Protein AF-0000000087553319 (afdb_homodimer)

Radius of gyration: 21.73 Å; Cα contacts (8 Å, |Δi|>4): 677; chains: 2; bounding box: 51×56×53 Å

Sequence (390 aa):
MDEIEKLSFALSHLAGLSEDDFKLSQDFWLPKHYKKGDFYNLRGTVCTYFGFIVEGVFRSYTIDEKTGEEKNIFLYSANGFVVSFKSFINQMPCDYHTQALTDALIIYIRYTDLLSLYHQSHRWEKFGRLLAQEAFNVTMTRIEDFILKSPEERYLDLIKQHPDIFNYVPLYHISSYLGIQGPSLSRIRKRISGKMDEIEKLSFALSHLAGLSEDDFKLSQDFWLPKHYKKGDFYNLRGTVCTYFGFIVEGVFRSYTIDEKTGEEKNIFLYSANGFVVSFKSFINQMPCDYHTQALTDALIIYIRYTDLLSLYHQSHRWEKFGRLLAQEAFNVTMTRIEDFILKSPEERYLDLIKQHPDIFNYVPLYHISSYLGIQGPS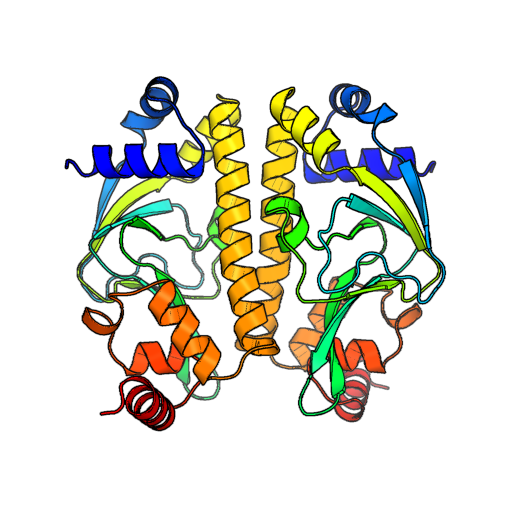LSRIRKRISGK

InterPro domains:
  IPR000595 Cyclic nucleotide-binding domain [PF00027] (32-120)
  IPR014710 RmlC-like jelly roll fold [G3DSA:2.60.120.10] (4-145)
  IPR018490 Cyclic nucleotide-binding domain superfamily [SSF51206] (12-147)

Organism: NCBI:txid2305228

pLDDT: mean 89.57, std 7.24, range [49.22, 98.0]

Solvent-accessible surface area (backbone atoms only — not comparable to full-atom values): 20446 Å² total; per-residue (Å²): 129,55,72,64,54,53,49,51,50,51,44,26,69,68,49,59,50,46,72,69,59,44,60,76,46,57,86,56,57,42,78,50,79,40,48,54,68,38,66,79,37,54,53,70,35,60,35,54,55,46,28,37,27,70,37,39,36,36,35,30,31,36,66,38,84,88,78,61,45,70,40,38,75,46,78,32,44,55,82,34,62,47,59,56,56,69,14,42,78,66,65,35,57,26,87,35,31,25,33,24,64,28,56,26,34,30,40,28,34,43,53,70,59,53,52,51,43,34,74,71,27,59,65,42,18,43,30,47,19,47,52,26,43,48,53,26,48,54,51,48,48,52,49,44,39,71,72,73,42,51,68,64,56,44,50,52,51,48,42,69,76,37,72,64,42,76,78,66,44,57,66,63,59,50,17,30,51,64,71,48,51,60,72,57,47,54,51,49,49,26,65,71,71,68,93,129,57,74,63,54,54,47,51,50,51,44,26,69,69,49,60,50,47,72,70,59,46,61,76,47,56,87,54,55,40,79,49,79,40,49,56,69,38,66,79,37,52,54,69,35,61,34,54,54,46,29,36,26,70,36,39,36,36,36,30,32,38,67,40,83,87,78,62,46,70,42,38,76,47,76,32,45,56,83,35,63,47,58,57,54,68,14,42,79,66,65,36,58,26,90,37,32,26,32,25,65,28,56,27,36,30,42,28,33,43,51,70,59,53,52,51,42,33,74,74,28,60,64,42,18,43,30,47,19,46,52,26,42,48,53,25,48,56,51,47,49,52,49,44,38,72,72,73,40,52,69,63,54,42,51,53,50,47,42,69,76,37,72,64,41,78,78,67,44,58,65,64,57,51,17,30,51,64,70,46,51,62,72,57,47,56,49,48,49,25,65,71,70,69,94

Structure (mmCIF, N/CA/C/O backbone):
data_AF-0000000087553319-model_v1
#
loop_
_entity.id
_entity.type
_entity.pdbx_description
1 polymer 'Crp/Fnr family transcriptional regulator'
#
loop_
_atom_site.group_PDB
_atom_site.id
_atom_site.type_symbol
_atom_site.label_atom_id
_atom_site.label_alt_id
_atom_site.label_comp_id
_atom_site.label_asym_id
_atom_site.label_entity_id
_atom_site.label_seq_id
_atom_site.pdbx_PDB_ins_code
_atom_site.Cartn_x
_atom_site.Cartn_y
_atom_site.Cartn_z
_atom_site.occupancy
_atom_site.B_iso_or_equiv
_atom_site.auth_seq_id
_atom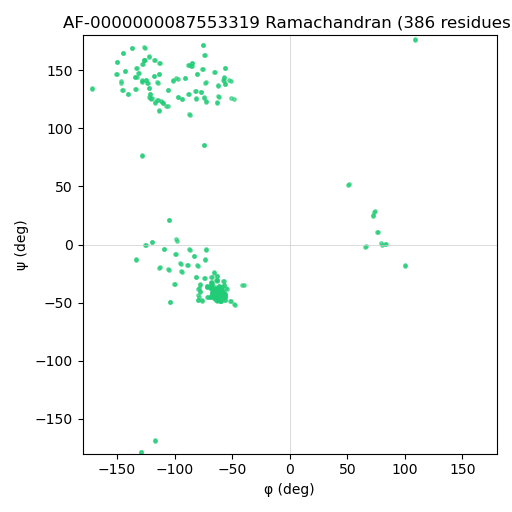_site.auth_comp_id
_atom_site.auth_asym_id
_atom_site.auth_atom_id
_atom_site.pdbx_PDB_model_num
ATOM 1 N N . MET A 1 1 ? 12.047 -21.953 -20.484 1 56.56 1 MET A N 1
ATOM 2 C CA . MET A 1 1 ? 12.922 -21.078 -19.719 1 56.56 1 MET A CA 1
ATOM 3 C C . MET A 1 1 ? 13.078 -21.609 -18.281 1 56.56 1 MET A C 1
ATOM 5 O O . MET A 1 1 ? 12.109 -22.047 -17.672 1 56.56 1 MET A O 1
ATOM 9 N N . ASP A 1 2 ? 14.297 -21.734 -17.812 1 81.06 2 ASP A N 1
ATOM 10 C CA . ASP A 1 2 ? 14.625 -22.219 -16.469 1 81.06 2 ASP A CA 1
ATOM 11 C C . ASP A 1 2 ? 14.055 -21.281 -15.398 1 81.06 2 ASP A C 1
ATOM 13 O O . ASP A 1 2 ? 13.797 -20.109 -15.672 1 81.06 2 ASP A O 1
ATOM 17 N N . GLU A 1 3 ? 13.484 -21.812 -14.367 1 83.25 3 GLU A N 1
ATOM 18 C CA . GLU A 1 3 ? 12.844 -21.109 -13.258 1 83.25 3 GLU A CA 1
ATOM 19 C C . GLU A 1 3 ? 13.648 -19.875 -12.859 1 83.25 3 GLU A C 1
ATOM 21 O O . GLU A 1 3 ? 13.086 -18.812 -12.625 1 83.25 3 GLU A O 1
ATOM 26 N N . ILE A 1 4 ? 14.922 -19.969 -12.953 1 83 4 ILE A N 1
ATOM 27 C CA . ILE A 1 4 ? 15.805 -18.891 -12.523 1 83 4 ILE A CA 1
ATOM 28 C C . ILE A 1 4 ? 15.828 -17.797 -13.586 1 83 4 ILE A C 1
ATOM 30 O O . ILE A 1 4 ? 15.906 -16.609 -13.258 1 83 4 ILE A O 1
ATOM 34 N N . GLU A 1 5 ? 15.727 -18.234 -14.812 1 85.25 5 GLU A N 1
ATOM 35 C CA . GLU A 1 5 ? 15.688 -17.281 -15.906 1 85.25 5 GLU A CA 1
ATOM 36 C C . GLU A 1 5 ? 14.406 -16.453 -15.875 1 85.25 5 GLU A C 1
ATOM 38 O O . GLU A 1 5 ? 14.43 -15.25 -16.156 1 85.25 5 GLU A O 1
ATOM 43 N N . LYS A 1 6 ? 13.344 -17.109 -15.523 1 86.94 6 LYS A N 1
ATOM 44 C CA . LYS A 1 6 ? 12.07 -16.391 -15.391 1 86.94 6 LYS A CA 1
ATOM 45 C C . LYS A 1 6 ? 12.141 -15.352 -14.281 1 86.94 6 LYS A C 1
ATOM 47 O O . LYS A 1 6 ? 11.641 -14.234 -14.438 1 86.94 6 LYS A O 1
ATOM 52 N N . LEU A 1 7 ? 12.773 -15.789 -13.227 1 88.94 7 LEU A N 1
ATOM 53 C CA . LEU A 1 7 ? 12.953 -14.875 -12.109 1 88.94 7 LEU A CA 1
ATOM 54 C C . LEU A 1 7 ? 13.812 -13.688 -12.508 1 88.94 7 LEU A C 1
ATOM 56 O O . LEU A 1 7 ? 13.453 -12.531 -12.242 1 88.94 7 LEU A O 1
ATOM 60 N N . SER A 1 8 ? 14.914 -13.984 -13.148 1 87.69 8 SER A N 1
ATOM 61 C CA . SER A 1 8 ? 15.828 -12.93 -13.578 1 87.69 8 SER A CA 1
ATOM 62 C C . SER A 1 8 ? 15.125 -11.93 -14.492 1 87.69 8 SER A C 1
ATOM 64 O O . SER A 1 8 ? 15.312 -10.727 -14.359 1 87.69 8 SER A O 1
ATOM 66 N N . PHE A 1 9 ? 14.336 -12.445 -15.328 1 86.25 9 PHE A N 1
ATOM 67 C CA . PHE A 1 9 ? 13.586 -11.602 -16.25 1 86.25 9 PHE A CA 1
ATOM 68 C C . PHE A 1 9 ? 12.594 -10.727 -15.5 1 86.25 9 PHE A C 1
ATOM 70 O O . PHE A 1 9 ? 12.484 -9.531 -15.773 1 86.25 9 PHE A O 1
ATOM 77 N N . ALA A 1 10 ? 11.914 -11.289 -14.602 1 85.31 10 ALA A N 1
ATOM 78 C CA . ALA A 1 10 ? 10.922 -10.547 -13.82 1 85.31 10 ALA A CA 1
ATOM 79 C C . ALA A 1 10 ? 11.586 -9.445 -13.008 1 85.31 10 ALA A C 1
ATOM 81 O O . ALA A 1 10 ? 11.078 -8.32 -12.938 1 85.31 10 ALA A O 1
ATOM 82 N N . LEU A 1 11 ? 12.688 -9.727 -12.422 1 86.69 11 LEU A N 1
ATOM 83 C CA . LEU A 1 11 ? 13.414 -8.758 -11.617 1 86.69 11 LEU A CA 1
ATOM 84 C C . LEU A 1 11 ? 13.953 -7.629 -12.484 1 86.69 11 LEU A C 1
ATOM 86 O O . LEU A 1 11 ? 13.914 -6.461 -12.094 1 86.69 11 LEU A O 1
ATOM 90 N N . SER A 1 12 ? 14.445 -8.023 -13.602 1 86.44 12 SER A N 1
ATOM 91 C CA . SER A 1 12 ? 14.938 -7.027 -14.539 1 86.44 12 SER A CA 1
ATOM 92 C C . SER A 1 12 ? 13.82 -6.105 -15.016 1 86.44 12 SER A C 1
ATOM 94 O O . SER A 1 12 ? 14.016 -4.895 -15.148 1 86.44 12 SER A O 1
ATOM 96 N N . HIS A 1 13 ? 12.695 -6.684 -15.203 1 84.25 13 HIS A N 1
ATOM 97 C CA . HIS A 1 13 ? 11.555 -5.91 -15.688 1 84.25 13 HIS A CA 1
ATOM 98 C C . HIS A 1 13 ? 11.023 -4.984 -14.594 1 84.25 13 HIS A C 1
ATOM 100 O O . HIS A 1 13 ? 10.641 -3.844 -14.875 1 84.25 13 HIS A O 1
ATOM 106 N N . LEU A 1 14 ? 11.047 -5.441 -13.422 1 80.19 14 LEU A N 1
ATOM 107 C CA . LEU A 1 14 ? 10.508 -4.656 -12.312 1 80.19 14 LEU A CA 1
ATOM 108 C C . LEU A 1 14 ? 11.469 -3.543 -11.922 1 80.19 14 LEU A C 1
ATOM 110 O O . LEU A 1 14 ? 11.062 -2.387 -11.773 1 80.19 14 LEU A O 1
ATOM 114 N N . ALA A 1 15 ? 12.734 -3.881 -11.758 1 77.88 15 ALA A N 1
ATOM 115 C CA . ALA A 1 15 ? 13.625 -2.908 -11.141 1 77.88 15 ALA A CA 1
ATOM 116 C C . ALA A 1 15 ? 14.844 -2.643 -12.031 1 77.88 15 ALA A C 1
ATOM 118 O O . ALA A 1 15 ? 15.734 -1.882 -11.656 1 77.88 15 ALA A O 1
ATOM 119 N N . GLY A 1 16 ? 14.93 -3.273 -13.148 1 81.88 16 GLY A N 1
ATOM 120 C CA . GLY A 1 16 ? 16.062 -3.061 -14.031 1 81.88 16 GLY A CA 1
ATOM 121 C C . GLY A 1 16 ? 17.344 -3.68 -13.516 1 81.88 16 GLY A C 1
ATOM 122 O O . GLY A 1 16 ? 18.438 -3.158 -13.758 1 81.88 16 GLY A O 1
ATOM 123 N N . LEU A 1 17 ? 17.219 -4.664 -12.727 1 85.44 17 LEU A N 1
ATOM 124 C CA . LEU A 1 17 ? 18.406 -5.336 -12.203 1 85.44 17 LEU A CA 1
ATOM 125 C C . LEU A 1 17 ? 19.219 -5.949 -13.336 1 85.44 17 LEU A C 1
ATOM 127 O O . LEU A 1 17 ? 18.672 -6.613 -14.219 1 85.44 17 LEU A O 1
ATOM 131 N N . SER A 1 18 ? 20.438 -5.652 -13.359 1 83.31 18 SER A N 1
ATOM 132 C CA . SER A 1 18 ? 21.344 -6.227 -14.352 1 83.31 18 SER A CA 1
ATOM 133 C C . SER A 1 18 ? 21.688 -7.676 -14.016 1 83.31 18 SER A C 1
ATOM 135 O O . SER A 1 18 ? 21.328 -8.164 -12.938 1 83.31 18 SER A O 1
ATOM 137 N N . GLU A 1 19 ? 22.344 -8.266 -14.969 1 84.25 19 GLU A N 1
ATOM 138 C CA . GLU A 1 19 ? 22.828 -9.625 -14.727 1 84.25 19 GLU A CA 1
ATOM 139 C C . GLU A 1 19 ? 23.812 -9.664 -13.562 1 84.25 19 GLU A C 1
ATOM 141 O O . GLU A 1 19 ? 23.812 -10.617 -12.773 1 84.25 19 GLU A O 1
ATOM 146 N N . ASP A 1 20 ? 24.594 -8.656 -13.438 1 86.38 20 ASP A N 1
ATOM 147 C CA . ASP A 1 20 ? 25.562 -8.578 -12.344 1 86.38 20 ASP A CA 1
ATOM 148 C C . ASP A 1 20 ? 24.844 -8.43 -11 1 86.38 20 ASP A C 1
ATOM 150 O O . ASP A 1 20 ? 25.281 -9.008 -10 1 86.38 20 ASP A O 1
ATOM 154 N N . ASP A 1 21 ? 23.859 -7.672 -10.984 1 86.56 21 ASP A N 1
ATOM 155 C CA . ASP A 1 21 ? 23.078 -7.531 -9.766 1 86.56 21 ASP A CA 1
ATOM 156 C C . ASP A 1 21 ? 22.453 -8.867 -9.352 1 86.56 21 ASP A C 1
ATOM 158 O O . ASP A 1 21 ? 22.453 -9.211 -8.172 1 86.56 21 ASP A O 1
ATOM 162 N N . PHE A 1 22 ? 21.984 -9.516 -10.406 1 88.31 22 PHE A N 1
ATOM 163 C CA . PHE A 1 22 ? 21.344 -10.797 -10.141 1 88.31 22 PHE A CA 1
ATOM 164 C C . PHE A 1 22 ? 22.359 -11.797 -9.594 1 88.31 22 PHE A C 1
ATOM 166 O O . PHE A 1 22 ? 22.031 -12.602 -8.719 1 88.31 22 PHE A O 1
ATOM 173 N N . LYS A 1 23 ? 23.531 -11.789 -10.039 1 88.94 23 LYS A N 1
ATOM 174 C CA . LYS A 1 23 ? 24.578 -12.695 -9.586 1 88.94 23 LYS A CA 1
ATOM 175 C C . LYS A 1 23 ? 24.797 -12.57 -8.078 1 88.94 23 LYS A C 1
ATOM 177 O O . LYS A 1 23 ? 25.109 -13.547 -7.41 1 88.94 23 LYS A O 1
ATOM 182 N N . LEU A 1 24 ? 24.578 -11.398 -7.559 1 90 24 LEU A N 1
ATOM 183 C CA . LEU A 1 24 ? 24.75 -11.156 -6.129 1 90 24 LEU A CA 1
ATOM 184 C C . LEU A 1 24 ? 23.734 -11.953 -5.324 1 90 24 LEU A C 1
ATOM 186 O O . LEU A 1 24 ? 23.953 -12.266 -4.152 1 90 24 LEU A O 1
ATOM 190 N N . SER A 1 25 ? 22.609 -12.281 -5.98 1 92.19 25 SER A N 1
ATOM 191 C CA . SER A 1 25 ? 21.5 -12.891 -5.242 1 92.19 25 SER A CA 1
ATOM 192 C C . SER A 1 25 ? 21.328 -14.359 -5.617 1 92.19 25 SER A C 1
ATOM 194 O O . SER A 1 25 ? 20.484 -15.055 -5.059 1 92.19 25 SER A O 1
ATOM 196 N N . GLN A 1 26 ? 22.078 -14.875 -6.543 1 88.81 26 GLN A N 1
ATOM 197 C CA . GLN A 1 26 ? 21.828 -16.156 -7.199 1 88.81 26 GLN A CA 1
ATOM 198 C C . GLN A 1 26 ? 21.75 -17.281 -6.184 1 88.81 26 GLN A C 1
ATOM 200 O O . GLN A 1 26 ? 20.938 -18.203 -6.324 1 88.81 26 GLN A O 1
ATOM 205 N N . ASP A 1 27 ? 22.516 -17.203 -5.152 1 91.56 27 ASP A N 1
ATOM 206 C CA . ASP A 1 27 ? 22.625 -18.312 -4.199 1 91.56 27 ASP A CA 1
ATOM 207 C C . ASP A 1 27 ? 21.547 -18.203 -3.121 1 91.56 27 ASP A C 1
ATOM 209 O O . ASP A 1 27 ? 21.375 -19.109 -2.309 1 91.56 27 ASP A O 1
ATOM 213 N N . PHE A 1 28 ? 20.781 -17.156 -3.148 1 94.81 28 PHE A N 1
ATOM 214 C CA . PHE A 1 28 ? 19.797 -16.938 -2.096 1 94.81 28 PHE A CA 1
ATOM 215 C C . PHE A 1 28 ? 18.438 -17.469 -2.514 1 94.81 28 PHE A C 1
ATOM 217 O O . PHE A 1 28 ? 17.547 -17.656 -1.675 1 94.81 28 PHE A O 1
ATOM 224 N N . TRP A 1 29 ? 18.297 -17.719 -3.824 1 94.94 29 TRP A N 1
ATOM 225 C CA . TRP A 1 29 ? 17 -18.125 -4.344 1 94.94 29 TRP A CA 1
ATOM 226 C C . TRP A 1 29 ? 16.828 -19.641 -4.285 1 94.94 29 TRP A C 1
ATOM 228 O O . TRP A 1 29 ? 17.688 -20.375 -4.762 1 94.94 29 TRP A O 1
ATOM 238 N N . LEU A 1 30 ? 15.711 -20.094 -3.73 1 95.75 30 LEU A N 1
ATOM 239 C CA . LEU A 1 30 ? 15.453 -21.516 -3.561 1 95.75 30 LEU A CA 1
ATOM 240 C C . LEU A 1 30 ? 14.086 -21.891 -4.125 1 95.75 30 LEU A C 1
ATOM 242 O O . LEU A 1 30 ? 13.117 -21.156 -3.953 1 95.75 30 LEU A O 1
ATOM 246 N N . PRO A 1 31 ? 14.016 -23.047 -4.777 1 95.75 31 PRO A N 1
ATOM 247 C CA . PRO A 1 31 ? 12.719 -23.516 -5.266 1 95.75 31 PRO A CA 1
ATOM 248 C C . PRO A 1 31 ? 11.883 -24.188 -4.176 1 95.75 31 PRO A C 1
ATOM 250 O O . PRO A 1 31 ? 12.438 -24.781 -3.252 1 95.75 31 PRO A O 1
ATOM 253 N N . LYS A 1 32 ? 10.602 -24.047 -4.246 1 96.94 32 LYS A N 1
ATOM 254 C CA . LYS A 1 32 ? 9.672 -24.703 -3.336 1 96.94 32 LYS A CA 1
ATOM 255 C C . LYS A 1 32 ? 8.375 -25.094 -4.051 1 96.94 32 LYS A C 1
ATOM 257 O O . LYS A 1 32 ? 7.812 -24.297 -4.797 1 96.94 32 LYS A O 1
ATOM 262 N N . HIS A 1 33 ? 7.965 -26.297 -3.826 1 97.75 33 HIS A N 1
ATOM 263 C CA 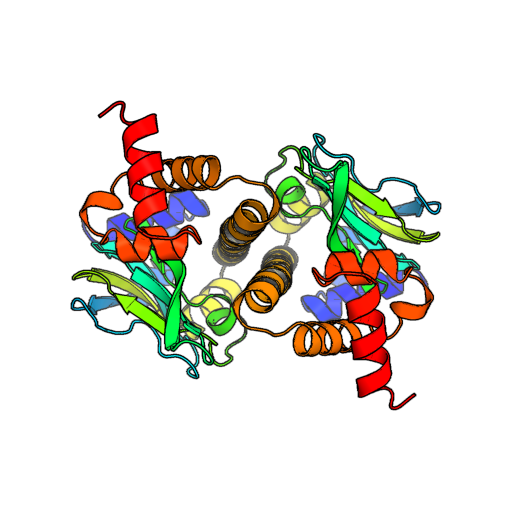. HIS A 1 33 ? 6.73 -26.812 -4.41 1 97.75 33 HIS A CA 1
ATOM 264 C C . HIS A 1 33 ? 5.598 -26.812 -3.391 1 97.75 33 HIS A C 1
ATOM 266 O O . HIS A 1 33 ? 5.816 -27.078 -2.207 1 97.75 33 HIS A O 1
ATOM 272 N N . TYR A 1 34 ? 4.418 -26.469 -3.887 1 97.62 34 TYR A N 1
ATOM 273 C CA . TYR A 1 34 ? 3.193 -26.531 -3.098 1 97.62 34 TYR A CA 1
ATOM 274 C C . TYR A 1 34 ? 2.15 -27.406 -3.787 1 97.62 34 TYR A C 1
ATOM 276 O O . TYR A 1 34 ? 2.01 -27.375 -5.012 1 97.62 34 TYR A O 1
ATOM 284 N N . LYS A 1 35 ? 1.481 -28.188 -2.975 1 98 35 LYS A N 1
ATOM 285 C CA . LYS A 1 35 ? 0.271 -28.844 -3.459 1 98 35 LYS A CA 1
ATOM 286 C C . LYS A 1 35 ? -0.956 -27.953 -3.244 1 98 35 LYS A C 1
ATOM 288 O O . LYS A 1 35 ? -0.97 -27.109 -2.348 1 98 35 LYS A O 1
ATOM 293 N N . LYS A 1 36 ? -1.897 -28.234 -4.09 1 95.81 36 LYS A N 1
ATOM 294 C CA . LYS A 1 36 ? -3.17 -27.547 -3.867 1 95.81 36 LYS A CA 1
ATOM 295 C C . LYS A 1 36 ? -3.623 -27.703 -2.418 1 95.81 36 LYS A C 1
ATOM 297 O O . LYS A 1 36 ? -3.633 -28.797 -1.872 1 95.81 36 LYS A O 1
ATOM 302 N N . GLY A 1 37 ? -3.887 -26.562 -1.812 1 96.06 37 GLY A N 1
ATOM 303 C CA . GLY A 1 37 ? -4.367 -26.578 -0.438 1 96.06 37 GLY A CA 1
ATOM 304 C C . GLY A 1 37 ? -3.281 -26.281 0.578 1 96.06 37 GLY A C 1
ATOM 305 O O . GLY A 1 37 ? -3.574 -25.969 1.732 1 96.06 37 GLY A O 1
ATOM 306 N N . ASP A 1 38 ? -2.008 -26.422 0.169 1 98 38 ASP A N 1
ATOM 307 C CA . ASP A 1 38 ? -0.902 -26.125 1.072 1 98 38 ASP A CA 1
ATOM 308 C C . ASP A 1 38 ? -0.878 -24.641 1.433 1 98 38 ASP A C 1
ATOM 310 O O . ASP A 1 38 ? -1.22 -23.781 0.607 1 98 38 ASP A O 1
ATOM 314 N N . PHE A 1 39 ? -0.437 -24.344 2.6 1 97.94 39 PHE A N 1
ATOM 315 C CA . PHE A 1 39 ? -0.35 -22.953 3.049 1 97.94 39 PHE A CA 1
ATOM 316 C C . PHE A 1 39 ? 1.034 -22.391 2.77 1 97.94 39 PHE A C 1
ATOM 318 O O . PHE A 1 39 ? 2.047 -22.984 3.145 1 97.94 39 PHE A O 1
ATOM 325 N N . TYR A 1 40 ? 1.009 -21.281 2.055 1 97.62 40 TYR A N 1
ATOM 326 C CA . TYR A 1 40 ? 2.225 -20.484 1.918 1 97.62 40 TYR A CA 1
ATOM 327 C C . TYR A 1 40 ? 2.602 -19.828 3.242 1 97.62 40 TYR A C 1
ATOM 329 O O . TYR A 1 40 ? 3.77 -19.828 3.635 1 97.62 40 TYR A O 1
ATOM 337 N N . ASN A 1 41 ? 1.652 -19.281 3.875 1 97 41 ASN A N 1
ATOM 338 C CA . ASN A 1 41 ? 1.753 -18.672 5.195 1 97 41 ASN A CA 1
ATOM 339 C C . ASN A 1 41 ? 0.466 -18.859 5.996 1 97 41 ASN A C 1
ATOM 341 O O . ASN A 1 41 ? -0.632 -18.719 5.453 1 97 41 ASN A O 1
ATOM 345 N N . LEU A 1 42 ? 0.646 -19.125 7.312 1 95.81 42 LEU A N 1
ATOM 346 C CA . LEU A 1 42 ? -0.506 -19.312 8.188 1 95.81 42 LEU A CA 1
ATOM 347 C C . LEU A 1 42 ? -0.809 -18.031 8.953 1 95.81 42 LEU A C 1
ATOM 349 O O . LEU A 1 42 ? 0.108 -17.297 9.352 1 95.81 42 LEU A O 1
ATOM 353 N N . ARG A 1 43 ? -2.078 -17.859 9.094 1 93.81 43 ARG A N 1
ATOM 354 C CA . ARG A 1 43 ? -2.469 -16.75 9.961 1 93.81 43 ARG A CA 1
ATOM 355 C C . ARG A 1 43 ? -1.772 -16.844 11.32 1 93.81 43 ARG A C 1
ATOM 357 O O . ARG A 1 43 ? -1.615 -17.938 11.867 1 93.81 43 ARG A O 1
ATOM 364 N N . GLY A 1 44 ? -1.364 -15.664 11.859 1 95.06 44 GLY A N 1
ATOM 365 C CA . GLY A 1 44 ? -0.749 -15.617 13.172 1 95.06 44 GLY A CA 1
ATOM 366 C C . GLY A 1 44 ? 0.735 -15.93 13.148 1 95.06 44 GLY A C 1
ATOM 367 O O . GLY A 1 44 ? 1.385 -15.961 14.203 1 95.06 44 GLY A O 1
ATOM 368 N N . THR A 1 45 ? 1.257 -16.188 11.992 1 96.44 45 THR A N 1
ATOM 369 C CA . THR A 1 45 ? 2.684 -16.469 11.859 1 96.44 45 THR A CA 1
ATOM 370 C C . THR A 1 45 ? 3.377 -15.359 11.07 1 96.44 45 THR A C 1
ATOM 372 O O . THR A 1 45 ? 2.727 -14.617 10.328 1 96.44 45 THR A O 1
ATOM 375 N N . VAL A 1 46 ? 4.648 -15.258 11.312 1 97.5 46 VAL A N 1
ATOM 376 C CA . VAL A 1 46 ? 5.441 -14.266 10.594 1 97.5 46 VAL A CA 1
ATOM 377 C C . VAL A 1 46 ? 5.82 -14.805 9.211 1 97.5 46 VAL A C 1
ATOM 379 O O . VAL A 1 46 ? 6.285 -15.938 9.094 1 97.5 46 VAL A O 1
ATOM 382 N N . CYS A 1 47 ? 5.5 -14.047 8.148 1 97 47 CYS A N 1
ATOM 383 C CA . CYS A 1 47 ? 5.934 -14.391 6.805 1 97 47 CYS A CA 1
ATOM 384 C C . CYS A 1 47 ? 7.426 -14.133 6.629 1 97 47 CYS A C 1
ATOM 386 O O . CYS A 1 47 ? 7.875 -12.984 6.723 1 97 47 CYS A O 1
ATOM 388 N N . THR A 1 48 ? 8.195 -15.125 6.258 1 95.44 48 THR A N 1
ATOM 389 C CA . THR A 1 48 ? 9.648 -14.977 6.246 1 95.44 48 THR A CA 1
ATOM 390 C C . THR A 1 48 ? 10.195 -15.18 4.836 1 95.44 48 THR A C 1
ATOM 392 O O . THR A 1 48 ? 11.406 -15.094 4.621 1 95.44 48 THR A O 1
ATOM 395 N N . TYR A 1 49 ? 9.258 -15.406 3.891 1 94.44 49 TYR A N 1
ATOM 396 C CA . TYR A 1 49 ? 9.711 -15.656 2.525 1 94.44 49 TYR A CA 1
ATOM 397 C C . TYR A 1 49 ? 9 -14.742 1.538 1 94.44 49 TYR A C 1
ATOM 399 O O . TYR A 1 49 ? 7.824 -14.406 1.73 1 94.44 49 TYR A O 1
ATOM 407 N N . PHE A 1 50 ? 9.742 -14.312 0.586 1 96.81 50 PHE A N 1
ATOM 408 C CA . PHE A 1 50 ? 9.25 -13.625 -0.598 1 96.81 50 PHE A CA 1
ATOM 409 C C . PHE A 1 50 ? 9.328 -14.523 -1.825 1 96.81 50 PHE A C 1
ATOM 411 O O . PHE A 1 50 ? 10.414 -14.961 -2.205 1 96.81 50 PHE A O 1
ATOM 418 N N . GLY A 1 51 ? 8.188 -14.789 -2.418 1 96.81 51 GLY A N 1
ATOM 419 C CA . GLY A 1 51 ? 8.172 -15.789 -3.471 1 96.81 51 GLY A CA 1
ATOM 420 C C . GLY A 1 51 ? 7.824 -15.219 -4.832 1 96.81 51 GLY A C 1
ATOM 421 O O . GLY A 1 51 ? 6.973 -14.336 -4.941 1 96.81 51 GLY A O 1
ATOM 422 N N . PHE A 1 52 ? 8.547 -15.727 -5.828 1 95.06 52 PHE A N 1
ATOM 423 C CA . PHE A 1 52 ? 8.18 -15.555 -7.227 1 95.06 52 PHE A CA 1
ATOM 424 C C . PHE A 1 52 ? 7.426 -16.781 -7.738 1 95.06 52 PHE A C 1
ATOM 426 O O . PHE A 1 52 ? 7.93 -17.906 -7.664 1 95.06 52 PHE A O 1
ATOM 433 N N . ILE A 1 53 ? 6.23 -16.5 -8.312 1 94.88 53 ILE A N 1
ATOM 434 C CA . ILE A 1 53 ? 5.398 -17.625 -8.742 1 94.88 53 ILE A CA 1
ATOM 435 C C . ILE A 1 53 ? 5.781 -18.031 -10.156 1 94.88 53 ILE A C 1
ATOM 437 O O . ILE A 1 53 ? 5.547 -17.297 -11.117 1 94.88 53 ILE A O 1
ATOM 441 N N . VAL A 1 54 ? 6.352 -19.188 -10.266 1 93.94 54 VAL A N 1
ATOM 442 C CA . VAL A 1 54 ? 6.672 -19.75 -11.57 1 93.94 54 VAL A CA 1
ATOM 443 C C . VAL A 1 54 ? 5.418 -20.344 -12.203 1 93.94 54 VAL A C 1
ATOM 445 O O . VAL A 1 54 ? 5.125 -20.094 -13.375 1 93.94 54 VAL A O 1
ATOM 448 N N . GLU A 1 55 ? 4.703 -21.062 -11.375 1 91.75 55 GLU A N 1
ATOM 449 C CA . GLU A 1 55 ? 3.432 -21.656 -11.766 1 91.75 55 GLU A CA 1
ATOM 450 C C . GLU A 1 55 ? 2.496 -21.781 -10.562 1 91.75 55 GLU A C 1
ATOM 452 O O . GLU A 1 55 ? 2.947 -22.031 -9.438 1 91.75 55 GLU A O 1
ATOM 457 N N . GLY A 1 56 ? 1.156 -21.609 -10.977 1 92.44 56 GLY A N 1
ATOM 458 C CA . GLY A 1 56 ? 0.151 -21.812 -9.945 1 92.44 56 GLY A CA 1
ATOM 459 C C . GLY A 1 56 ? -0.518 -20.516 -9.516 1 92.44 56 GLY A C 1
ATOM 460 O O . GLY A 1 56 ? -0.212 -19.453 -10.039 1 92.44 56 GLY A O 1
ATOM 461 N N . VAL A 1 57 ? -1.517 -20.672 -8.594 1 92.94 57 VAL A N 1
ATOM 462 C CA . VAL A 1 57 ? -2.303 -19.547 -8.094 1 92.94 57 VAL A CA 1
ATOM 463 C C . VAL A 1 57 ? -2.424 -19.641 -6.574 1 92.94 57 VAL A C 1
ATOM 465 O O . VAL A 1 57 ? -2.613 -20.734 -6.023 1 92.94 57 VAL A O 1
ATOM 468 N N . PHE A 1 58 ? -2.207 -18.547 -5.941 1 95.38 58 PHE A N 1
ATOM 469 C CA . PHE A 1 58 ? -2.395 -18.453 -4.496 1 95.38 58 PHE A CA 1
ATOM 470 C C . PHE A 1 58 ? -3.482 -17.438 -4.152 1 95.38 58 PHE A C 1
ATOM 472 O O . PHE A 1 58 ? -3.822 -16.578 -4.973 1 95.38 58 PHE A O 1
ATOM 479 N N . ARG A 1 59 ? -4.016 -17.609 -2.943 1 94.31 59 ARG A N 1
ATOM 480 C CA . ARG A 1 59 ? -4.949 -16.625 -2.396 1 94.31 59 ARG A CA 1
ATOM 481 C C . ARG A 1 59 ? -4.57 -16.25 -0.97 1 94.31 59 ARG A C 1
ATOM 483 O O . ARG A 1 59 ? -3.951 -17.031 -0.252 1 94.31 59 ARG A O 1
ATOM 490 N N . SER A 1 60 ? -4.836 -15.039 -0.633 1 95.19 60 SER A N 1
ATOM 491 C CA . SER A 1 60 ? -4.891 -14.625 0.763 1 95.19 60 SER A CA 1
ATOM 492 C C . SER A 1 60 ? -6.332 -14.414 1.224 1 95.19 60 SER A C 1
ATOM 494 O O . SER A 1 60 ? -7.137 -13.82 0.509 1 95.19 60 SER A O 1
ATOM 496 N N . TYR A 1 61 ? -6.668 -14.977 2.422 1 93.56 61 TYR A N 1
ATOM 497 C CA . TYR A 1 61 ? -8.055 -14.883 2.859 1 93.56 61 TYR A CA 1
ATOM 498 C C . TYR A 1 61 ? -8.148 -14.844 4.379 1 93.56 61 TYR A C 1
ATOM 500 O O . TYR A 1 61 ? -7.199 -15.227 5.074 1 93.56 61 TYR A O 1
ATOM 508 N N . THR A 1 62 ? -9.219 -14.32 4.77 1 90.56 62 THR A N 1
ATOM 509 C CA . THR A 1 62 ? -9.578 -14.32 6.184 1 90.56 62 THR A CA 1
ATOM 510 C C . THR A 1 62 ? -10.93 -15 6.398 1 90.56 62 THR A C 1
ATOM 512 O O . THR A 1 62 ? -11.656 -15.266 5.441 1 90.56 62 THR A O 1
ATOM 515 N N . ILE A 1 63 ? -11.141 -15.367 7.617 1 88.69 63 ILE A N 1
ATOM 516 C CA . ILE A 1 63 ? -12.406 -16 7.965 1 88.69 63 ILE A CA 1
ATOM 517 C C . ILE A 1 63 ? -13.234 -15.055 8.836 1 88.69 63 ILE A C 1
ATOM 519 O O . ILE A 1 63 ? -12.758 -14.57 9.859 1 88.69 63 ILE A O 1
ATOM 523 N N . ASP A 1 64 ? -14.406 -14.773 8.305 1 82.06 64 ASP A N 1
ATOM 524 C CA . ASP A 1 64 ? -15.32 -13.977 9.117 1 82.06 64 ASP A CA 1
ATOM 525 C C . ASP A 1 64 ? -15.711 -14.719 10.391 1 82.06 64 ASP A C 1
ATOM 527 O O . ASP A 1 64 ? -16.266 -15.812 10.336 1 82.06 64 ASP A O 1
ATOM 531 N N . GLU A 1 65 ? -15.453 -14.102 11.469 1 78.88 65 GLU A N 1
ATOM 532 C CA . GLU A 1 65 ? -15.664 -14.789 12.742 1 78.88 65 GLU A CA 1
ATOM 533 C C . GLU A 1 65 ? -17.156 -15.016 13.008 1 78.88 65 GLU A C 1
ATOM 535 O O . GLU A 1 65 ? -17.531 -15.984 13.672 1 78.88 65 GLU A O 1
ATOM 540 N N . LYS A 1 66 ? -18 -14.07 12.531 1 78.5 66 LYS A N 1
ATOM 541 C CA . LYS A 1 66 ? -19.438 -14.172 12.789 1 78.5 66 LYS A CA 1
ATOM 542 C C . LYS A 1 66 ? -20.094 -15.188 11.859 1 78.5 66 LYS A C 1
ATOM 544 O O . LYS A 1 66 ? -20.891 -16.016 12.312 1 78.5 66 LYS A O 1
ATOM 549 N N . THR A 1 67 ? -19.766 -15.266 10.672 1 79.69 67 THR A N 1
ATOM 550 C CA . THR A 1 67 ? -20.469 -16.094 9.695 1 79.69 67 THR A CA 1
ATOM 551 C C . THR A 1 67 ? -19.641 -17.344 9.359 1 79.69 67 THR A C 1
ATOM 553 O O . THR A 1 67 ? -20.172 -18.328 8.844 1 79.69 67 THR A O 1
ATOM 556 N N . GLY A 1 68 ? -18.359 -17.281 9.609 1 84.06 68 GLY A N 1
ATOM 557 C CA . GLY A 1 68 ? -17.469 -18.375 9.234 1 84.06 68 GLY A CA 1
ATOM 558 C C . GLY A 1 68 ? -17.094 -18.359 7.762 1 84.06 68 GLY A C 1
ATOM 559 O O . GLY A 1 68 ? -16.344 -19.219 7.293 1 84.06 68 GLY A O 1
ATOM 560 N N . GLU A 1 69 ? -17.562 -17.422 7.062 1 84.88 69 GLU A N 1
ATOM 561 C CA . GLU A 1 69 ? -17.312 -17.312 5.629 1 84.88 69 GLU A CA 1
ATOM 562 C C . GLU A 1 69 ? -15.875 -16.859 5.363 1 84.88 69 GLU A C 1
ATOM 564 O O . GLU A 1 69 ? -15.359 -15.977 6.062 1 84.88 69 GLU A O 1
ATOM 569 N N . GLU A 1 70 ? -15.312 -17.516 4.328 1 88.12 70 GLU A N 1
ATOM 570 C CA . GLU A 1 70 ? -13.992 -17.062 3.893 1 88.12 70 GLU A CA 1
ATOM 571 C C . GLU A 1 70 ? -14.094 -15.844 2.977 1 88.12 70 GLU A C 1
ATOM 573 O O . GLU A 1 70 ? -14.938 -15.805 2.078 1 88.12 70 GLU A O 1
ATOM 578 N N . LYS A 1 71 ? -13.312 -14.891 3.281 1 87.44 71 LYS A N 1
ATOM 579 C CA . LYS A 1 71 ? -13.227 -13.695 2.445 1 87.44 71 LYS A CA 1
ATOM 580 C C . LYS A 1 71 ? -11.859 -13.586 1.779 1 87.44 71 LYS A C 1
ATOM 582 O O . LYS A 1 71 ? -10.852 -13.398 2.457 1 87.44 71 LYS A O 1
ATOM 587 N N . ASN A 1 72 ? -11.844 -13.672 0.466 1 90 72 ASN A N 1
ATOM 588 C CA . ASN A 1 72 ? -10.602 -13.531 -0.281 1 90 72 ASN A CA 1
ATOM 589 C C . ASN A 1 72 ? -10.172 -12.07 -0.392 1 90 72 ASN A C 1
ATOM 591 O O . ASN A 1 72 ? -10.977 -11.211 -0.762 1 90 72 ASN A O 1
ATOM 595 N N . ILE A 1 73 ? -8.945 -11.859 -0.081 1 88.88 73 ILE A N 1
ATOM 596 C CA . ILE A 1 73 ? -8.422 -10.5 -0.082 1 88.88 73 ILE A CA 1
ATOM 597 C C . ILE A 1 73 ? -7.555 -10.281 -1.319 1 88.88 73 ILE A C 1
ATOM 599 O O . ILE A 1 73 ? -7.727 -9.289 -2.037 1 88.88 73 ILE A O 1
ATOM 603 N N . PHE A 1 74 ? -6.648 -11.18 -1.551 1 90.5 74 PHE A N 1
ATOM 604 C CA . PHE A 1 74 ? -5.742 -11.07 -2.688 1 90.5 74 PHE A CA 1
ATOM 605 C C . PHE A 1 74 ? -5.656 -12.391 -3.443 1 90.5 74 PHE A C 1
ATOM 607 O O . PHE A 1 74 ? -5.887 -13.453 -2.871 1 90.5 74 PHE A O 1
ATOM 614 N N . LEU A 1 75 ? -5.379 -12.234 -4.727 1 89.88 75 LEU A N 1
ATOM 615 C CA . LEU A 1 75 ? -5.055 -13.359 -5.598 1 89.88 75 LEU A CA 1
ATOM 616 C C . LEU A 1 75 ? -3.684 -13.164 -6.238 1 89.88 75 LEU A C 1
ATOM 618 O O . LEU A 1 75 ? -3.336 -12.062 -6.656 1 89.88 75 LEU A O 1
ATOM 622 N N . TYR A 1 76 ? -2.912 -14.203 -6.23 1 91.94 76 TYR A N 1
ATOM 623 C CA . TYR A 1 76 ? -1.571 -14.188 -6.809 1 91.94 76 TYR A CA 1
ATOM 624 C C . TYR A 1 76 ? -1.44 -15.234 -7.91 1 91.94 76 TYR A C 1
ATOM 626 O O . TYR A 1 76 ? -1.788 -16.406 -7.715 1 91.94 76 TYR A O 1
ATOM 634 N N . SER A 1 77 ? -0.952 -14.805 -9.047 1 89.62 77 SER A N 1
ATOM 635 C CA . SER A 1 77 ? -0.841 -15.758 -10.148 1 89.62 77 SER A CA 1
ATOM 636 C C . SER A 1 77 ? 0.557 -15.742 -10.75 1 89.62 77 SER A C 1
ATOM 638 O O . SER A 1 77 ? 1.421 -14.977 -10.312 1 89.62 77 SER A O 1
ATOM 640 N N . ALA A 1 78 ? 0.799 -16.531 -11.766 1 83.44 78 ALA A N 1
ATOM 641 C CA . ALA A 1 78 ? 2.1 -16.75 -12.391 1 83.44 78 ALA A CA 1
ATOM 642 C C . ALA A 1 78 ? 2.697 -15.438 -12.883 1 83.44 78 ALA A C 1
ATOM 644 O O . ALA A 1 78 ? 1.976 -14.555 -13.367 1 83.44 78 ALA A O 1
ATOM 645 N N . ASN A 1 79 ? 4.039 -15.352 -12.688 1 83.12 79 ASN A N 1
ATOM 646 C CA . ASN A 1 79 ? 4.852 -14.219 -13.109 1 83.12 79 ASN A CA 1
ATOM 647 C C . ASN A 1 79 ? 4.68 -13.031 -12.164 1 83.12 79 ASN A C 1
ATOM 649 O O . ASN A 1 79 ? 5.02 -11.898 -12.516 1 83.12 79 ASN A O 1
ATOM 653 N N . GLY A 1 80 ? 4.051 -13.305 -11.102 1 88.69 80 GLY A N 1
ATOM 654 C CA . GLY A 1 80 ? 3.941 -12.336 -10.023 1 88.69 80 GLY A CA 1
ATOM 655 C C . GLY A 1 80 ? 4.598 -12.797 -8.734 1 88.69 80 GLY A C 1
ATOM 656 O O . GLY A 1 80 ? 5.406 -13.734 -8.742 1 88.69 80 GLY A O 1
ATOM 657 N N . PHE A 1 81 ? 4.316 -12.07 -7.719 1 92.88 81 PHE A N 1
ATOM 658 C CA . PHE A 1 81 ? 4.934 -12.367 -6.43 1 92.88 81 PHE A CA 1
ATOM 659 C C . PHE A 1 81 ? 3.875 -12.742 -5.398 1 92.88 81 PHE A C 1
ATOM 661 O O . PHE A 1 81 ? 2.744 -12.25 -5.457 1 92.88 81 PHE A O 1
ATOM 668 N N . VAL A 1 82 ? 4.254 -13.664 -4.512 1 95.81 82 VAL A N 1
ATOM 669 C CA . VAL A 1 82 ? 3.393 -14.047 -3.398 1 95.81 82 VAL A CA 1
ATOM 670 C C . VAL A 1 82 ? 4.102 -13.766 -2.074 1 95.81 82 VAL A C 1
ATOM 672 O O . VAL A 1 82 ? 5.238 -14.195 -1.868 1 95.81 82 VAL A O 1
ATOM 675 N N . VAL A 1 83 ? 3.467 -13.047 -1.268 1 96.06 83 VAL A N 1
ATOM 676 C CA . VAL A 1 83 ? 4.023 -12.648 0.023 1 96.06 83 VAL A CA 1
ATOM 677 C C . VAL A 1 83 ? 2.949 -11.961 0.861 1 96.06 83 VAL A C 1
ATOM 679 O O . VAL A 1 83 ? 2.145 -11.188 0.336 1 96.06 83 VAL A O 1
ATOM 682 N N . SER A 1 84 ? 2.875 -12.367 2.104 1 95.12 84 SER A N 1
ATOM 683 C CA . SER A 1 84 ? 2.158 -11.492 3.031 1 95.12 84 SER A CA 1
ATOM 684 C C . SER A 1 84 ? 2.982 -10.258 3.379 1 95.12 84 SER A C 1
ATOM 686 O O . SER A 1 84 ? 3.609 -10.203 4.438 1 95.12 84 SER A O 1
ATOM 688 N N . PHE A 1 85 ? 2.867 -9.328 2.59 1 96.19 85 PHE A N 1
ATOM 689 C CA . PHE A 1 85 ? 3.855 -8.258 2.514 1 96.19 85 PHE A CA 1
ATOM 690 C C . PHE A 1 85 ? 3.922 -7.488 3.826 1 96.19 85 PHE A C 1
ATOM 692 O O . PHE A 1 85 ? 5.008 -7.148 4.297 1 96.19 85 PHE A O 1
ATOM 699 N N . LYS A 1 86 ? 2.746 -7.121 4.414 1 95.81 86 LYS A N 1
ATOM 700 C CA . LYS A 1 86 ? 2.76 -6.406 5.688 1 95.81 86 LYS A CA 1
ATOM 701 C C . LYS A 1 86 ? 3.521 -7.195 6.75 1 95.81 86 LYS A C 1
ATOM 703 O O . LYS A 1 86 ? 4.344 -6.629 7.477 1 95.81 86 LYS A O 1
ATOM 708 N N . SER A 1 87 ? 3.232 -8.469 6.875 1 96.56 87 SER A N 1
ATOM 709 C CA . SER A 1 87 ? 3.947 -9.352 7.793 1 96.56 87 SER A CA 1
ATOM 710 C C . SER A 1 87 ? 5.43 -9.43 7.441 1 96.56 87 SER A C 1
ATOM 712 O O . SER A 1 87 ? 6.289 -9.336 8.32 1 96.56 87 SER A O 1
ATOM 714 N N . PHE A 1 88 ? 5.758 -9.562 6.23 1 97.56 88 PHE A N 1
ATOM 715 C CA . PHE A 1 88 ? 7.109 -9.758 5.723 1 97.56 88 PHE A CA 1
ATOM 716 C C . PHE A 1 88 ? 7.984 -8.547 6.039 1 97.56 88 PHE A C 1
ATOM 718 O O . PHE A 1 88 ? 9.07 -8.695 6.598 1 97.56 88 PHE A O 1
ATOM 725 N N . ILE A 1 89 ? 7.5 -7.352 5.766 1 96.62 89 ILE A N 1
ATOM 726 C CA . ILE A 1 89 ? 8.352 -6.176 5.879 1 96.62 89 ILE A CA 1
ATOM 727 C C . ILE A 1 89 ? 8.438 -5.734 7.336 1 96.62 89 ILE A C 1
ATOM 729 O O . ILE A 1 89 ? 9.414 -5.105 7.75 1 96.62 89 ILE A O 1
ATOM 733 N N . ASN A 1 90 ? 7.395 -6.035 8.102 1 95.94 90 ASN A N 1
ATOM 734 C CA . ASN A 1 90 ? 7.387 -5.609 9.492 1 95.94 90 ASN A CA 1
ATOM 735 C C . ASN A 1 90 ? 7.797 -6.738 10.43 1 95.94 90 ASN A C 1
ATOM 737 O O . ASN A 1 90 ? 7.961 -6.527 11.633 1 95.94 90 ASN A O 1
ATOM 741 N N . GLN A 1 91 ? 7.93 -7.941 9.859 1 96.12 91 GLN A N 1
ATOM 742 C CA . GLN A 1 91 ? 8.25 -9.133 10.633 1 96.12 91 GLN A CA 1
ATOM 743 C C . GLN A 1 91 ? 7.324 -9.281 11.836 1 96.12 91 GLN A C 1
ATOM 745 O O . GLN A 1 91 ? 7.789 -9.453 12.961 1 96.12 91 GLN A O 1
ATOM 750 N N . MET A 1 92 ? 6.051 -9.211 11.578 1 95.94 92 MET A N 1
ATOM 751 C CA . MET A 1 92 ? 4.965 -9.391 12.539 1 95.94 92 MET A CA 1
ATOM 752 C C . MET A 1 92 ? 3.959 -10.422 12.039 1 95.94 92 MET A C 1
ATOM 754 O O . MET A 1 92 ? 3.852 -10.656 10.836 1 95.94 92 MET A O 1
ATOM 758 N N . PRO A 1 93 ? 3.236 -11.062 12.906 1 95.94 93 PRO A N 1
ATOM 759 C CA . PRO A 1 93 ? 2.264 -12.07 12.477 1 95.94 93 PRO A CA 1
ATOM 760 C C . PRO A 1 93 ? 1.236 -11.508 11.492 1 95.94 93 PRO A C 1
ATOM 762 O O . PRO A 1 93 ? 0.86 -10.344 11.586 1 95.94 93 PRO A O 1
ATOM 765 N N . CYS A 1 94 ? 0.886 -12.375 10.562 1 92.06 94 CYS A N 1
ATOM 766 C CA . CYS A 1 94 ? -0.089 -12 9.547 1 92.06 94 CYS A CA 1
ATOM 767 C C . CYS A 1 94 ? -1.512 -12.219 10.047 1 92.06 94 CYS A C 1
ATOM 769 O O . CYS A 1 94 ? -1.759 -13.109 10.859 1 92.06 94 CYS A O 1
ATOM 771 N N . ASP A 1 95 ? -2.49 -11.477 9.523 1 88.5 95 ASP A N 1
ATOM 772 C CA . ASP A 1 95 ? -3.883 -11.555 9.953 1 88.5 95 ASP A CA 1
ATOM 773 C C . ASP A 1 95 ? -4.699 -12.438 9.016 1 88.5 95 ASP A C 1
ATOM 775 O O . ASP A 1 95 ? -5.91 -12.586 9.188 1 88.5 95 ASP A O 1
ATOM 779 N N . TYR A 1 96 ? -4.016 -13.016 8.055 1 92 96 TYR A N 1
ATOM 780 C CA . TYR A 1 96 ? -4.738 -13.828 7.086 1 92 96 TYR A CA 1
ATOM 781 C C . TYR A 1 96 ? -3.9 -15.023 6.652 1 92 96 TYR A C 1
ATOM 783 O O . TYR A 1 96 ? -2.713 -15.109 6.977 1 92 96 TYR A O 1
ATOM 791 N N . HIS A 1 97 ? -4.598 -15.969 6.027 1 95.44 97 HIS A N 1
ATOM 792 C CA . HIS A 1 97 ? -3.955 -17.141 5.457 1 95.44 97 HIS A CA 1
ATOM 793 C C . HIS A 1 97 ? -3.566 -16.906 4 1 95.44 97 HIS A C 1
ATOM 795 O O . HIS A 1 97 ? -4.254 -16.188 3.279 1 95.44 97 HIS A O 1
ATOM 801 N N . THR A 1 98 ? -2.494 -17.422 3.66 1 97.38 98 THR A N 1
ATOM 802 C CA . THR A 1 98 ? -2.141 -17.531 2.248 1 97.38 98 THR A CA 1
ATOM 803 C C . THR A 1 98 ? -2.014 -19 1.835 1 97.38 98 THR A C 1
ATOM 805 O O . THR A 1 98 ? -1.242 -19.75 2.432 1 97.38 98 THR A O 1
ATOM 808 N N . GLN A 1 99 ? -2.799 -19.375 0.848 1 97.06 99 GLN A N 1
ATOM 809 C CA . GLN A 1 99 ? -2.963 -20.781 0.509 1 97.06 99 GLN A CA 1
ATOM 810 C C . GLN A 1 99 ? -2.875 -21 -0.999 1 97.06 99 GLN A C 1
ATOM 812 O O . GLN A 1 99 ? -3.354 -20.172 -1.779 1 97.06 99 GLN A O 1
ATOM 817 N N . ALA A 1 100 ? -2.264 -22.156 -1.377 1 96.88 100 ALA A N 1
ATOM 818 C CA . ALA A 1 100 ? -2.223 -22.531 -2.787 1 96.88 100 ALA A CA 1
ATOM 819 C C . ALA A 1 100 ? -3.582 -23.031 -3.262 1 96.88 100 ALA A C 1
ATOM 821 O O . ALA A 1 100 ? -4.152 -23.953 -2.664 1 96.88 100 ALA A O 1
ATOM 822 N N . LEU A 1 101 ? -4.074 -22.422 -4.348 1 94.31 101 LEU A N 1
ATOM 823 C CA . LEU A 1 101 ? -5.34 -22.859 -4.934 1 94.31 101 LEU A CA 1
ATOM 824 C C . LEU A 1 101 ? -5.105 -23.953 -5.961 1 94.31 101 LEU A C 1
ATOM 826 O O . LEU A 1 101 ? -6.047 -24.641 -6.359 1 94.31 101 LEU A O 1
ATOM 830 N N . THR A 1 102 ? -3.936 -24.109 -6.441 1 93.81 102 THR A N 1
ATOM 831 C CA . THR A 1 102 ? -3.469 -25.141 -7.359 1 93.81 102 THR A CA 1
ATOM 832 C C . THR A 1 102 ? -2.107 -25.672 -6.926 1 93.81 102 THR A C 1
ATOM 834 O O . THR A 1 102 ? -1.487 -25.141 -6.004 1 93.81 102 THR A O 1
ATOM 837 N N . ASP A 1 103 ? -1.741 -26.781 -7.594 1 96.25 103 ASP A N 1
ATOM 838 C CA . ASP A 1 103 ? -0.312 -27.062 -7.492 1 96.25 103 ASP A CA 1
ATOM 839 C C . ASP A 1 103 ? 0.517 -25.875 -7.973 1 96.25 103 ASP A C 1
ATOM 841 O O . ASP A 1 103 ? 0.132 -25.172 -8.914 1 96.25 103 ASP A O 1
ATOM 845 N N . ALA A 1 104 ? 1.604 -25.609 -7.195 1 95.81 104 ALA A N 1
ATOM 846 C CA . ALA A 1 104 ? 2.344 -24.391 -7.512 1 95.81 104 ALA A CA 1
ATOM 847 C C . ALA A 1 104 ? 3.844 -24.594 -7.316 1 95.81 104 ALA A C 1
ATOM 849 O O . ALA A 1 104 ? 4.266 -25.453 -6.547 1 95.81 104 ALA A O 1
ATOM 850 N N . LEU A 1 105 ? 4.59 -23.906 -8.094 1 97.06 105 LEU A N 1
ATOM 851 C CA . LEU A 1 105 ? 6.039 -23.812 -7.98 1 97.06 105 LEU A CA 1
ATOM 852 C C . LEU A 1 105 ? 6.473 -22.359 -7.809 1 97.06 105 LEU A C 1
ATOM 854 O O . LEU A 1 105 ? 6.074 -21.484 -8.586 1 97.06 105 LEU A O 1
ATOM 858 N N . ILE A 1 106 ? 7.258 -22.125 -6.746 1 96.75 106 ILE A N 1
ATOM 859 C CA . ILE A 1 106 ? 7.766 -20.766 -6.551 1 96.75 106 ILE A CA 1
ATOM 860 C C . ILE A 1 106 ? 9.289 -20.812 -6.406 1 96.75 106 ILE A C 1
ATOM 862 O O . ILE A 1 106 ? 9.867 -21.875 -6.195 1 96.75 106 ILE A O 1
ATOM 866 N N . ILE A 1 107 ? 9.898 -19.734 -6.645 1 96.56 107 ILE A N 1
ATOM 867 C CA . ILE A 1 107 ? 11.266 -19.438 -6.246 1 96.56 107 ILE A CA 1
ATOM 868 C C . ILE A 1 107 ? 11.266 -18.344 -5.184 1 96.56 107 ILE A C 1
ATOM 870 O O . ILE A 1 107 ? 10.688 -17.266 -5.387 1 96.56 107 ILE A O 1
ATOM 874 N N . TYR A 1 108 ? 11.883 -18.672 -4.016 1 97 108 TYR A N 1
ATOM 875 C CA . TYR A 1 108 ? 11.703 -17.703 -2.932 1 97 108 TYR A CA 1
ATOM 876 C C . TYR A 1 108 ? 13.055 -17.281 -2.354 1 97 108 TYR A C 1
ATOM 878 O O . TYR A 1 108 ? 14.07 -17.938 -2.594 1 97 108 TYR A O 1
ATOM 886 N N . ILE A 1 109 ? 13.094 -16.172 -1.713 1 97.06 109 ILE A N 1
ATOM 887 C CA . ILE A 1 109 ? 14.219 -15.641 -0.95 1 97.06 109 ILE A CA 1
ATOM 888 C C . ILE A 1 109 ? 13.773 -15.336 0.479 1 97.06 109 ILE A C 1
ATOM 890 O O . ILE A 1 109 ? 12.641 -14.891 0.702 1 97.06 109 ILE A O 1
ATOM 894 N N . ARG A 1 110 ? 14.672 -15.625 1.425 1 97.31 110 ARG A N 1
ATOM 895 C CA . ARG A 1 110 ? 14.367 -15.336 2.822 1 97.31 110 ARG A CA 1
ATOM 896 C C . ARG A 1 110 ? 14.492 -13.844 3.113 1 97.31 110 ARG A C 1
ATOM 898 O O . ARG A 1 110 ? 15.289 -13.148 2.488 1 97.31 110 ARG A O 1
ATOM 905 N N . TYR A 1 111 ? 13.695 -13.367 4.094 1 97.25 111 TYR A N 1
ATOM 906 C CA . TYR A 1 111 ? 13.68 -11.969 4.496 1 97.25 111 TYR A CA 1
ATOM 907 C C . TYR A 1 111 ? 15.086 -11.469 4.781 1 97.25 111 TYR A C 1
ATOM 909 O O . TYR A 1 111 ? 15.5 -10.422 4.273 1 97.25 111 TYR A O 1
ATOM 917 N N . THR A 1 112 ? 15.875 -12.172 5.547 1 96.88 112 THR A N 1
ATOM 918 C CA . THR A 1 112 ? 17.203 -11.758 5.973 1 96.88 112 THR A CA 1
ATOM 919 C C . THR A 1 112 ? 18.141 -11.641 4.777 1 96.88 112 THR A C 1
ATOM 921 O O . THR A 1 112 ? 18.969 -10.727 4.715 1 96.88 112 THR A O 1
ATOM 924 N N . ASP A 1 113 ? 18.031 -12.562 3.848 1 97.31 113 ASP A N 1
ATOM 925 C CA . ASP A 1 113 ? 18.875 -12.523 2.654 1 97.31 113 ASP A CA 1
ATOM 926 C C . ASP A 1 113 ? 18.531 -11.32 1.781 1 97.31 113 ASP A C 1
ATOM 928 O O . ASP A 1 113 ? 19.422 -10.641 1.278 1 97.31 113 ASP A O 1
ATOM 932 N N . LEU A 1 114 ? 17.266 -11.078 1.601 1 96.44 114 LEU A N 1
ATOM 933 C CA . LEU A 1 114 ? 16.844 -9.938 0.808 1 96.44 114 LEU A CA 1
ATOM 934 C C . LEU A 1 114 ? 17.297 -8.633 1.443 1 96.44 114 LEU A C 1
ATOM 936 O O . LEU A 1 114 ? 17.797 -7.734 0.749 1 96.44 114 LEU A O 1
ATOM 940 N N . LEU A 1 115 ? 17.172 -8.57 2.754 1 96.19 115 LEU A N 1
ATOM 941 C CA . LEU A 1 115 ? 17.625 -7.391 3.48 1 96.19 115 LEU A CA 1
ATOM 942 C C . LEU A 1 115 ? 19.125 -7.172 3.279 1 96.19 115 LEU A C 1
ATOM 944 O O . LEU A 1 115 ? 19.562 -6.035 3.107 1 96.19 115 LEU A O 1
ATOM 948 N N . SER A 1 116 ? 19.859 -8.203 3.32 1 96.31 116 SER A N 1
ATOM 949 C CA . SER A 1 116 ? 21.312 -8.102 3.105 1 96.31 116 SER A CA 1
ATOM 950 C C . SER A 1 116 ? 21.625 -7.559 1.718 1 96.31 116 SER A C 1
ATOM 952 O O . SER A 1 116 ? 22.578 -6.801 1.546 1 96.31 116 SER A O 1
ATOM 954 N N . LEU A 1 117 ? 20.859 -7.98 0.725 1 95.69 117 LEU A N 1
ATOM 955 C CA . LEU A 1 117 ? 21.047 -7.492 -0.637 1 95.69 117 LEU A CA 1
ATOM 956 C C . LEU A 1 117 ? 20.766 -5.992 -0.718 1 95.69 117 LEU A C 1
ATOM 958 O O . LEU A 1 117 ? 21.516 -5.258 -1.375 1 95.69 117 LEU A O 1
ATOM 962 N N . TYR A 1 118 ? 19.672 -5.539 -0.006 1 94.94 118 TYR A N 1
ATOM 963 C CA . TYR A 1 118 ? 19.391 -4.105 0.033 1 94.94 118 TYR A CA 1
ATOM 964 C C . TYR A 1 118 ? 20.594 -3.33 0.563 1 94.94 118 TYR A C 1
ATOM 966 O O . TYR A 1 118 ? 20.969 -2.299 0.002 1 94.94 118 TYR A O 1
ATOM 974 N N . HIS A 1 119 ? 21.172 -3.822 1.579 1 93.5 119 HIS A N 1
ATOM 975 C CA . HIS A 1 119 ? 22.281 -3.143 2.252 1 93.5 119 HIS A CA 1
ATOM 976 C C . HIS A 1 119 ? 23.531 -3.102 1.37 1 93.5 119 HIS A C 1
ATOM 978 O O . HIS A 1 119 ? 24.297 -2.137 1.418 1 93.5 119 HIS A O 1
ATOM 984 N N . GLN A 1 120 ? 23.672 -4.023 0.53 1 92 120 GLN A N 1
ATOM 985 C CA . GLN A 1 120 ? 24.938 -4.207 -0.183 1 92 120 GLN A CA 1
ATOM 986 C C . GLN A 1 120 ? 24.906 -3.488 -1.529 1 92 120 GLN A C 1
ATOM 988 O O . GLN A 1 120 ? 25.969 -3.221 -2.111 1 92 120 GLN A O 1
ATOM 993 N N . SER A 1 121 ? 23.75 -3.271 -1.997 1 93 121 SER A N 1
ATOM 994 C CA . SER A 1 121 ? 23.688 -2.824 -3.383 1 93 121 SER A CA 1
ATOM 995 C C . SER A 1 121 ? 22.609 -1.749 -3.562 1 93 121 SER A C 1
ATOM 997 O O . SER A 1 121 ? 21.453 -1.965 -3.229 1 93 121 SER A O 1
ATOM 999 N N . HIS A 1 122 ? 23.078 -0.645 -4.203 1 93.06 122 HIS A N 1
ATOM 1000 C CA . HIS A 1 122 ? 22.156 0.437 -4.539 1 93.06 122 HIS A CA 1
ATOM 1001 C C . HIS A 1 122 ? 21.031 -0.056 -5.445 1 93.06 122 HIS A C 1
ATOM 1003 O O . HIS A 1 122 ? 19.875 0.333 -5.27 1 93.06 122 HIS A O 1
ATOM 1009 N N . ARG A 1 123 ? 21.344 -0.897 -6.34 1 92.12 123 ARG A N 1
ATOM 1010 C CA . ARG A 1 123 ? 20.359 -1.424 -7.277 1 92.12 123 ARG A CA 1
ATOM 1011 C C . ARG A 1 123 ? 19.344 -2.309 -6.559 1 92.12 123 ARG A C 1
ATOM 1013 O O . ARG A 1 123 ? 18.156 -2.285 -6.883 1 92.12 123 ARG A O 1
ATOM 1020 N N . TRP A 1 124 ? 19.797 -3.055 -5.59 1 94 124 TRP A N 1
ATOM 1021 C CA . TRP A 1 124 ? 18.875 -3.891 -4.828 1 94 124 TRP A CA 1
ATOM 1022 C C . TRP A 1 124 ? 18 -3.039 -3.912 1 94 124 TRP A C 1
ATOM 1024 O O . TRP A 1 124 ? 16.844 -3.377 -3.662 1 94 124 TRP A O 1
ATOM 1034 N N . GLU A 1 125 ? 18.625 -1.969 -3.396 1 94.69 125 GLU A N 1
ATOM 1035 C CA . GLU A 1 125 ? 17.812 -1.021 -2.65 1 94.69 125 GLU A CA 1
ATOM 1036 C C . GLU A 1 125 ? 16.703 -0.434 -3.529 1 94.69 125 GLU A C 1
ATOM 1038 O O . GLU A 1 125 ? 15.562 -0.292 -3.09 1 94.69 125 GLU A O 1
ATOM 1043 N N . LYS A 1 126 ? 17.062 -0.115 -4.77 1 94.12 126 LYS A N 1
ATOM 1044 C CA . LYS A 1 126 ? 16.078 0.353 -5.738 1 94.12 126 LYS A CA 1
ATOM 1045 C C . LYS A 1 126 ? 15 -0.702 -5.98 1 94.12 126 LYS A C 1
ATOM 1047 O O . LYS A 1 126 ? 13.812 -0.379 -6.055 1 94.12 126 LYS A O 1
ATOM 1052 N N . PHE A 1 127 ? 15.422 -1.933 -6.051 1 94 127 PHE A N 1
ATOM 1053 C CA . PHE A 1 127 ? 14.469 -3.027 -6.191 1 94 127 PHE A CA 1
ATOM 1054 C C . PHE A 1 127 ? 13.477 -3.031 -5.031 1 94 127 PHE A C 1
ATOM 1056 O O . PHE A 1 127 ? 12.266 -3.174 -5.242 1 94 127 PHE A O 1
ATOM 1063 N N . GLY A 1 128 ? 14.008 -2.873 -3.809 1 94.94 128 GLY A N 1
ATOM 1064 C CA . GLY A 1 128 ? 13.141 -2.826 -2.643 1 94.94 128 GLY A CA 1
ATOM 1065 C C . GLY A 1 128 ? 12.094 -1.727 -2.717 1 94.94 128 GLY A C 1
ATOM 1066 O O . GLY A 1 128 ? 10.93 -1.941 -2.367 1 94.94 128 GLY A O 1
ATOM 1067 N N . ARG A 1 129 ? 12.5 -0.573 -3.154 1 95.88 129 ARG A N 1
ATOM 1068 C CA . ARG A 1 129 ? 11.578 0.548 -3.303 1 95.88 129 ARG A CA 1
ATOM 1069 C C . ARG A 1 129 ? 10.484 0.226 -4.312 1 95.88 129 ARG A C 1
ATOM 1071 O O . ARG A 1 129 ? 9.297 0.401 -4.027 1 95.88 129 ARG A O 1
ATOM 1078 N N . LEU A 1 130 ? 10.859 -0.293 -5.445 1 94.44 130 LEU A N 1
ATOM 1079 C CA . LEU A 1 130 ? 9.914 -0.566 -6.523 1 94.44 130 LEU A CA 1
ATOM 1080 C C . LEU A 1 130 ? 8.969 -1.706 -6.145 1 94.44 130 LEU A C 1
ATOM 1082 O O . LEU A 1 130 ? 7.789 -1.686 -6.496 1 94.44 130 LEU A O 1
ATOM 1086 N N . LEU A 1 131 ? 9.508 -2.684 -5.445 1 93.5 131 LEU A N 1
ATOM 1087 C CA . LEU A 1 131 ? 8.672 -3.77 -4.934 1 93.5 131 LEU A CA 1
ATOM 1088 C C . LEU A 1 131 ? 7.605 -3.234 -3.984 1 93.5 131 LEU A C 1
ATOM 1090 O O . LEU A 1 131 ? 6.43 -3.584 -4.105 1 93.5 131 LEU A O 1
ATOM 1094 N N . ALA A 1 132 ? 8.016 -2.41 -3.041 1 95.88 132 ALA A N 1
ATOM 1095 C CA . ALA A 1 132 ? 7.082 -1.82 -2.086 1 95.88 132 ALA A CA 1
ATOM 1096 C C . ALA A 1 132 ? 6.047 -0.952 -2.793 1 95.88 132 ALA A C 1
ATOM 1098 O O . ALA A 1 132 ? 4.871 -0.958 -2.428 1 95.88 132 ALA A O 1
ATOM 1099 N N . GLN A 1 133 ? 6.484 -0.207 -3.791 1 95.81 133 GLN A N 1
ATOM 1100 C CA . GLN A 1 133 ? 5.574 0.632 -4.562 1 95.81 133 GLN A CA 1
ATOM 1101 C C . GLN A 1 133 ? 4.562 -0.216 -5.332 1 95.81 133 GLN A C 1
ATOM 1103 O O . GLN A 1 133 ? 3.387 0.141 -5.422 1 95.81 133 GLN A O 1
ATOM 1108 N N . GLU A 1 134 ? 5.016 -1.327 -5.848 1 92.38 134 GLU A N 1
ATOM 1109 C CA . GLU A 1 134 ? 4.109 -2.238 -6.539 1 92.38 134 GLU A CA 1
ATOM 1110 C C . GLU A 1 134 ? 3.084 -2.832 -5.578 1 92.38 134 GLU A C 1
ATOM 1112 O O . GLU A 1 134 ? 1.896 -2.912 -5.898 1 92.38 134 GLU A O 1
ATOM 1117 N N . ALA A 1 135 ? 3.582 -3.268 -4.457 1 93.25 135 ALA A N 1
ATOM 1118 C CA . ALA A 1 135 ? 2.672 -3.777 -3.434 1 93.25 135 ALA A CA 1
ATOM 1119 C C . ALA A 1 135 ? 1.629 -2.729 -3.055 1 93.25 135 ALA A C 1
ATOM 1121 O O . ALA A 1 135 ? 0.447 -3.047 -2.902 1 93.25 135 ALA A O 1
ATOM 1122 N N . PHE A 1 136 ? 2.066 -1.517 -2.91 1 95.75 136 PHE A N 1
ATOM 1123 C CA . PHE A 1 136 ? 1.163 -0.41 -2.623 1 95.75 136 PHE A CA 1
ATOM 1124 C C . PHE A 1 136 ? 0.132 -0.251 -3.734 1 95.75 136 PHE A C 1
ATOM 1126 O O . PHE A 1 136 ? -1.062 -0.107 -3.465 1 95.75 136 PHE A O 1
ATOM 1133 N N . ASN A 1 137 ? 0.573 -0.244 -4.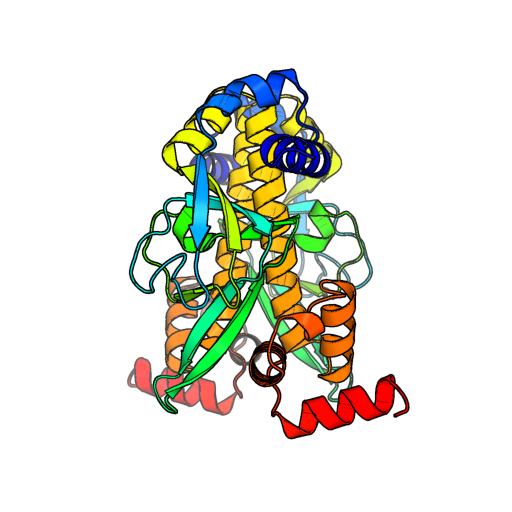965 1 92.69 137 ASN A N 1
ATOM 1134 C CA . ASN A 1 137 ? -0.33 -0.083 -6.098 1 92.69 137 ASN A CA 1
ATOM 1135 C C . ASN A 1 137 ? -1.428 -1.143 -6.098 1 92.69 137 ASN A C 1
ATOM 1137 O O . ASN A 1 137 ? -2.602 -0.828 -6.297 1 92.69 137 ASN A O 1
ATOM 1141 N N . VAL A 1 138 ? -1.046 -2.309 -5.863 1 89.06 138 VAL A N 1
ATOM 1142 C CA . VAL A 1 138 ? -1.994 -3.418 -5.836 1 89.06 138 VAL A CA 1
ATOM 1143 C C . VAL A 1 138 ? -3.006 -3.209 -4.715 1 89.06 138 VAL A C 1
ATOM 1145 O O . VAL A 1 138 ? -4.215 -3.314 -4.93 1 89.06 138 VAL A O 1
ATOM 1148 N N . THR A 1 139 ? -2.52 -2.893 -3.602 1 91.81 139 THR A N 1
ATOM 1149 C CA . THR A 1 139 ? -3.365 -2.732 -2.424 1 91.81 139 THR A CA 1
ATOM 1150 C C . THR A 1 139 ? -4.285 -1.523 -2.578 1 91.81 139 THR A C 1
ATOM 1152 O O . THR A 1 139 ? -5.465 -1.587 -2.232 1 91.81 139 THR A O 1
ATOM 1155 N N . MET A 1 140 ? -3.709 -0.442 -3.072 1 90.94 140 MET A N 1
ATOM 1156 C CA . MET A 1 140 ? -4.516 0.756 -3.291 1 90.94 140 MET A CA 1
ATOM 1157 C C . MET A 1 140 ? -5.613 0.492 -4.316 1 90.94 140 MET A C 1
ATOM 1159 O O . MET A 1 140 ? -6.734 0.979 -4.168 1 90.94 140 MET A O 1
ATOM 1163 N N . THR A 1 141 ? -5.289 -0.219 -5.332 1 87.06 141 THR A N 1
ATOM 1164 C CA . THR A 1 141 ? -6.281 -0.582 -6.336 1 87.06 141 THR A CA 1
ATOM 1165 C C . THR A 1 141 ? -7.426 -1.375 -5.707 1 87.06 141 THR A C 1
ATOM 1167 O O . THR A 1 141 ? -8.586 -1.191 -6.066 1 87.06 141 THR A O 1
ATOM 1170 N N . ARG A 1 142 ? -7.098 -2.193 -4.758 1 85.12 142 ARG A N 1
ATOM 1171 C CA . ARG A 1 142 ? -8.117 -2.961 -4.051 1 85.12 142 ARG A CA 1
ATOM 1172 C C . ARG A 1 142 ? -9.062 -2.039 -3.287 1 85.12 142 ARG A C 1
ATOM 1174 O O . ARG A 1 142 ? -10.281 -2.229 -3.314 1 85.12 142 ARG A O 1
ATOM 1181 N N . ILE A 1 143 ? -8.547 -1.043 -2.68 1 82.62 143 ILE A N 1
ATOM 1182 C CA . ILE A 1 143 ? -9.359 -0.071 -1.951 1 82.62 143 ILE A CA 1
ATOM 1183 C C . ILE A 1 143 ? -10.266 0.678 -2.924 1 82.62 143 ILE A C 1
ATOM 1185 O O . ILE A 1 143 ? -11.461 0.833 -2.672 1 82.62 143 ILE A O 1
ATOM 1189 N N . GLU A 1 144 ? -9.633 1.089 -3.963 1 83.75 144 GLU A N 1
ATOM 1190 C CA . GLU A 1 144 ? -10.391 1.841 -4.961 1 83.75 144 GLU A CA 1
ATOM 1191 C C . GLU A 1 144 ? -11.523 1.001 -5.551 1 83.75 144 GLU A C 1
ATOM 1193 O O . GLU A 1 144 ? -12.609 1.517 -5.82 1 83.75 144 GLU A O 1
ATOM 1198 N N . ASP A 1 145 ? -11.242 -0.268 -5.75 1 80.69 145 ASP A N 1
ATOM 1199 C CA . ASP A 1 145 ? -12.266 -1.188 -6.246 1 80.69 145 ASP A CA 1
ATOM 1200 C C . ASP A 1 145 ? -13.469 -1.236 -5.309 1 80.69 145 ASP A C 1
ATOM 1202 O O . ASP A 1 145 ? -14.609 -1.184 -5.758 1 80.69 145 ASP A O 1
ATOM 1206 N N . PHE A 1 146 ? -13.188 -1.279 -4.051 1 74.12 146 PHE A N 1
ATOM 1207 C CA . PHE A 1 146 ? -14.25 -1.418 -3.062 1 74.12 146 PHE A CA 1
ATOM 1208 C C . PHE A 1 146 ? -15.023 -0.112 -2.912 1 74.12 146 PHE A C 1
ATOM 1210 O O . PHE A 1 146 ? -16.234 -0.123 -2.713 1 74.12 146 PHE A O 1
ATOM 1217 N N . ILE A 1 147 ? -14.359 0.978 -3.146 1 74.12 147 ILE A N 1
ATOM 1218 C CA . ILE A 1 147 ? -14.969 2.262 -2.811 1 74.12 147 ILE A CA 1
ATOM 1219 C C . ILE A 1 147 ? -15.547 2.9 -4.07 1 74.12 147 ILE A C 1
ATOM 1221 O O . ILE A 1 147 ? -16.609 3.516 -4.023 1 74.12 147 ILE A O 1
ATOM 1225 N N . LEU A 1 148 ? -14.922 2.701 -5.172 1 76.38 148 LEU A N 1
ATOM 1226 C CA . LEU A 1 148 ? -15.227 3.547 -6.32 1 76.38 148 LEU A CA 1
ATOM 1227 C C . LEU A 1 148 ? -15.906 2.74 -7.426 1 76.38 148 LEU A C 1
ATOM 1229 O O . LEU A 1 148 ? -16.562 3.309 -8.305 1 76.38 148 LEU A O 1
ATOM 1233 N N . LYS A 1 149 ? -15.766 1.453 -7.395 1 81.12 149 LYS A N 1
ATOM 1234 C CA . LYS A 1 149 ? -16.156 0.703 -8.586 1 81.12 149 LYS A CA 1
ATOM 1235 C C . LYS A 1 149 ? -17.359 -0.193 -8.305 1 81.12 149 LYS A C 1
ATOM 1237 O O . LYS A 1 149 ? -17.531 -0.678 -7.18 1 81.12 149 LYS A O 1
ATOM 1242 N N . SER A 1 150 ? -18.141 -0.343 -9.312 1 83.75 150 SER A N 1
ATOM 1243 C CA . SER A 1 150 ? -19.234 -1.309 -9.273 1 83.75 150 SER A CA 1
ATOM 1244 C C . SER A 1 150 ? -18.719 -2.738 -9.398 1 83.75 150 SER A C 1
ATOM 1246 O O . SER A 1 150 ? -17.578 -2.955 -9.812 1 83.75 150 SER A O 1
ATOM 1248 N N . PRO A 1 151 ? -19.578 -3.666 -9.031 1 86 151 PRO A N 1
ATOM 1249 C CA . PRO A 1 151 ? -19.172 -5.062 -9.195 1 86 151 PRO A CA 1
ATOM 1250 C C . PRO A 1 151 ? -18.75 -5.395 -10.625 1 86 151 PRO A C 1
ATOM 1252 O O . PRO A 1 151 ? -17.781 -6.129 -10.828 1 86 151 PRO A O 1
ATOM 1255 N N . GLU A 1 152 ? -19.391 -4.859 -11.555 1 88.94 152 GLU A N 1
ATOM 1256 C CA . GLU A 1 152 ? -19.062 -5.125 -12.945 1 88.94 152 GLU A CA 1
ATOM 1257 C C . GLU A 1 152 ? -17.688 -4.551 -13.312 1 88.94 152 GLU A C 1
ATOM 1259 O O . GLU A 1 152 ? -16.906 -5.199 -14 1 88.94 152 GLU A O 1
ATOM 1264 N N . GLU A 1 153 ? -17.438 -3.41 -12.875 1 87.88 153 GLU A N 1
ATOM 1265 C CA . GLU A 1 153 ? -16.141 -2.783 -13.125 1 87.88 153 GLU A CA 1
ATOM 1266 C C . GLU A 1 153 ? -15.016 -3.568 -12.477 1 87.88 153 GLU A C 1
ATOM 1268 O O . GLU A 1 153 ? -13.945 -3.74 -13.07 1 87.88 153 GLU A O 1
ATOM 1273 N N . ARG A 1 154 ? -15.289 -4.027 -11.242 1 88.19 154 ARG A N 1
ATOM 1274 C CA . ARG A 1 154 ? -14.297 -4.836 -10.539 1 88.19 154 ARG A CA 1
ATOM 1275 C C . ARG A 1 154 ? -14.016 -6.133 -11.281 1 88.19 154 ARG A C 1
ATOM 1277 O O . ARG A 1 154 ? -12.867 -6.582 -11.352 1 88.19 154 ARG A O 1
ATOM 1284 N N . TYR A 1 155 ? -15.039 -6.703 -11.828 1 89.31 155 TYR A N 1
ATOM 1285 C CA . TYR A 1 155 ? -14.914 -7.938 -12.602 1 89.31 155 TYR A CA 1
ATOM 1286 C C . TYR A 1 155 ? -14.031 -7.727 -13.82 1 89.31 155 TYR A C 1
ATOM 1288 O O . TYR A 1 155 ? -13.148 -8.539 -14.102 1 89.31 155 TYR A O 1
ATOM 1296 N N . LEU A 1 156 ? -14.227 -6.676 -14.484 1 88.81 156 LEU A N 1
ATOM 1297 C CA . LEU A 1 156 ? -13.461 -6.379 -15.688 1 88.81 156 LEU A CA 1
ATOM 1298 C C . LEU A 1 156 ? -11.992 -6.145 -15.352 1 88.81 156 LEU A C 1
ATOM 1300 O O . LEU A 1 156 ? -11.102 -6.586 -16.094 1 88.81 156 LEU A O 1
ATOM 1304 N N . ASP A 1 157 ? -11.766 -5.469 -14.273 1 85.56 157 ASP A N 1
ATOM 1305 C CA . ASP A 1 157 ? -10.391 -5.25 -13.82 1 85.56 157 ASP A CA 1
ATOM 1306 C C . ASP A 1 157 ? -9.703 -6.574 -13.492 1 85.56 157 ASP A C 1
ATOM 1308 O O . ASP A 1 157 ? -8.531 -6.77 -13.828 1 85.56 157 ASP A O 1
ATOM 1312 N N . LEU A 1 158 ? -10.414 -7.445 -12.805 1 85.5 158 LEU A N 1
ATOM 1313 C CA . LEU A 1 158 ? -9.883 -8.75 -12.438 1 85.5 158 LEU A CA 1
ATOM 1314 C C . LEU A 1 158 ? -9.453 -9.539 -13.672 1 85.5 158 LEU A C 1
ATOM 1316 O O . LEU A 1 158 ? -8.359 -10.102 -13.703 1 85.5 158 LEU A O 1
ATOM 1320 N N . ILE A 1 159 ? -10.266 -9.5 -14.672 1 86.38 159 ILE A N 1
ATOM 1321 C CA . ILE A 1 159 ? -9.992 -10.258 -15.883 1 86.38 159 ILE A CA 1
ATOM 1322 C C . ILE A 1 159 ? -8.781 -9.664 -16.609 1 86.38 159 ILE A C 1
ATOM 1324 O O . ILE A 1 159 ? -7.984 -10.391 -17.203 1 86.38 159 ILE A O 1
ATOM 1328 N N . LYS A 1 160 ? -8.695 -8.398 -16.547 1 83.62 160 LYS A N 1
ATOM 1329 C CA . LYS A 1 160 ? -7.559 -7.727 -17.172 1 83.62 160 LYS A CA 1
ATOM 1330 C C . LYS A 1 160 ? -6.254 -8.086 -16.469 1 83.62 160 LYS A C 1
ATOM 1332 O O . LYS A 1 160 ? -5.234 -8.32 -17.109 1 83.62 160 LYS A O 1
ATOM 1337 N N . GLN A 1 161 ? -6.273 -8.156 -15.203 1 78.69 161 GLN A N 1
ATOM 1338 C CA . GLN A 1 161 ? -5.086 -8.43 -14.398 1 78.69 161 GLN A CA 1
ATOM 1339 C C . GLN A 1 161 ? -4.746 -9.914 -14.406 1 78.69 161 GLN A C 1
ATOM 1341 O O . GLN A 1 161 ? -3.57 -10.289 -14.352 1 78.69 161 GLN A O 1
ATOM 1346 N N . HIS A 1 162 ? -5.766 -10.664 -14.383 1 81 162 HIS A N 1
ATOM 1347 C CA . HIS A 1 162 ? -5.617 -12.117 -14.336 1 81 162 HIS A CA 1
ATOM 1348 C C . HIS A 1 162 ? -6.445 -12.789 -15.43 1 81 162 HIS A C 1
ATOM 1350 O O . HIS A 1 162 ? -7.414 -13.484 -15.133 1 81 162 HIS A O 1
ATOM 1356 N N . PRO A 1 163 ? -5.945 -12.727 -16.594 1 81.44 163 PRO A N 1
ATOM 1357 C CA . PRO A 1 163 ? -6.754 -13.195 -17.734 1 81.44 163 PRO A CA 1
ATOM 1358 C C . PRO A 1 163 ? -7.078 -14.688 -17.641 1 81.44 163 PRO A C 1
ATOM 1360 O O . PRO A 1 163 ? -8.102 -15.125 -18.172 1 81.44 163 PRO A O 1
ATOM 1363 N N . ASP A 1 164 ? -6.258 -15.453 -17 1 81 164 ASP A N 1
ATOM 1364 C CA . ASP A 1 164 ? -6.473 -16.906 -16.984 1 81 164 ASP A CA 1
ATOM 1365 C C . ASP A 1 164 ? -7.02 -17.344 -15.625 1 81 164 ASP A C 1
ATOM 1367 O O . ASP A 1 164 ? -6.949 -18.531 -15.281 1 81 164 ASP A O 1
ATOM 1371 N N . ILE A 1 165 ? -7.566 -16.453 -14.938 1 81.69 165 ILE A N 1
ATOM 1372 C CA . ILE A 1 165 ? -7.938 -16.734 -13.562 1 81.69 165 ILE A CA 1
ATOM 1373 C C . ILE A 1 165 ? -9.07 -17.75 -13.531 1 81.69 165 ILE A C 1
ATOM 1375 O O . ILE A 1 165 ? -9.109 -18.625 -12.656 1 81.69 165 ILE A O 1
ATOM 1379 N N . PHE A 1 166 ? -9.93 -17.703 -14.477 1 82.5 166 PHE A N 1
ATOM 1380 C CA . PHE A 1 166 ? -11.117 -18.547 -14.477 1 82.5 166 PHE A CA 1
ATOM 1381 C C . PHE A 1 166 ? -10.75 -19.984 -14.812 1 82.5 166 PHE A C 1
ATOM 1383 O O . PHE A 1 166 ? -11.547 -20.906 -14.594 1 82.5 166 PHE A O 1
ATOM 1390 N N . ASN A 1 167 ? -9.555 -20.141 -15.289 1 82.62 167 ASN A N 1
ATOM 1391 C CA . ASN A 1 167 ? -9.109 -21.484 -15.617 1 82.62 167 ASN A CA 1
ATOM 1392 C C . ASN A 1 167 ? -8.672 -22.25 -14.375 1 82.62 167 ASN A C 1
ATOM 1394 O O . ASN A 1 167 ? -8.68 -23.484 -14.367 1 82.62 167 ASN A O 1
ATOM 1398 N N . TYR A 1 168 ? -8.414 -21.547 -13.375 1 80.06 168 TYR A N 1
ATOM 1399 C CA . TYR A 1 168 ? -7.727 -22.25 -12.297 1 80.06 168 TYR A CA 1
ATOM 1400 C C . TYR A 1 168 ? -8.367 -21.953 -10.945 1 80.06 168 TYR A C 1
ATOM 1402 O O . TYR A 1 168 ? -8.109 -22.641 -9.961 1 80.06 168 TYR A O 1
ATOM 1410 N N . VAL A 1 169 ? -9.219 -20.922 -10.945 1 85.69 169 VAL A N 1
ATOM 1411 C CA . VAL A 1 169 ? -9.797 -20.516 -9.672 1 85.69 169 VAL A CA 1
ATOM 1412 C C . VAL A 1 169 ? -11.305 -20.766 -9.688 1 85.69 169 VAL A C 1
ATOM 1414 O O . VAL A 1 169 ? -12.008 -20.297 -10.586 1 85.69 169 VAL A O 1
ATOM 1417 N N . PRO A 1 170 ? -11.766 -21.484 -8.758 1 87.56 170 PRO A N 1
ATOM 1418 C CA . PRO A 1 170 ? -13.211 -21.688 -8.664 1 87.56 170 PRO A CA 1
ATOM 1419 C C . PRO A 1 170 ? -13.992 -20.391 -8.57 1 87.56 170 PRO A C 1
ATOM 1421 O O . PRO A 1 170 ? -13.508 -19.406 -7.988 1 87.56 170 PRO A O 1
ATOM 1424 N N . LEU A 1 171 ? -15.227 -20.469 -9.055 1 86.31 171 LEU A N 1
ATOM 1425 C CA . LEU A 1 171 ? -16.062 -19.281 -9.164 1 86.31 171 LEU A CA 1
ATOM 1426 C C . LEU A 1 171 ? -16.359 -18.688 -7.781 1 86.31 171 LEU A C 1
ATOM 1428 O O . LEU A 1 171 ? -16.438 -17.469 -7.629 1 86.31 171 LEU A O 1
ATOM 1432 N N . TYR A 1 172 ? -16.391 -19.594 -6.848 1 88.31 172 TYR A N 1
ATOM 1433 C CA . TYR A 1 172 ? -16.719 -19.109 -5.508 1 88.31 172 TYR A CA 1
ATOM 1434 C C . TYR A 1 172 ? -15.586 -18.25 -4.953 1 88.31 172 TYR A C 1
ATOM 1436 O O . TYR A 1 172 ? -15.836 -17.266 -4.25 1 88.31 172 TYR A O 1
ATOM 1444 N N . HIS A 1 173 ? -14.375 -18.547 -5.23 1 89.44 173 HIS A N 1
ATOM 1445 C CA . HIS A 1 173 ? -13.25 -17.734 -4.797 1 89.44 173 HIS A CA 1
ATOM 1446 C C . HIS A 1 173 ? -13.234 -16.391 -5.512 1 89.44 173 HIS A C 1
ATOM 1448 O O . HIS A 1 173 ? -12.883 -15.367 -4.918 1 89.44 173 HIS A O 1
ATOM 1454 N N . ILE A 1 174 ? -13.672 -16.422 -6.707 1 88.5 174 ILE A N 1
ATOM 1455 C CA . ILE A 1 174 ? -13.703 -15.203 -7.504 1 88.5 174 ILE A CA 1
ATOM 1456 C C . ILE A 1 174 ? -14.805 -14.281 -6.988 1 88.5 174 ILE A C 1
ATOM 1458 O O . ILE A 1 174 ? -14.594 -13.078 -6.836 1 88.5 174 ILE A O 1
ATOM 1462 N N . SER A 1 175 ? -16 -14.859 -6.727 1 89.19 175 SER A N 1
ATOM 1463 C CA . SER A 1 175 ? -17.094 -14.055 -6.184 1 89.19 175 SER A CA 1
ATOM 1464 C C . SER A 1 175 ? -16.703 -13.445 -4.84 1 89.19 175 SER A C 1
ATOM 1466 O O . SER A 1 175 ? -17 -12.273 -4.578 1 89.19 175 SER A O 1
ATOM 1468 N N . SER A 1 176 ? -16.047 -14.25 -4.051 1 86.56 176 SER A N 1
ATOM 1469 C CA . SER A 1 176 ? -15.57 -13.766 -2.764 1 86.56 176 SER A CA 1
ATOM 1470 C C . SER A 1 176 ? -14.586 -12.617 -2.938 1 86.56 176 SER A C 1
ATOM 1472 O O . SER A 1 176 ? -14.68 -11.602 -2.248 1 86.56 176 SER A O 1
ATOM 1474 N N . TYR A 1 177 ? -13.695 -12.781 -3.844 1 86.5 177 TYR A N 1
ATOM 1475 C CA . TYR A 1 177 ? -12.695 -11.766 -4.137 1 86.5 177 TYR A CA 1
ATOM 1476 C C . TYR A 1 177 ? -13.352 -10.469 -4.605 1 86.5 177 TYR A C 1
ATOM 1478 O O . TYR A 1 177 ? -12.93 -9.383 -4.219 1 86.5 177 TYR A O 1
ATOM 1486 N N . LEU A 1 178 ? -14.375 -10.625 -5.328 1 85.75 178 LEU A N 1
ATOM 1487 C CA . LEU A 1 178 ? -15.062 -9.477 -5.898 1 85.75 178 LEU A CA 1
ATOM 1488 C C . LEU A 1 178 ? -16.031 -8.867 -4.887 1 85.75 178 LEU A C 1
ATOM 1490 O O . LEU A 1 178 ? -16.547 -7.762 -5.094 1 85.75 178 LEU A O 1
ATOM 1494 N N . GLY A 1 179 ? -16.219 -9.555 -3.822 1 81.38 179 GLY A N 1
ATOM 1495 C CA . GLY A 1 179 ? -17.125 -9.078 -2.793 1 81.38 179 GLY A CA 1
ATOM 1496 C C . GLY A 1 179 ? -18.594 -9.195 -3.184 1 81.38 179 GLY A C 1
ATOM 1497 O O . GLY A 1 179 ? -19.391 -8.32 -2.855 1 81.38 179 GLY A O 1
ATOM 1498 N N . ILE A 1 180 ? -18.875 -10.109 -3.986 1 84.5 180 ILE A N 1
ATOM 1499 C CA . ILE A 1 180 ? -20.25 -10.312 -4.426 1 84.5 180 ILE A CA 1
ATOM 1500 C C . ILE A 1 180 ? -20.656 -11.758 -4.164 1 84.5 180 ILE A C 1
ATOM 1502 O O . ILE A 1 180 ? -19.828 -12.594 -3.791 1 84.5 180 ILE A O 1
ATOM 1506 N N . GLN A 1 181 ? -21.969 -11.922 -4.336 1 83 181 GLN A N 1
ATOM 1507 C CA . GLN A 1 181 ? -22.484 -13.273 -4.176 1 83 181 GLN A CA 1
ATOM 1508 C C . GLN A 1 181 ? -22.359 -14.07 -5.465 1 83 181 GLN A C 1
ATOM 1510 O O . GLN A 1 181 ? -22.297 -13.5 -6.555 1 83 181 GLN A O 1
ATOM 1515 N N . GLY A 1 182 ? -22.328 -15.398 -5.285 1 85.5 182 GLY A N 1
ATOM 1516 C CA . GLY A 1 182 ? -22.188 -16.312 -6.41 1 85.5 182 GLY A CA 1
ATOM 1517 C C . GLY A 1 182 ? -23.125 -15.984 -7.559 1 85.5 182 GLY A C 1
ATOM 1518 O O . GLY A 1 182 ? -22.688 -15.758 -8.688 1 85.5 182 GLY A O 1
ATOM 1519 N N . PRO A 1 183 ? -24.359 -15.859 -7.289 1 86.12 183 PRO A N 1
ATOM 1520 C CA . PRO A 1 183 ? -25.328 -15.609 -8.359 1 86.12 183 PRO A CA 1
ATOM 1521 C C . PRO A 1 183 ? -25.094 -14.273 -9.062 1 86.12 183 PRO A C 1
ATOM 1523 O O . PRO A 1 183 ? -25.375 -14.141 -10.25 1 86.12 183 PRO A O 1
ATOM 1526 N N . SER A 1 184 ? -24.609 -13.312 -8.43 1 87.38 184 SER A N 1
ATOM 1527 C CA . SER A 1 184 ? -24.312 -12.016 -9.023 1 87.38 184 SER A CA 1
ATOM 1528 C C . SER A 1 184 ? -23.172 -12.125 -10.039 1 87.38 184 SER A C 1
ATOM 1530 O O . SER A 1 184 ? -23.203 -11.477 -11.086 1 87.38 184 SER A O 1
ATOM 1532 N N . LEU A 1 185 ? -22.188 -12.922 -9.727 1 89 185 LEU A N 1
ATOM 1533 C CA . LEU A 1 185 ? -21.078 -13.125 -10.648 1 89 185 LEU A CA 1
ATOM 1534 C C . LEU A 1 185 ? -21.547 -13.773 -11.938 1 89 185 LEU A C 1
ATOM 1536 O O . LEU A 1 185 ? -21.156 -13.359 -13.031 1 89 185 LEU A O 1
ATOM 1540 N N . SER A 1 186 ? -22.375 -14.734 -11.789 1 87.19 186 SER A N 1
ATOM 1541 C CA . SER A 1 186 ? -22.922 -15.422 -12.961 1 87.19 186 SER A CA 1
ATOM 1542 C C . SER A 1 186 ? -23.672 -14.453 -13.875 1 87.19 186 SER A C 1
ATOM 1544 O O . SER A 1 186 ? -23.516 -14.516 -15.102 1 87.19 186 SER A O 1
ATOM 1546 N N . ARG A 1 187 ? -24.328 -13.602 -13.289 1 88.25 187 ARG A N 1
ATOM 1547 C CA . ARG A 1 187 ? -25.094 -12.617 -14.055 1 88.25 187 ARG A CA 1
ATOM 1548 C C . ARG A 1 187 ? -24.156 -11.664 -14.789 1 88.25 187 ARG A C 1
ATOM 1550 O O . ARG A 1 187 ? -24.375 -11.344 -15.961 1 88.25 187 ARG A O 1
ATOM 1557 N N . ILE A 1 188 ? -23.156 -11.211 -14.086 1 90.12 188 ILE A N 1
ATOM 1558 C CA . ILE A 1 188 ? -22.188 -10.289 -14.664 1 90.12 188 ILE A CA 1
ATOM 1559 C C . ILE A 1 188 ? -21.484 -10.953 -15.852 1 90.12 188 ILE A C 1
ATOM 1561 O O . ILE A 1 188 ? -21.328 -10.352 -16.906 1 90.12 188 ILE A O 1
ATOM 1565 N N . ARG A 1 189 ? -21.109 -12.203 -15.648 1 87.5 189 ARG A N 1
ATOM 1566 C CA . ARG A 1 189 ? -20.406 -12.945 -16.703 1 87.5 189 ARG A CA 1
ATOM 1567 C C . ARG A 1 189 ? -21.312 -13.133 -17.922 1 87.5 189 ARG A C 1
ATOM 1569 O O . ARG A 1 189 ? -20.844 -13.008 -19.062 1 87.5 189 ARG A O 1
ATOM 1576 N N . LYS A 1 190 ? -22.562 -13.383 -17.641 1 87.25 190 LYS A N 1
ATOM 1577 C CA . LYS A 1 190 ? -23.516 -13.555 -18.734 1 87.25 190 LYS A CA 1
ATOM 1578 C C . LYS A 1 190 ? -23.703 -12.258 -19.516 1 87.25 190 LYS A C 1
ATOM 1580 O O . LYS A 1 190 ? -23.797 -12.273 -20.75 1 87.25 190 LYS A O 1
ATOM 1585 N N . ARG A 1 191 ? -23.75 -11.203 -18.812 1 85.75 191 ARG A N 1
ATOM 1586 C CA . ARG A 1 191 ? -23.953 -9.898 -19.438 1 85.75 191 ARG A CA 1
ATOM 1587 C C . ARG A 1 191 ? -22.75 -9.516 -20.312 1 85.75 191 ARG A C 1
ATOM 1589 O O . ARG A 1 191 ? -22.922 -8.953 -21.406 1 85.75 191 ARG A O 1
ATOM 1596 N N . ILE A 1 192 ? -21.641 -9.758 -19.828 1 82.31 192 ILE A N 1
ATOM 1597 C CA . ILE A 1 192 ? -20.438 -9.328 -20.516 1 82.31 192 ILE A CA 1
ATOM 1598 C C . ILE A 1 192 ? -20.109 -10.305 -21.641 1 82.31 192 ILE A C 1
ATOM 1600 O O . ILE A 1 192 ? -19.719 -9.891 -22.734 1 82.31 192 ILE A O 1
ATOM 1604 N N . SER A 1 193 ? -20.141 -11.562 -21.281 1 73.06 193 SER A N 1
ATOM 1605 C CA . SER A 1 193 ? -19.797 -12.555 -22.297 1 73.06 193 SER A CA 1
ATOM 1606 C C . SER A 1 193 ? -20.906 -12.695 -23.328 1 73.06 193 SER A C 1
ATOM 1608 O O . SER A 1 193 ? -20.703 -13.242 -24.406 1 73.06 193 SER A O 1
ATOM 1610 N N . GLY A 1 194 ? -22.078 -11.93 -23.062 1 61.78 194 GLY A N 1
ATOM 1611 C CA . GLY A 1 194 ? -23.203 -12.117 -23.969 1 61.78 194 GLY A CA 1
ATOM 1612 C C . GLY A 1 194 ? -23.797 -13.516 -23.891 1 61.78 194 GLY A C 1
ATOM 1613 O O . GLY A 1 194 ? -24.594 -13.898 -24.75 1 61.78 194 GLY A O 1
ATOM 1614 N N . LYS A 1 195 ? -23.312 -14.461 -23.094 1 49.22 195 LYS A N 1
ATOM 1615 C CA . LYS A 1 195 ? -23.891 -15.797 -23.172 1 49.22 195 LYS A CA 1
ATOM 1616 C C . LYS A 1 195 ? -24.844 -16.062 -22.016 1 49.22 195 LYS A C 1
ATOM 1618 O O . LYS A 1 195 ? -24.672 -15.508 -20.922 1 49.22 195 LYS A O 1
ATOM 1623 N N . MET B 1 1 ? 10.844 24.406 17.312 1 56.69 1 MET B N 1
ATOM 1624 C CA . MET B 1 1 ? 11.688 23.75 16.328 1 56.69 1 MET B CA 1
ATOM 1625 C C . MET B 1 1 ? 11.367 24.234 14.922 1 56.69 1 MET B C 1
ATOM 1627 O O . MET B 1 1 ? 10.195 24.422 14.578 1 56.69 1 MET B O 1
ATOM 1631 N N . ASP B 1 2 ? 12.367 24.641 14.164 1 81.06 2 ASP B N 1
ATOM 1632 C CA . ASP B 1 2 ? 12.227 25.141 12.797 1 81.06 2 ASP B CA 1
ATOM 1633 C C . ASP B 1 2 ? 11.664 24.062 11.875 1 81.06 2 ASP B C 1
ATOM 1635 O O . ASP B 1 2 ? 11.781 22.875 12.164 1 81.06 2 ASP B O 1
ATOM 1639 N N . GLU B 1 3 ? 10.766 24.391 11.023 1 83.38 3 GLU B N 1
ATOM 1640 C CA . GLU B 1 3 ? 10.07 23.516 10.078 1 83.38 3 GLU B CA 1
ATOM 1641 C C . GLU B 1 3 ? 11.039 22.516 9.461 1 83.38 3 GLU B C 1
ATOM 1643 O O . GLU B 1 3 ? 10.711 21.328 9.344 1 83.38 3 GLU B O 1
ATOM 1648 N N . ILE B 1 4 ? 12.219 22.922 9.25 1 82.88 4 ILE B N 1
ATOM 1649 C CA . ILE B 1 4 ? 13.211 22.078 8.586 1 82.88 4 ILE B CA 1
ATOM 1650 C C . ILE B 1 4 ? 13.758 21.047 9.578 1 82.88 4 ILE B C 1
ATOM 1652 O O . ILE B 1 4 ? 14.047 19.922 9.203 1 82.88 4 ILE B O 1
ATOM 1656 N N . GLU B 1 5 ? 13.852 21.5 10.797 1 85.19 5 GLU B N 1
ATOM 1657 C CA . GLU B 1 5 ? 14.32 20.594 11.844 1 85.19 5 GLU B CA 1
ATOM 1658 C C . GLU B 1 5 ? 13.312 19.469 12.094 1 85.19 5 GLU B C 1
ATOM 1660 O O . GLU B 1 5 ? 13.703 18.328 12.32 1 85.19 5 GLU B O 1
ATOM 1665 N N . LYS B 1 6 ? 12.07 19.828 12.039 1 86.88 6 LYS B N 1
ATOM 1666 C CA . LYS B 1 6 ? 11.023 18.828 12.195 1 86.88 6 LYS B CA 1
ATOM 1667 C C . LYS B 1 6 ? 11.078 17.797 11.07 1 86.88 6 LYS B C 1
ATOM 1669 O O . LYS B 1 6 ? 10.93 16.594 11.312 1 86.88 6 LYS B O 1
ATOM 1674 N N . LEU B 1 7 ? 11.312 18.344 9.906 1 88.94 7 LEU B N 1
ATOM 1675 C CA . LEU B 1 7 ? 11.43 17.469 8.75 1 88.94 7 LEU B CA 1
ATOM 1676 C C . LEU B 1 7 ? 12.633 16.531 8.898 1 88.94 7 LEU B C 1
ATOM 1678 O O . LEU B 1 7 ? 12.516 15.32 8.695 1 88.94 7 LEU B O 1
ATOM 1682 N N . SER B 1 8 ? 13.742 17.125 9.25 1 87.69 8 SER B N 1
ATOM 1683 C CA . SER B 1 8 ? 14.969 16.344 9.414 1 87.69 8 SER B CA 1
ATOM 1684 C C . SER B 1 8 ? 14.773 15.234 10.445 1 87.69 8 SER B C 1
ATOM 1686 O O . SER B 1 8 ? 15.219 14.102 10.234 1 87.69 8 SER B O 1
ATOM 1688 N N . PHE B 1 9 ? 14.117 15.562 11.453 1 86.12 9 PHE B N 1
ATOM 1689 C CA . PHE B 1 9 ? 13.852 14.594 12.508 1 86.12 9 PHE B CA 1
ATOM 1690 C C . PHE B 1 9 ? 12.953 13.477 11.992 1 86.12 9 PHE B C 1
ATOM 1692 O O . PHE B 1 9 ? 13.211 12.297 12.25 1 86.12 9 PHE B O 1
ATOM 1699 N N . ALA B 1 10 ? 11.953 13.812 11.312 1 85.12 10 ALA B N 1
ATOM 1700 C CA . ALA B 1 10 ? 11.023 12.828 10.773 1 85.12 10 ALA B CA 1
ATOM 1701 C C . ALA B 1 10 ? 11.719 11.898 9.789 1 85.12 10 ALA B C 1
ATOM 1703 O O . ALA B 1 10 ? 11.5 10.68 9.812 1 85.12 10 ALA B O 1
ATOM 1704 N N . LEU B 1 11 ? 12.531 12.43 8.953 1 86.69 11 LEU B N 1
ATOM 1705 C CA . LEU B 1 11 ? 13.266 11.641 7.969 1 86.69 11 LEU B CA 1
ATOM 1706 C C . LEU B 1 11 ? 14.266 10.711 8.648 1 86.69 11 LEU B C 1
ATOM 1708 O O . LEU B 1 11 ? 14.414 9.555 8.242 1 86.69 11 LEU B O 1
ATOM 1712 N N . SER B 1 12 ? 14.898 11.258 9.633 1 86.56 12 SER B N 1
ATOM 1713 C CA . SER B 1 12 ? 15.836 10.445 10.391 1 86.56 12 SER B CA 1
ATOM 1714 C C . SER B 1 12 ? 15.133 9.289 11.094 1 86.56 12 SER B C 1
ATOM 1716 O O . SER B 1 12 ? 15.648 8.172 11.141 1 86.56 12 SER B O 1
ATOM 1718 N N . HIS B 1 13 ? 13.977 9.57 11.57 1 84.12 13 HIS B N 1
ATOM 1719 C CA . HIS B 1 13 ? 13.219 8.555 12.289 1 84.12 13 HIS B CA 1
ATOM 1720 C C . HIS B 1 13 ? 12.68 7.492 11.336 1 84.12 13 HIS B C 1
ATOM 1722 O O . HIS B 1 13 ? 12.672 6.301 11.664 1 84.12 13 HIS B O 1
ATOM 1728 N N . LEU B 1 14 ? 12.297 7.895 10.203 1 80.06 14 LEU B N 1
ATOM 1729 C CA . LEU B 1 14 ? 11.719 6.965 9.242 1 80.06 14 LEU B CA 1
ATOM 1730 C C . LEU B 1 14 ? 12.805 6.113 8.594 1 80.06 14 LEU B C 1
ATOM 1732 O O . LEU B 1 14 ? 12.68 4.887 8.516 1 80.06 14 LEU B O 1
ATOM 1736 N N . ALA B 1 15 ? 13.867 6.742 8.141 1 77.88 15 ALA B N 1
ATOM 1737 C CA . ALA B 1 15 ? 14.805 6.004 7.297 1 77.88 15 ALA B CA 1
ATOM 1738 C C . ALA B 1 15 ? 16.219 6.074 7.859 1 77.88 15 ALA B C 1
ATOM 1740 O O . ALA B 1 15 ? 17.156 5.547 7.262 1 77.88 15 ALA B O 1
ATOM 1741 N N . GLY B 1 16 ? 16.406 6.742 8.945 1 81.81 16 GLY B N 1
ATOM 1742 C CA . GLY B 1 16 ? 17.75 6.84 9.523 1 81.81 16 GLY B CA 1
ATOM 1743 C C . GLY B 1 16 ? 18.672 7.738 8.727 1 81.81 16 GLY B C 1
ATOM 1744 O O . GLY B 1 16 ? 19.875 7.504 8.68 1 81.81 16 GLY B O 1
ATOM 1745 N N . LEU B 1 17 ? 18.125 8.633 8.016 1 85.38 17 LEU B N 1
ATOM 1746 C CA . LEU B 1 17 ? 18.938 9.562 7.246 1 85.38 17 LEU B CA 1
ATOM 1747 C C . LEU B 1 17 ? 19.828 10.391 8.164 1 85.38 17 LEU B C 1
ATOM 1749 O O . LEU B 1 17 ? 19.359 10.938 9.164 1 85.38 17 LEU B O 1
ATOM 1753 N N . SER B 1 18 ? 21.062 10.406 7.902 1 83.44 18 SER B N 1
ATOM 1754 C CA . SER B 1 18 ? 22 11.219 8.664 1 83.44 18 SER B CA 1
ATOM 1755 C C . SER B 1 18 ? 21.891 12.695 8.297 1 83.44 18 SER B C 1
ATOM 1757 O O . SER B 1 18 ? 21.172 13.047 7.352 1 83.44 18 SER B O 1
ATOM 1759 N N . GLU B 1 19 ? 22.594 13.453 9.086 1 84.38 19 GLU B N 1
ATOM 1760 C CA . GLU B 1 19 ? 22.656 14.875 8.773 1 84.38 19 GLU B CA 1
ATOM 1761 C C . GLU B 1 19 ? 23.281 15.125 7.406 1 84.38 19 GLU B C 1
ATOM 1763 O O . GLU B 1 19 ? 22.859 16.016 6.672 1 84.38 19 GLU B O 1
ATOM 1768 N N . ASP B 1 20 ? 24.234 14.336 7.066 1 86.38 20 ASP B N 1
ATOM 1769 C CA . ASP B 1 20 ? 24.906 14.461 5.77 1 86.38 20 ASP B CA 1
ATOM 1770 C C . ASP B 1 20 ? 23.953 14.102 4.633 1 86.38 20 ASP B C 1
ATOM 1772 O O . ASP B 1 20 ? 23.969 14.742 3.576 1 86.38 20 ASP B O 1
ATOM 1776 N N . ASP B 1 21 ? 23.203 13.117 4.84 1 86.62 21 ASP B N 1
ATOM 1777 C CA . ASP B 1 21 ? 22.203 12.75 3.844 1 86.62 21 ASP B CA 1
ATOM 1778 C C . ASP B 1 21 ? 21.188 13.883 3.627 1 86.62 21 ASP B C 1
ATOM 1780 O O . ASP B 1 21 ? 20.828 14.18 2.49 1 86.62 21 ASP B O 1
ATOM 1784 N N . PHE B 1 22 ? 20.844 14.43 4.777 1 88.44 22 PHE B N 1
ATOM 1785 C CA . PHE B 1 22 ? 19.859 15.508 4.711 1 88.44 22 PHE B CA 1
ATOM 1786 C C . PHE B 1 22 ? 20.438 16.703 3.969 1 88.44 22 PHE B C 1
ATOM 1788 O O . PHE B 1 22 ? 19.719 17.391 3.227 1 88.44 22 PHE B O 1
ATOM 1795 N N . LYS B 1 23 ? 21.641 17 4.109 1 89 23 LYS B N 1
ATOM 1796 C CA . LYS B 1 23 ? 22.297 18.125 3.445 1 89 23 LYS B CA 1
ATOM 1797 C C . LYS B 1 23 ? 22.172 18.016 1.929 1 89 23 LYS B C 1
ATOM 1799 O O . LYS B 1 23 ? 22.062 19.031 1.233 1 89 23 LYS B O 1
ATOM 1804 N N . LEU B 1 24 ? 22.125 16.812 1.437 1 90 24 LEU B N 1
ATOM 1805 C CA . LEU B 1 24 ? 21.984 16.594 0.002 1 90 24 LEU B CA 1
ATOM 1806 C C . LEU B 1 24 ? 20.641 17.078 -0.506 1 90 24 LEU B C 1
ATOM 1808 O O . LEU B 1 24 ? 20.5 17.406 -1.688 1 90 24 LEU B O 1
ATOM 1812 N N . SER B 1 25 ? 19.672 17.141 0.417 1 92.19 25 SER B N 1
ATOM 1813 C CA . SER B 1 25 ? 18.297 17.438 -0.012 1 92.19 25 SER B CA 1
ATOM 1814 C C . SER B 1 25 ? 17.875 18.828 0.437 1 92.19 25 SER B C 1
ATOM 1816 O O . SER B 1 25 ? 16.766 19.281 0.124 1 92.19 25 SER B O 1
ATOM 1818 N N . GLN B 1 26 ? 18.672 19.531 1.174 1 88.69 26 GLN B N 1
ATOM 1819 C CA . GLN B 1 26 ? 18.281 20.734 1.91 1 88.69 26 GLN B CA 1
ATOM 1820 C C . GLN B 1 26 ? 17.688 21.781 0.976 1 88.69 26 GLN B C 1
ATOM 1822 O O . GLN B 1 26 ? 16.734 22.484 1.337 1 88.69 26 GLN B O 1
ATOM 1827 N N . ASP B 1 27 ? 18.172 21.875 -0.203 1 91.5 27 ASP B N 1
ATOM 1828 C CA . ASP B 1 27 ? 17.766 22.922 -1.118 1 91.5 27 ASP B CA 1
ATOM 1829 C C . ASP B 1 27 ? 16.531 22.531 -1.91 1 91.5 27 ASP B C 1
ATOM 1831 O O . ASP B 1 27 ? 15.945 23.344 -2.629 1 91.5 27 ASP B O 1
ATOM 1835 N N . PHE B 1 28 ? 16.078 21.312 -1.734 1 94.81 28 PHE B N 1
ATOM 1836 C CA . PHE B 1 28 ? 14.945 20.828 -2.527 1 94.81 28 PHE B CA 1
ATOM 1837 C C . PHE B 1 28 ? 13.633 21.031 -1.781 1 94.81 28 PHE B C 1
ATOM 1839 O O . PHE B 1 28 ? 12.555 20.969 -2.379 1 94.81 28 PHE B O 1
ATOM 1846 N N . TRP B 1 29 ? 13.75 21.266 -0.469 1 95 29 TRP B N 1
ATOM 1847 C CA . TRP B 1 29 ? 12.555 21.359 0.361 1 95 29 TRP B CA 1
ATOM 1848 C C . TRP B 1 29 ? 12.008 22.781 0.389 1 95 29 TRP B C 1
ATOM 1850 O O . TRP B 1 29 ? 12.742 23.719 0.675 1 95 29 TRP B O 1
ATOM 1860 N N . LEU B 1 30 ? 10.719 22.922 0.122 1 95.75 30 LEU B N 1
ATOM 1861 C CA . LEU B 1 30 ? 10.086 24.234 0.061 1 95.75 30 LEU B CA 1
ATOM 1862 C C . LEU B 1 30 ? 8.844 24.281 0.948 1 95.75 30 LEU B C 1
ATOM 1864 O O . LEU B 1 30 ? 8.078 23.328 0.996 1 95.75 30 LEU B O 1
ATOM 1868 N N . PRO B 1 31 ? 8.656 25.406 1.63 1 95.75 31 PRO B N 1
ATOM 1869 C CA . PRO B 1 31 ? 7.445 25.562 2.434 1 95.75 31 PRO B CA 1
ATOM 1870 C C . PRO B 1 31 ? 6.23 25.969 1.597 1 95.75 31 PRO B C 1
ATOM 1872 O O . PRO B 1 31 ? 6.375 26.656 0.584 1 95.75 31 PRO B O 1
ATOM 1875 N N . LYS B 1 32 ? 5.066 25.531 1.963 1 96.94 32 LYS B N 1
ATOM 1876 C CA . LYS B 1 32 ? 3.811 25.906 1.322 1 96.94 32 LYS B CA 1
ATOM 1877 C C . LYS B 1 32 ? 2.676 25.984 2.338 1 96.94 32 LYS B C 1
ATOM 1879 O O . LYS B 1 32 ? 2.521 25.094 3.172 1 96.94 32 LYS B O 1
ATOM 1884 N N . HIS B 1 33 ? 1.94 27.047 2.264 1 97.75 33 HIS B N 1
ATOM 1885 C CA . HIS B 1 33 ? 0.796 27.25 3.141 1 97.75 33 HIS B CA 1
ATOM 1886 C C . HIS B 1 33 ? -0.514 26.938 2.426 1 97.75 33 HIS B C 1
ATOM 1888 O O . HIS B 1 33 ? -0.657 27.219 1.232 1 97.75 33 HIS B O 1
ATOM 1894 N N . TYR B 1 34 ? -1.415 26.312 3.18 1 97.69 34 TYR B N 1
ATOM 1895 C CA . TYR B 1 34 ? -2.771 26.062 2.709 1 97.69 34 TYR B CA 1
ATOM 1896 C C . TYR B 1 34 ? -3.799 26.672 3.656 1 97.69 34 TYR B C 1
ATOM 1898 O O . TYR B 1 34 ? -3.627 26.641 4.875 1 97.69 34 TYR B O 1
ATOM 1906 N N . LYS B 1 35 ? -4.816 27.25 3.061 1 98 35 LYS B N 1
ATOM 1907 C CA . LYS B 1 35 ? -5.996 27.594 3.842 1 98 35 LYS B CA 1
ATOM 1908 C C . LYS B 1 35 ? -6.98 26.438 3.908 1 98 35 LYS B C 1
ATOM 1910 O O . LYS B 1 35 ? -7 25.578 3.018 1 98 35 LYS B O 1
ATOM 1915 N N . LYS B 1 36 ? -7.73 26.484 4.969 1 95.81 36 LYS B N 1
ATOM 1916 C CA . LYS B 1 36 ? -8.812 25.516 5.039 1 95.81 36 LYS B CA 1
ATOM 1917 C C . LYS B 1 36 ? -9.625 25.484 3.75 1 95.81 36 LYS B C 1
ATOM 1919 O O . LYS B 1 36 ? -10.039 26.547 3.254 1 95.81 36 LYS B O 1
ATOM 1924 N N . GLY B 1 37 ? -9.742 24.312 3.186 1 96.06 37 GLY B N 1
ATOM 1925 C CA . GLY B 1 37 ? -10.531 24.172 1.971 1 96.06 37 GLY B CA 1
ATOM 1926 C C . GLY B 1 37 ? -9.68 24.125 0.714 1 96.06 37 GLY B C 1
ATOM 1927 O O . GLY B 1 37 ? -10.156 23.703 -0.343 1 96.06 37 GLY B O 1
ATOM 1928 N N . ASP B 1 38 ? -8.414 24.578 0.811 1 98 38 ASP B N 1
ATOM 1929 C CA . ASP B 1 38 ? -7.52 24.531 -0.342 1 98 38 ASP B CA 1
ATOM 1930 C C . ASP B 1 38 ? -7.219 23.078 -0.74 1 98 38 ASP B C 1
ATOM 1932 O O . ASP B 1 38 ? -7.133 22.203 0.117 1 98 38 ASP B O 1
ATOM 1936 N N . PHE B 1 39 ? -7.012 22.875 -1.995 1 98 39 PHE B N 1
ATOM 1937 C CA . PHE B 1 39 ? -6.699 21.531 -2.494 1 98 39 PHE B CA 1
ATOM 1938 C C . PHE B 1 39 ? -5.191 21.328 -2.576 1 98 39 PHE B C 1
ATOM 1940 O O . PHE B 1 39 ? -4.48 22.141 -3.168 1 98 39 PHE B O 1
ATOM 1947 N N . TYR B 1 40 ? -4.77 20.266 -1.913 1 97.69 40 TYR B N 1
ATOM 1948 C CA . TYR B 1 40 ? -3.402 19.797 -2.1 1 97.69 40 TYR B CA 1
ATOM 1949 C C . TYR B 1 40 ? -3.209 19.219 -3.494 1 97.69 40 TYR B C 1
ATOM 1951 O O . TYR B 1 40 ? -2.209 19.5 -4.16 1 97.69 40 TYR B O 1
ATOM 1959 N N . ASN B 1 41 ? -4.113 18.438 -3.889 1 97.06 41 ASN B N 1
ATOM 1960 C CA . ASN B 1 41 ? -4.188 17.828 -5.211 1 97.06 41 ASN B CA 1
ATOM 1961 C C . ASN B 1 41 ? -5.629 17.656 -5.676 1 97.06 41 ASN B C 1
ATOM 1963 O O . ASN B 1 41 ? -6.5 17.266 -4.891 1 97.06 41 ASN B O 1
ATOM 1967 N N . LEU B 1 42 ? -5.848 17.953 -6.984 1 95.88 42 LEU B N 1
ATOM 1968 C CA . LEU B 1 42 ? -7.184 17.828 -7.555 1 95.88 42 LEU B CA 1
ATOM 1969 C C . LEU B 1 42 ? -7.34 16.484 -8.266 1 95.88 42 LEU B C 1
ATOM 1971 O O . LEU B 1 42 ? -6.395 15.992 -8.891 1 95.88 42 LEU B O 1
ATOM 1975 N N . ARG B 1 43 ? -8.523 15.992 -8.094 1 93.88 43 ARG B N 1
ATOM 1976 C CA . ARG B 1 43 ? -8.836 14.797 -8.883 1 93.88 43 ARG B CA 1
ATOM 1977 C C . ARG B 1 43 ? -8.531 15.016 -10.359 1 93.88 43 ARG B C 1
ATOM 1979 O O . ARG B 1 43 ? -8.781 16.094 -10.891 1 93.88 43 ARG B O 1
ATOM 1986 N N . GLY B 1 44 ? -7.98 13.953 -11.023 1 95.12 44 GLY B N 1
ATOM 1987 C CA . GLY B 1 44 ? -7.707 14.016 -12.453 1 95.12 44 GLY B CA 1
ATOM 1988 C C . GLY B 1 44 ? -6.387 14.688 -12.781 1 95.12 44 GLY B C 1
ATOM 1989 O O . GLY B 1 44 ? -6.035 14.844 -13.945 1 95.12 44 GLY B O 1
ATOM 1990 N N . THR B 1 45 ? -5.684 15.109 -11.766 1 96.5 45 THR B N 1
ATOM 1991 C CA . THR B 1 45 ? -4.379 15.734 -11.969 1 96.5 45 THR B CA 1
ATOM 1992 C C . THR B 1 45 ? -3.268 14.852 -11.406 1 96.5 45 THR B C 1
ATOM 1994 O O . THR B 1 45 ? -3.516 14 -10.547 1 96.5 45 THR B O 1
ATOM 1997 N N . VAL B 1 46 ? -2.107 15.055 -11.953 1 97.56 46 VAL B N 1
ATOM 1998 C CA . VAL B 1 46 ? -0.945 14.312 -11.477 1 97.56 46 VAL B CA 1
ATOM 1999 C C . VAL B 1 46 ? -0.389 14.969 -10.219 1 97.56 46 VAL B C 1
ATOM 2001 O O . VAL B 1 46 ? -0.204 16.188 -10.18 1 97.56 46 VAL B O 1
ATOM 2004 N N . CYS B 1 47 ? -0.25 14.195 -9.133 1 97.12 47 CYS B N 1
ATOM 2005 C CA . CYS B 1 47 ? 0.402 14.68 -7.918 1 97.12 47 CYS B CA 1
ATOM 2006 C C . CYS B 1 47 ? 1.908 14.797 -8.125 1 97.12 47 CYS B C 1
ATOM 2008 O O . CYS B 1 47 ? 2.586 13.797 -8.367 1 97.12 47 CYS B O 1
ATOM 2010 N N . THR B 1 48 ? 2.479 15.961 -7.91 1 95.62 48 THR B N 1
ATOM 2011 C CA . THR B 1 48 ? 3.877 16.172 -8.266 1 95.62 48 THR B CA 1
ATOM 2012 C C . THR B 1 48 ? 4.699 16.547 -7.031 1 95.62 48 THR B C 1
ATOM 2014 O O . THR B 1 48 ? 5.91 16.75 -7.129 1 95.62 48 THR B O 1
ATOM 2017 N N . TYR B 1 49 ? 4.043 16.578 -5.887 1 94.38 49 TYR B N 1
ATOM 2018 C CA . TYR B 1 49 ? 4.805 16.938 -4.695 1 94.38 49 TYR B CA 1
ATOM 2019 C C . TYR B 1 49 ? 4.516 15.969 -3.551 1 94.38 49 TYR B C 1
ATOM 2021 O O . TYR B 1 49 ? 3.414 15.422 -3.457 1 94.38 49 TYR B O 1
ATOM 2029 N N . PHE B 1 50 ? 5.52 15.719 -2.803 1 96.75 50 PHE B N 1
ATOM 2030 C CA . PHE B 1 50 ? 5.5 14.969 -1.551 1 96.75 50 PHE B CA 1
ATOM 2031 C C . PHE B 1 50 ? 5.648 15.898 -0.357 1 96.75 50 PHE B C 1
ATOM 2033 O O . PHE B 1 50 ? 6.648 16.609 -0.242 1 96.75 50 PHE B O 1
ATOM 2040 N N . GLY B 1 51 ? 4.637 15.898 0.506 1 96.81 51 GLY B N 1
ATOM 2041 C CA . GLY B 1 51 ? 4.633 16.906 1.563 1 96.81 51 GLY B CA 1
ATOM 2042 C C . GLY B 1 51 ? 4.773 16.297 2.951 1 96.81 51 GLY B C 1
ATOM 2043 O O . GLY B 1 51 ? 4.219 15.242 3.232 1 96.81 51 GLY B O 1
ATOM 2044 N N . PHE B 1 52 ? 5.578 17 3.748 1 95.06 52 PHE B N 1
ATOM 2045 C CA . PHE B 1 52 ? 5.605 16.781 5.191 1 95.06 52 PHE B CA 1
ATOM 2046 C C . PHE B 1 52 ? 4.723 17.797 5.91 1 95.06 52 PHE B C 1
ATOM 2048 O O . PHE B 1 52 ? 4.906 19.016 5.75 1 95.06 52 PHE B O 1
ATOM 2055 N N . ILE B 1 53 ? 3.809 17.25 6.742 1 94.81 53 ILE B N 1
ATOM 2056 C CA . ILE B 1 53 ? 2.855 18.141 7.395 1 94.81 53 ILE B CA 1
ATOM 2057 C C . ILE B 1 53 ? 3.459 18.688 8.688 1 94.81 53 ILE B C 1
ATOM 2059 O O . ILE B 1 53 ? 3.658 17.938 9.648 1 94.81 53 ILE B O 1
ATOM 2063 N N . VAL B 1 54 ? 3.73 19.953 8.68 1 94 54 VAL B N 1
ATOM 2064 C CA . VAL B 1 54 ? 4.211 20.609 9.891 1 94 54 VAL B CA 1
ATOM 2065 C C . VAL B 1 54 ? 3.037 20.906 10.82 1 94 54 VAL B C 1
ATOM 2067 O O . VAL B 1 54 ? 3.104 20.625 12.023 1 94 54 VAL B O 1
ATOM 2070 N N . GLU B 1 55 ? 1.991 21.391 10.227 1 91.81 55 GLU B N 1
ATOM 2071 C CA . GLU B 1 55 ? 0.742 21.672 10.922 1 91.81 55 GLU B CA 1
ATOM 2072 C C . GLU B 1 55 ? -0.458 21.531 9.992 1 91.81 55 GLU B C 1
ATOM 2074 O O . GLU B 1 55 ? -0.364 21.844 8.797 1 91.81 55 GLU B O 1
ATOM 2079 N N . GLY B 1 56 ? -1.577 21.047 10.711 1 92.5 56 GLY B N 1
ATOM 2080 C CA . GLY B 1 56 ? -2.818 20.969 9.953 1 92.5 56 GLY B CA 1
ATOM 2081 C C . GLY B 1 56 ? -3.232 19.531 9.656 1 92.5 56 GLY B C 1
ATOM 2082 O O . GLY B 1 56 ? -2.553 18.594 10.062 1 92.5 56 GLY B O 1
ATOM 2083 N N . VAL B 1 57 ? -4.426 19.406 9.016 1 93 57 VAL B N 1
ATOM 2084 C CA . VAL B 1 57 ? -5.008 18.109 8.688 1 93 57 VAL B CA 1
ATOM 2085 C C . VAL B 1 57 ? -5.512 18.109 7.246 1 93 57 VAL B C 1
ATOM 2087 O O . VAL B 1 57 ? -6.086 19.109 6.789 1 93 57 VAL B O 1
ATOM 2090 N N . PHE B 1 58 ? -5.184 17.078 6.539 1 95.44 58 PHE B N 1
ATOM 2091 C CA . PHE B 1 58 ? -5.688 16.891 5.184 1 95.44 58 PHE B CA 1
ATOM 2092 C C . PHE B 1 58 ? -6.543 15.641 5.082 1 95.44 58 PHE B C 1
ATOM 2094 O O . PHE B 1 58 ? -6.457 14.758 5.938 1 95.44 58 PHE B O 1
ATOM 2101 N N . ARG B 1 59 ? -7.375 15.633 4.047 1 94.38 59 ARG B N 1
ATOM 2102 C CA . ARG B 1 59 ? -8.148 14.438 3.709 1 94.38 59 ARG B CA 1
ATOM 2103 C C . ARG B 1 59 ? -8.031 14.117 2.223 1 94.38 59 ARG B C 1
ATOM 2105 O O . ARG B 1 59 ? -7.816 15.008 1.402 1 94.38 59 ARG B O 1
ATOM 2112 N N . SER B 1 60 ? -8.07 12.875 1.92 1 95.19 60 SER B N 1
ATOM 2113 C CA . SER B 1 60 ? -8.352 12.414 0.565 1 95.19 60 SER B CA 1
ATOM 2114 C C . SER B 1 60 ? -9.766 11.852 0.459 1 95.19 60 SER B C 1
ATOM 2116 O O . SER B 1 60 ? -10.203 11.094 1.329 1 95.19 60 SER B O 1
ATOM 2118 N N . TYR B 1 61 ? -10.516 12.273 -0.605 1 93.5 61 TYR B N 1
ATOM 2119 C CA . TYR B 1 61 ? -11.898 11.828 -0.695 1 93.5 61 TYR B CA 1
ATOM 2120 C C . TYR B 1 61 ? -12.344 11.727 -2.148 1 93.5 61 TYR B C 1
ATOM 2122 O O . TYR B 1 61 ? -11.719 12.305 -3.041 1 93.5 61 TYR B O 1
ATOM 2130 N N . THR B 1 62 ? -13.32 10.938 -2.291 1 90.56 62 THR B N 1
ATOM 2131 C CA . THR B 1 62 ? -14 10.805 -3.574 1 90.56 62 THR B CA 1
ATOM 2132 C C . THR B 1 62 ? -15.484 11.117 -3.432 1 90.56 62 THR B C 1
ATOM 2134 O O . THR B 1 62 ? -16 11.219 -2.314 1 90.56 62 THR B O 1
ATOM 2137 N N . ILE B 1 63 ? -16.062 11.391 -4.543 1 88.69 63 ILE B N 1
ATOM 2138 C CA . ILE B 1 63 ? -17.5 11.672 -4.551 1 88.69 63 ILE B CA 1
ATOM 2139 C C . ILE B 1 63 ? -18.25 10.531 -5.227 1 88.69 63 ILE B C 1
ATOM 2141 O O . ILE B 1 63 ? -17.922 10.141 -6.352 1 88.69 63 ILE B O 1
ATOM 2145 N N . ASP B 1 64 ? -19.156 9.977 -4.43 1 82 64 ASP B N 1
ATOM 2146 C CA . ASP B 1 64 ? -20.016 8.953 -5.016 1 82 64 ASP B CA 1
ATOM 2147 C C . ASP B 1 64 ? -20.875 9.539 -6.133 1 82 64 ASP B C 1
ATOM 2149 O O . ASP B 1 64 ? -21.656 10.461 -5.906 1 82 64 ASP B O 1
ATOM 2153 N N . GLU B 1 65 ? -20.734 8.984 -7.262 1 78.81 65 GLU B N 1
ATOM 2154 C CA . GLU B 1 65 ? -21.406 9.555 -8.422 1 78.81 65 GLU B CA 1
ATOM 2155 C C . GLU B 1 65 ? -22.922 9.398 -8.305 1 78.81 65 GLU B C 1
ATOM 2157 O O . GLU B 1 65 ? -23.688 10.227 -8.828 1 78.81 65 GLU B O 1
ATOM 2162 N N . LYS B 1 66 ? -23.391 8.289 -7.656 1 78.62 66 LYS B N 1
ATOM 2163 C CA . LYS B 1 66 ? -24.812 8.016 -7.547 1 78.62 66 LYS B CA 1
ATOM 2164 C C . LYS B 1 66 ? -25.453 8.875 -6.461 1 78.62 66 LYS B C 1
ATOM 2166 O O . LYS B 1 66 ? -26.531 9.461 -6.676 1 78.62 66 LYS B O 1
ATOM 2171 N N . THR B 1 67 ? -24.891 9.07 -5.391 1 79.69 67 THR B N 1
ATOM 2172 C CA . THR B 1 67 ? -25.5 9.742 -4.25 1 79.69 67 THR B CA 1
ATOM 2173 C C . THR B 1 67 ? -24.953 11.156 -4.094 1 79.69 67 THR B C 1
ATOM 2175 O O . THR B 1 67 ? -25.562 11.992 -3.428 1 79.69 67 THR B O 1
ATOM 2178 N N . GLY B 1 68 ? -23.797 11.398 -4.648 1 83.88 68 GLY B N 1
ATOM 2179 C CA . GLY B 1 68 ? -23.141 12.68 -4.465 1 83.88 68 GLY B CA 1
ATOM 2180 C C . GLY B 1 68 ? -22.422 12.797 -3.133 1 83.88 68 GLY B C 1
ATOM 2181 O O . GLY B 1 68 ? -21.828 13.836 -2.83 1 83.88 68 GLY B O 1
ATOM 2182 N N . GLU B 1 69 ? -22.484 11.797 -2.373 1 84.88 69 GLU B N 1
ATOM 2183 C CA . GLU B 1 69 ? -21.859 11.805 -1.052 1 84.88 69 GLU B CA 1
ATOM 2184 C C . GLU B 1 69 ? -20.328 11.719 -1.156 1 84.88 69 GLU B C 1
ATOM 2186 O O . GLU B 1 69 ? -19.812 10.977 -1.992 1 84.88 69 GLU B O 1
ATOM 2191 N N . GLU B 1 70 ? -19.719 12.523 -0.27 1 88.06 70 GLU B N 1
ATOM 2192 C CA . GLU B 1 70 ? -18.266 12.43 -0.185 1 88.06 70 GLU B CA 1
ATOM 2193 C C . GLU B 1 70 ? -17.828 11.258 0.693 1 88.06 70 GLU B C 1
ATOM 2195 O O . GLU B 1 70 ? -18.391 11.047 1.772 1 88.06 70 GLU B O 1
ATOM 2200 N N . LYS B 1 71 ? -16.938 10.523 0.179 1 87.31 71 LYS B N 1
ATOM 2201 C CA . LYS B 1 71 ? -16.359 9.406 0.932 1 87.31 71 LYS B CA 1
ATOM 2202 C C . LYS B 1 71 ? -14.883 9.656 1.239 1 87.31 71 LYS B C 1
ATOM 2204 O O . LYS B 1 71 ? -14.055 9.711 0.329 1 87.31 71 LYS B O 1
ATOM 2209 N N . ASN B 1 72 ? -14.578 9.789 2.51 1 90 72 ASN B N 1
ATOM 2210 C CA . ASN B 1 72 ? -13.188 9.984 2.924 1 90 72 ASN B CA 1
ATOM 2211 C C . ASN B 1 72 ? -12.406 8.68 2.881 1 90 72 ASN B C 1
ATOM 2213 O O . ASN B 1 72 ? -12.852 7.66 3.41 1 90 72 ASN B O 1
ATOM 2217 N N . ILE B 1 73 ? -11.266 8.766 2.271 1 88.75 73 ILE B N 1
ATOM 2218 C CA . ILE B 1 73 ? -10.438 7.578 2.104 1 88.75 73 ILE B CA 1
ATOM 2219 C C . ILE B 1 73 ? -9.273 7.617 3.09 1 88.75 73 ILE B C 1
ATOM 2221 O O . ILE B 1 73 ? -9.016 6.641 3.797 1 88.75 73 ILE B O 1
ATOM 2225 N N . PHE B 1 74 ? -8.602 8.727 3.127 1 90.5 74 PHE B N 1
ATOM 2226 C CA . PHE B 1 74 ? -7.449 8.875 4.008 1 90.5 74 PHE B CA 1
ATOM 2227 C C . PHE B 1 74 ? -7.516 10.195 4.766 1 90.5 74 PHE B C 1
ATOM 2229 O O . PHE B 1 74 ? -8.133 11.156 4.297 1 90.5 74 PHE B O 1
ATOM 2236 N N . LEU B 1 75 ? -6.91 10.156 5.941 1 90 75 LEU B N 1
ATOM 2237 C CA . LEU B 1 75 ? -6.676 11.352 6.742 1 90 75 LEU B CA 1
ATOM 2238 C C . LEU B 1 75 ? -5.188 11.523 7.027 1 90 75 LEU B C 1
ATOM 2240 O O . LEU B 1 75 ? -4.488 10.555 7.316 1 90 75 LEU B O 1
ATOM 2244 N N . TYR B 1 76 ? -4.727 12.711 6.867 1 91.94 76 TYR B N 1
ATOM 2245 C CA . TYR B 1 76 ? -3.324 13.047 7.105 1 91.94 76 TYR B CA 1
ATOM 2246 C C . TYR B 1 76 ? -3.193 14.125 8.172 1 91.94 76 TYR B C 1
ATOM 2248 O O . TYR B 1 76 ? -3.855 15.164 8.102 1 91.94 76 TYR B O 1
ATOM 2256 N N . SER B 1 77 ? -2.355 13.867 9.141 1 89.69 77 SER B N 1
ATOM 2257 C CA . SER B 1 77 ? -2.217 14.844 10.211 1 89.69 77 SER B CA 1
ATOM 2258 C C . SER B 1 77 ? -0.753 15.195 10.461 1 89.69 77 SER B C 1
ATOM 2260 O O . SER B 1 77 ? 0.138 14.656 9.797 1 89.69 77 SER B O 1
ATOM 2262 N N . ALA B 1 78 ? -0.474 16.047 11.414 1 83.44 78 ALA B N 1
ATOM 2263 C CA . ALA B 1 78 ? 0.846 16.609 11.711 1 83.44 78 ALA B CA 1
ATOM 2264 C C . ALA B 1 78 ? 1.852 15.492 12 1 83.44 78 ALA B C 1
ATOM 2266 O O . ALA B 1 78 ? 1.507 14.484 12.609 1 83.44 78 ALA B O 1
ATOM 2267 N N . ASN B 1 79 ? 3.096 15.75 11.484 1 83.25 79 ASN B N 1
ATOM 2268 C CA . ASN B 1 79 ? 4.238 14.867 11.664 1 83.25 79 ASN B CA 1
ATOM 2269 C C . ASN B 1 79 ? 4.141 13.641 10.758 1 83.25 79 ASN B C 1
ATOM 2271 O O . ASN B 1 79 ? 4.824 12.641 10.984 1 83.25 79 ASN B O 1
ATOM 2275 N N . GLY B 1 80 ? 3.219 13.719 9.883 1 88.62 80 GLY B N 1
ATOM 2276 C CA . GLY B 1 80 ? 3.094 12.711 8.836 1 88.62 80 GLY B CA 1
ATOM 2277 C C . GLY B 1 80 ? 3.285 13.281 7.441 1 88.62 80 GLY B C 1
ATOM 2278 O O . GLY B 1 80 ? 3.807 14.391 7.281 1 88.62 80 GLY B O 1
ATOM 2279 N N . PHE B 1 81 ? 2.961 12.484 6.492 1 92.88 81 PHE B N 1
ATOM 2280 C CA . PHE B 1 81 ? 3.152 12.883 5.105 1 92.88 81 PHE B CA 1
ATOM 2281 C C . PHE B 1 81 ? 1.818 12.945 4.371 1 92.88 81 PHE B C 1
ATOM 2283 O O . PHE B 1 81 ? 0.889 12.203 4.695 1 92.88 81 PHE B O 1
ATOM 2290 N N . VAL B 1 82 ? 1.736 13.906 3.461 1 95.88 82 VAL B N 1
ATOM 2291 C CA . VAL B 1 82 ? 0.565 14.031 2.6 1 95.88 82 VAL B CA 1
ATOM 2292 C C . VAL B 1 82 ? 0.982 13.891 1.137 1 95.88 82 VAL B C 1
ATOM 2294 O O . VAL B 1 82 ? 1.898 14.578 0.678 1 95.88 82 VAL B O 1
ATOM 2297 N N . VAL B 1 83 ? 0.36 13.016 0.477 1 96.19 83 VAL B N 1
ATOM 2298 C CA . VAL B 1 83 ? 0.669 12.734 -0.922 1 96.19 83 VAL B CA 1
ATOM 2299 C C . VAL B 1 83 ? -0.372 11.781 -1.5 1 96.19 83 VAL B C 1
ATOM 2301 O O . VAL B 1 83 ? -0.81 10.844 -0.824 1 96.19 83 VAL B O 1
ATOM 2304 N N . SER B 1 84 ? -0.832 12.117 -2.68 1 95.19 84 SER B N 1
ATOM 2305 C CA . SER B 1 84 ? -1.511 11.07 -3.436 1 95.19 84 SER B CA 1
ATOM 2306 C C . SER B 1 84 ? -0.515 10.062 -4.008 1 95.19 84 SER B C 1
ATOM 2308 O O . SER B 1 84 ? -0.179 10.125 -5.191 1 95.19 84 SER B O 1
ATOM 2310 N N . PHE B 1 85 ? -0.205 9.164 -3.244 1 96.25 85 PHE B N 1
ATOM 2311 C CA . PHE B 1 85 ? 1.007 8.375 -3.438 1 96.25 85 PHE B CA 1
ATOM 2312 C C . PHE B 1 85 ? 0.945 7.602 -4.75 1 96.25 85 PHE B C 1
ATOM 2314 O O . PHE B 1 85 ? 1.935 7.527 -5.48 1 96.25 85 PHE B O 1
ATOM 2321 N N . LYS B 1 86 ? -0.207 6.934 -5.047 1 95.88 86 LYS B N 1
ATOM 2322 C CA . LYS B 1 86 ? -0.325 6.207 -6.305 1 95.88 86 LYS B CA 1
ATOM 2323 C C . LYS B 1 86 ? -0.062 7.121 -7.5 1 95.88 86 LYS B C 1
ATOM 2325 O O . LYS B 1 86 ? 0.675 6.758 -8.414 1 95.88 86 LYS B O 1
ATOM 2330 N N . SER B 1 87 ? -0.688 8.273 -7.512 1 96.62 87 SER B N 1
ATOM 2331 C CA . SER B 1 87 ? -0.458 9.273 -8.547 1 96.62 87 SER B CA 1
ATOM 2332 C C . SER B 1 87 ? 0.997 9.734 -8.562 1 96.62 87 SER B C 1
ATOM 2334 O O . SER B 1 87 ? 1.615 9.828 -9.625 1 96.62 87 SER B O 1
ATOM 2336 N N . PHE B 1 88 ? 1.569 9.984 -7.457 1 97.62 88 PHE B N 1
ATOM 2337 C CA . PHE B 1 88 ? 2.914 10.523 -7.285 1 97.62 88 PHE B CA 1
ATOM 2338 C C . PHE B 1 88 ? 3.957 9.555 -7.836 1 97.62 88 PHE B C 1
ATOM 2340 O O . PHE B 1 88 ? 4.812 9.953 -8.633 1 97.62 88 PHE B O 1
ATOM 2347 N N . ILE B 1 89 ? 3.869 8.289 -7.496 1 96.62 89 ILE B N 1
ATOM 2348 C CA . ILE B 1 89 ? 4.934 7.352 -7.844 1 96.62 89 ILE B CA 1
ATOM 2349 C C . ILE B 1 89 ? 4.766 6.898 -9.289 1 96.62 89 ILE B C 1
ATOM 2351 O O . ILE B 1 89 ? 5.742 6.52 -9.945 1 96.62 89 ILE B O 1
ATOM 2355 N N . ASN B 1 90 ? 3.535 6.906 -9.773 1 96 90 ASN B N 1
ATOM 2356 C CA . ASN B 1 90 ? 3.297 6.445 -11.141 1 96 90 ASN B CA 1
ATOM 2357 C C . ASN B 1 90 ? 3.18 7.613 -12.109 1 96 90 ASN B C 1
ATOM 2359 O O . ASN B 1 90 ? 3.096 7.41 -13.32 1 96 90 ASN B O 1
ATOM 2363 N N . GLN B 1 91 ? 3.133 8.828 -11.555 1 96.25 91 GLN B N 1
ATOM 2364 C CA . GLN B 1 91 ? 2.957 10.039 -12.344 1 96.25 91 GLN B CA 1
ATOM 2365 C C . GLN B 1 91 ? 1.76 9.914 -13.281 1 96.25 91 GLN B C 1
ATOM 2367 O O . GLN B 1 91 ? 1.879 10.156 -14.484 1 96.25 91 GLN B O 1
ATOM 2372 N N . MET B 1 92 ? 0.642 9.547 -12.727 1 96 92 MET B N 1
ATOM 2373 C CA . MET B 1 92 ? -0.654 9.422 -13.391 1 96 92 MET B CA 1
ATOM 2374 C C . MET B 1 92 ? -1.73 10.188 -12.633 1 96 92 MET B C 1
ATOM 2376 O O . MET B 1 92 ? -1.601 10.422 -11.43 1 96 92 MET B O 1
ATOM 2380 N N . PRO B 1 93 ? -2.779 10.602 -13.281 1 96 93 PRO B N 1
ATOM 2381 C CA . PRO B 1 93 ? -3.838 11.352 -12.602 1 96 93 PRO B CA 1
ATOM 2382 C C . PRO B 1 93 ? -4.426 10.586 -11.414 1 96 93 PRO B C 1
ATOM 2384 O O . PRO B 1 93 ? -4.508 9.352 -11.453 1 96 93 PRO B O 1
ATOM 2387 N N . CYS B 1 94 ? -4.742 11.359 -10.406 1 92.12 94 CYS B N 1
ATOM 2388 C CA . CYS B 1 94 ? -5.324 10.781 -9.203 1 92.12 94 CYS B CA 1
ATOM 2389 C C . CYS B 1 94 ? -6.832 10.641 -9.336 1 92.12 94 CYS B C 1
ATOM 2391 O O . CYS B 1 94 ? -7.477 11.43 -10.031 1 92.12 94 CYS B O 1
ATOM 2393 N N . ASP B 1 95 ? -7.457 9.695 -8.625 1 88.62 95 ASP B N 1
ATOM 2394 C CA . ASP B 1 95 ? -8.891 9.43 -8.703 1 88.62 95 ASP B CA 1
ATOM 2395 C C . ASP B 1 95 ? -9.648 10.102 -7.562 1 88.62 95 ASP B C 1
ATOM 2397 O O . ASP B 1 95 ? -10.859 9.93 -7.426 1 88.62 95 ASP B O 1
ATOM 2401 N N . TYR B 1 96 ? -8.914 10.859 -6.793 1 92.06 96 TYR B N 1
ATOM 2402 C CA . TYR B 1 96 ? -9.555 11.5 -5.648 1 92.06 96 TYR B CA 1
ATOM 2403 C C . TYR B 1 96 ? -8.961 12.875 -5.387 1 92.06 96 TYR B C 1
ATOM 2405 O O . TYR B 1 96 ? -7.945 13.242 -5.988 1 92.06 96 TYR B O 1
ATOM 2413 N N . HIS B 1 97 ? -9.688 13.633 -4.578 1 95.5 97 HIS B N 1
ATOM 2414 C CA . HIS B 1 97 ? -9.234 14.953 -4.145 1 95.5 97 HIS B CA 1
ATOM 2415 C C . HIS B 1 97 ? -8.453 14.859 -2.834 1 95.5 97 HIS B C 1
ATOM 2417 O O . HIS B 1 97 ? -8.75 14.008 -1.99 1 95.5 97 HIS B O 1
ATOM 2423 N N . THR B 1 98 ? -7.488 15.633 -2.74 1 97.44 98 THR B N 1
ATOM 2424 C CA . THR B 1 98 ? -6.844 15.867 -1.452 1 97.44 98 THR B CA 1
ATOM 2425 C C . THR B 1 98 ? -6.988 17.328 -1.036 1 97.44 98 THR B C 1
ATOM 2427 O O . THR B 1 98 ? -6.59 18.234 -1.775 1 97.44 98 THR B O 1
ATOM 2430 N N . GLN B 1 99 ? -7.586 17.531 0.123 1 97.06 99 GLN B N 1
ATOM 2431 C CA . GLN B 1 99 ? -8.008 18.859 0.534 1 97.06 99 GLN B CA 1
ATOM 2432 C C . GLN B 1 99 ? -7.613 19.141 1.981 1 97.06 99 GLN B C 1
ATOM 2434 O O . GLN B 1 99 ? -7.668 18.25 2.83 1 97.06 99 GLN B O 1
ATOM 2439 N N . ALA B 1 100 ? -7.238 20.422 2.242 1 96.94 100 ALA B N 1
ATOM 2440 C CA . ALA B 1 100 ? -6.953 20.844 3.611 1 96.94 100 ALA B CA 1
ATOM 2441 C C . ALA B 1 100 ? -8.242 21 4.414 1 96.94 100 ALA B C 1
ATOM 2443 O O . ALA B 1 100 ? -9.148 21.734 4 1 96.94 100 ALA B O 1
ATOM 2444 N N . LEU B 1 101 ? -8.289 20.312 5.562 1 94.38 101 LEU B N 1
ATOM 2445 C CA . LEU B 1 101 ? -9.438 20.453 6.449 1 94.38 101 LEU B CA 1
ATOM 2446 C C . LEU B 1 101 ? -9.242 21.609 7.422 1 94.38 101 LEU B C 1
ATOM 2448 O O . LEU B 1 101 ? -10.203 22.062 8.055 1 94.38 101 LEU B O 1
ATOM 2452 N N . THR B 1 102 ? -8.062 22.062 7.605 1 93.81 102 THR B N 1
ATOM 2453 C CA . THR B 1 102 ? -7.656 23.203 8.414 1 93.81 102 THR B CA 1
ATOM 2454 C C . THR B 1 102 ? -6.617 24.047 7.68 1 93.81 102 THR B C 1
ATOM 2456 O O . THR B 1 102 ? -6.125 23.641 6.625 1 93.81 102 THR B O 1
ATOM 2459 N N . ASP B 1 103 ? -6.387 25.234 8.273 1 96.31 103 ASP B N 1
ATOM 2460 C CA . ASP B 1 103 ? -5.141 25.844 7.84 1 96.31 103 ASP B CA 1
ATOM 2461 C C . ASP B 1 103 ? -3.955 24.922 8.07 1 96.31 103 ASP B C 1
ATOM 2463 O O . ASP B 1 103 ? -3.92 24.172 9.055 1 96.31 103 ASP B O 1
ATOM 2467 N N . ALA B 1 104 ? -3.051 24.906 7.043 1 95.94 104 ALA B N 1
ATOM 2468 C CA . ALA B 1 104 ? -1.98 23.922 7.137 1 95.94 104 ALA B CA 1
ATOM 2469 C C . ALA B 1 104 ? -0.669 24.484 6.59 1 95.94 104 ALA B C 1
ATOM 2471 O O . ALA B 1 104 ? -0.673 25.391 5.766 1 95.94 104 ALA B O 1
ATOM 2472 N N . LEU B 1 105 ? 0.392 24.031 7.145 1 97.06 105 LEU B N 1
ATOM 2473 C CA . LEU B 1 105 ? 1.752 24.281 6.684 1 97.06 105 LEU B CA 1
ATOM 2474 C C . LEU B 1 105 ? 2.475 22.984 6.367 1 97.06 105 LEU B C 1
ATOM 2476 O O . LEU B 1 105 ? 2.5 22.062 7.195 1 97.06 105 LEU B O 1
ATOM 2480 N N . ILE B 1 106 ? 3.01 22.906 5.145 1 96.75 106 ILE B N 1
ATOM 2481 C CA . ILE B 1 106 ? 3.773 21.719 4.793 1 96.75 106 ILE B CA 1
ATOM 2482 C C . ILE B 1 106 ? 5.16 22.125 4.289 1 96.75 106 ILE B C 1
ATOM 2484 O O . ILE B 1 106 ? 5.395 23.297 3.98 1 96.75 106 ILE B O 1
ATOM 2488 N N . ILE B 1 107 ? 6.059 21.25 4.344 1 96.62 107 ILE B N 1
ATOM 2489 C CA . ILE B 1 107 ? 7.32 21.281 3.619 1 96.62 107 ILE B CA 1
ATOM 2490 C C . ILE B 1 107 ? 7.336 20.188 2.557 1 96.62 107 ILE B C 1
ATOM 2492 O O . ILE B 1 107 ? 7.105 19.016 2.861 1 96.62 107 ILE B O 1
ATOM 2496 N N . TYR B 1 108 ? 7.547 20.625 1.283 1 97 108 TYR B N 1
ATOM 2497 C CA . TYR B 1 108 ? 7.355 19.609 0.246 1 97 108 TYR B CA 1
ATOM 2498 C C . TYR B 1 108 ? 8.586 19.516 -0.652 1 97 108 TYR B C 1
ATOM 2500 O O . TYR B 1 108 ? 9.438 20.406 -0.646 1 97 108 TYR B O 1
ATOM 2508 N N . ILE B 1 109 ? 8.742 18.438 -1.308 1 97.06 109 ILE B N 1
ATOM 2509 C CA . ILE B 1 109 ? 9.75 18.172 -2.332 1 97.06 109 ILE B CA 1
ATOM 2510 C C . ILE B 1 109 ? 9.062 17.719 -3.621 1 97.06 109 ILE B C 1
ATOM 2512 O O . ILE B 1 109 ? 8.062 17 -3.58 1 97.06 109 ILE B O 1
ATOM 2516 N N . ARG B 1 110 ? 9.602 18.188 -4.75 1 97.38 110 ARG B N 1
ATOM 2517 C CA . ARG B 1 110 ? 9.055 17.797 -6.043 1 97.38 110 ARG B CA 1
ATOM 2518 C C . ARG B 1 110 ? 9.461 16.359 -6.398 1 97.38 110 ARG B C 1
ATOM 2520 O O . ARG B 1 110 ? 10.531 15.906 -6.004 1 97.38 110 ARG B O 1
ATOM 2527 N N . TYR B 1 111 ? 8.594 15.68 -7.176 1 97.31 111 TYR B N 1
ATOM 2528 C CA . TYR B 1 111 ? 8.828 14.305 -7.605 1 97.31 111 TYR B CA 1
ATOM 2529 C C . TYR B 1 111 ? 10.211 14.164 -8.234 1 97.31 111 TYR B C 1
ATOM 2531 O O . TYR B 1 111 ? 10.977 13.266 -7.867 1 97.31 111 TYR B O 1
ATOM 2539 N N . THR B 1 112 ? 10.586 15.016 -9.148 1 97 112 THR B N 1
ATOM 2540 C CA . THR B 1 112 ? 11.836 14.93 -9.891 1 97 112 THR B CA 1
ATOM 2541 C C . THR B 1 112 ? 13.031 15.078 -8.961 1 97 112 THR B C 1
ATOM 2543 O O . THR B 1 112 ? 14.047 14.398 -9.125 1 97 112 THR B O 1
ATOM 2546 N N . ASP B 1 113 ? 12.922 15.977 -7.996 1 97.31 113 ASP B N 1
ATOM 2547 C CA . ASP B 1 113 ? 14.008 16.188 -7.039 1 97.31 113 ASP B CA 1
ATOM 2548 C C . ASP B 1 113 ? 14.195 14.961 -6.148 1 97.31 113 ASP B C 1
ATOM 2550 O O . ASP B 1 113 ? 15.32 14.531 -5.895 1 97.31 113 ASP B O 1
ATOM 2554 N N . LEU B 1 114 ? 13.109 14.422 -5.68 1 96.44 114 LEU B N 1
ATOM 2555 C CA . LEU B 1 114 ? 13.18 13.234 -4.84 1 96.44 114 LEU B CA 1
ATOM 2556 C C . LEU B 1 114 ? 13.789 12.062 -5.609 1 96.44 114 LEU B C 1
ATOM 2558 O O . LEU B 1 114 ? 14.641 11.344 -5.082 1 96.44 114 LEU B O 1
ATOM 2562 N N . LEU B 1 115 ? 13.367 11.93 -6.844 1 96.19 115 LEU B N 1
ATOM 2563 C CA . LEU B 1 115 ? 13.914 10.875 -7.691 1 96.19 115 LEU B CA 1
ATOM 2564 C C . LEU B 1 115 ? 15.422 11.039 -7.863 1 96.19 115 LEU B C 1
ATOM 2566 O O . LEU B 1 115 ? 16.156 10.055 -7.844 1 96.19 115 LEU B O 1
ATOM 2570 N N . SER B 1 116 ? 15.852 12.234 -8.062 1 96.38 116 SER B N 1
ATOM 2571 C CA . SER B 1 116 ? 17.281 12.5 -8.203 1 96.38 116 SER B CA 1
ATOM 2572 C C . SER B 1 116 ? 18.047 12.094 -6.949 1 96.38 116 SER B C 1
ATOM 2574 O O . SER B 1 116 ? 19.172 11.602 -7.039 1 96.38 116 SER B O 1
ATOM 2576 N N . LEU B 1 117 ? 17.469 12.336 -5.781 1 95.62 117 LEU B N 1
ATOM 2577 C CA . LEU B 1 117 ? 18.078 11.953 -4.52 1 95.62 117 LEU B CA 1
ATOM 2578 C C . LEU B 1 117 ? 18.219 10.438 -4.422 1 95.62 117 LEU B C 1
ATOM 2580 O O . LEU B 1 117 ? 19.25 9.93 -3.986 1 95.62 117 LEU B O 1
ATOM 2584 N N . TYR B 1 118 ? 17.141 9.695 -4.859 1 95 118 TYR B N 1
ATOM 2585 C CA . TYR B 1 118 ? 17.219 8.242 -4.875 1 95 118 TYR B CA 1
ATOM 2586 C C . TYR B 1 118 ? 18.406 7.773 -5.703 1 95 118 TYR B C 1
ATOM 2588 O O . TYR B 1 118 ? 19.156 6.887 -5.281 1 95 118 TYR B O 1
ATOM 2596 N N . HIS B 1 119 ? 18.594 8.367 -6.824 1 93.56 119 HIS B N 1
ATOM 2597 C CA . HIS B 1 119 ? 19.625 7.961 -7.766 1 93.56 119 HIS B CA 1
ATOM 2598 C C . HIS B 1 119 ? 21.016 8.258 -7.207 1 93.56 119 HIS B C 1
ATOM 2600 O O . HIS B 1 119 ? 21.969 7.508 -7.469 1 93.56 119 HIS B O 1
ATOM 2606 N N . GLN B 1 120 ? 21.141 9.211 -6.398 1 92.06 120 GLN B N 1
ATOM 2607 C CA . GLN B 1 120 ? 22.453 9.727 -6 1 92.06 120 GLN B CA 1
ATOM 2608 C C . GLN B 1 120 ? 22.938 9.055 -4.715 1 92.06 120 GLN B C 1
ATOM 2610 O O . GLN B 1 120 ? 24.125 9.07 -4.414 1 92.06 120 GLN B O 1
ATOM 2615 N N . SER B 1 121 ? 22 8.57 -3.99 1 93.06 121 SER B N 1
ATOM 2616 C CA . SER B 1 121 ? 22.391 8.156 -2.643 1 93.06 121 SER B CA 1
ATOM 2617 C C . SER B 1 121 ? 21.688 6.863 -2.246 1 93.06 121 SER B C 1
ATOM 2619 O O . SER B 1 121 ? 20.453 6.777 -2.281 1 93.06 121 SER B O 1
ATOM 2621 N N . HIS B 1 122 ? 22.547 5.926 -1.766 1 93.12 122 HIS B N 1
ATOM 2622 C CA . HIS B 1 122 ? 22.031 4.66 -1.252 1 93.12 122 HIS B CA 1
ATOM 2623 C C . HIS B 1 122 ? 21.062 4.891 -0.087 1 93.12 122 HIS B C 1
ATOM 2625 O O . HIS B 1 122 ? 20.031 4.227 0.015 1 93.12 122 HIS B O 1
ATOM 2631 N N . ARG B 1 123 ? 21.375 5.812 0.729 1 92.19 123 ARG B N 1
ATOM 2632 C CA . ARG B 1 123 ? 20.547 6.113 1.89 1 92.19 123 ARG B CA 1
ATOM 2633 C C . ARG B 1 123 ? 19.203 6.699 1.466 1 92.19 123 ARG B C 1
ATOM 2635 O O . ARG B 1 123 ? 18.172 6.398 2.064 1 92.19 123 ARG B O 1
ATOM 2642 N N . TRP B 1 124 ? 19.219 7.5 0.44 1 94.06 124 TRP B N 1
ATOM 2643 C CA . TRP B 1 124 ? 17.969 8.062 -0.054 1 94.06 124 TRP B CA 1
ATOM 2644 C C . TRP B 1 124 ? 17.125 6.992 -0.759 1 94.06 124 TRP B C 1
ATOM 2646 O O . TRP B 1 124 ? 15.898 7.027 -0.713 1 94.06 124 TRP B O 1
ATOM 2656 N N . GLU B 1 125 ? 17.859 6.094 -1.448 1 94.75 125 GLU B N 1
ATOM 2657 C CA . GLU B 1 125 ? 17.125 4.953 -2.002 1 94.75 125 GLU B CA 1
ATOM 2658 C C . GLU B 1 125 ? 16.453 4.141 -0.902 1 94.75 125 GLU B C 1
ATOM 2660 O O . GLU B 1 125 ? 15.312 3.705 -1.059 1 94.75 125 GLU B O 1
ATOM 2665 N N . LYS B 1 126 ? 17.156 3.951 0.207 1 94.12 126 LYS B N 1
ATOM 2666 C CA . LYS B 1 126 ? 16.578 3.283 1.37 1 94.12 126 LYS B CA 1
ATOM 2667 C C . LYS B 1 126 ? 15.367 4.047 1.896 1 94.12 126 LYS B C 1
ATOM 2669 O O . LYS B 1 126 ? 14.352 3.445 2.242 1 94.12 126 LYS B O 1
ATOM 2674 N N . PHE B 1 127 ? 15.477 5.348 1.908 1 94 127 PHE B N 1
ATOM 2675 C CA . PHE B 1 127 ? 14.344 6.176 2.305 1 94 127 PHE B CA 1
ATOM 2676 C C . PHE B 1 127 ? 13.133 5.902 1.417 1 94 127 PHE B C 1
ATOM 2678 O O . PHE B 1 127 ? 12.016 5.75 1.913 1 94 127 PHE B O 1
ATOM 2685 N N . GLY B 1 128 ? 13.375 5.836 0.099 1 94.94 128 GLY B N 1
ATOM 2686 C CA . GLY B 1 128 ? 12.289 5.543 -0.828 1 94.94 128 GLY B CA 1
ATOM 2687 C C . GLY B 1 128 ? 11.602 4.227 -0.54 1 94.94 128 GLY B C 1
ATOM 2688 O O . GLY B 1 128 ? 10.375 4.137 -0.594 1 94.94 128 GLY B O 1
ATOM 2689 N N . ARG B 1 129 ? 12.375 3.221 -0.255 1 95.88 129 ARG B 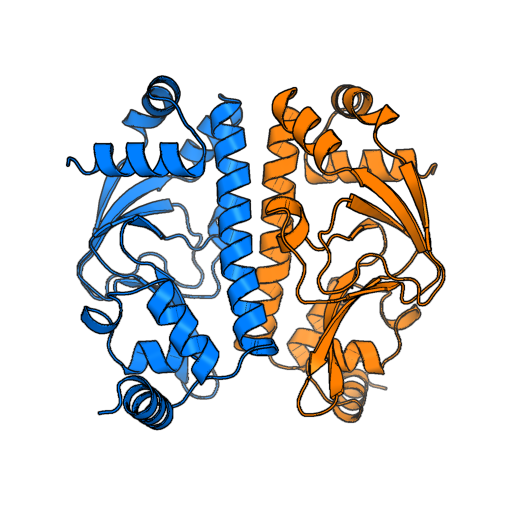N 1
ATOM 2690 C CA . ARG B 1 129 ? 11.82 1.911 0.073 1 95.88 129 ARG B CA 1
ATOM 2691 C C . ARG B 1 129 ? 10.961 1.98 1.328 1 95.88 129 ARG B C 1
ATOM 2693 O O . ARG B 1 129 ? 9.82 1.509 1.332 1 95.88 129 ARG B O 1
ATOM 2700 N N . LEU B 1 130 ? 11.453 2.611 2.355 1 94.5 130 LEU B N 1
ATOM 2701 C CA . LEU B 1 130 ? 10.758 2.676 3.635 1 94.5 130 LEU B CA 1
ATOM 2702 C C . LEU B 1 130 ? 9.5 3.535 3.527 1 94.5 130 LEU B C 1
ATOM 2704 O O . LEU B 1 130 ? 8.484 3.232 4.152 1 94.5 130 LEU B O 1
ATOM 2708 N N . LEU B 1 131 ? 9.594 4.598 2.758 1 93.56 131 LEU B N 1
ATOM 2709 C CA . LEU B 1 131 ? 8.422 5.43 2.494 1 93.56 131 LEU B CA 1
ATOM 2710 C C . LEU B 1 131 ? 7.324 4.621 1.812 1 93.56 131 LEU B C 1
ATOM 2712 O O . LEU B 1 131 ? 6.164 4.676 2.221 1 93.56 131 LEU B O 1
ATOM 2716 N N . ALA B 1 132 ? 7.691 3.893 0.769 1 95.88 132 ALA B N 1
ATOM 2717 C CA . ALA B 1 132 ? 6.73 3.062 0.044 1 95.88 132 ALA B CA 1
ATOM 2718 C C . ALA B 1 132 ? 6.145 1.985 0.951 1 95.88 132 ALA B C 1
ATOM 2720 O O . ALA B 1 132 ? 4.949 1.689 0.879 1 95.88 132 ALA B O 1
ATOM 2721 N N . GLN B 1 133 ? 6.973 1.41 1.793 1 95.81 133 GLN B N 1
ATOM 2722 C CA . GLN B 1 133 ? 6.508 0.395 2.732 1 95.81 133 GLN B CA 1
ATOM 2723 C C . GLN B 1 133 ? 5.535 0.99 3.748 1 95.81 133 GLN B C 1
ATOM 2725 O O . GLN B 1 133 ? 4.543 0.357 4.109 1 95.81 133 GLN B O 1
ATOM 2730 N N . GLU B 1 134 ? 5.809 2.188 4.18 1 92.38 134 GLU B N 1
ATOM 2731 C CA . GLU B 1 134 ? 4.898 2.867 5.098 1 92.38 134 GLU B CA 1
ATOM 2732 C C . GLU B 1 134 ? 3.559 3.16 4.426 1 92.38 134 GLU B C 1
ATOM 2734 O O . GLU B 1 134 ? 2.502 2.957 5.027 1 92.38 134 GLU B O 1
ATOM 2739 N N . ALA B 1 135 ? 3.658 3.674 3.232 1 93.31 135 ALA B N 1
ATOM 2740 C CA . ALA B 1 135 ? 2.432 3.912 2.477 1 93.31 135 ALA B CA 1
ATOM 2741 C C . ALA B 1 135 ? 1.621 2.629 2.328 1 93.31 135 ALA B C 1
ATOM 2743 O O . ALA B 1 135 ? 0.396 2.641 2.473 1 93.31 135 ALA B O 1
ATOM 2744 N N . PHE B 1 136 ? 2.295 1.556 2.041 1 95.69 136 PHE B N 1
ATOM 2745 C CA . PHE B 1 136 ? 1.648 0.253 1.947 1 95.69 136 PHE B CA 1
ATOM 2746 C C . PHE B 1 136 ? 0.985 -0.119 3.268 1 95.69 136 PHE B C 1
ATOM 2748 O O . PHE B 1 136 ? -0.164 -0.564 3.289 1 95.69 136 PHE B O 1
ATOM 2755 N N . ASN B 1 137 ? 1.692 0.018 4.352 1 92.69 137 ASN B N 1
ATOM 2756 C CA . ASN B 1 137 ? 1.156 -0.324 5.668 1 92.69 137 ASN B CA 1
ATOM 2757 C C . ASN B 1 137 ? -0.135 0.434 5.961 1 92.69 137 ASN B C 1
ATOM 2759 O O . ASN B 1 137 ? -1.112 -0.153 6.426 1 92.69 137 ASN B O 1
ATOM 2763 N N . VAL B 1 138 ? -0.119 1.651 5.68 1 89.06 138 VAL B N 1
ATOM 2764 C CA . VAL B 1 138 ? -1.288 2.492 5.918 1 89.06 138 VAL B CA 1
ATOM 2765 C C . VAL B 1 138 ? -2.455 2.008 5.062 1 89.06 138 VAL B C 1
ATOM 2767 O O . VAL B 1 138 ? -3.566 1.82 5.562 1 89.06 138 VAL B O 1
ATOM 2770 N N . THR B 1 139 ? -2.184 1.784 3.854 1 91.81 139 THR B N 1
ATOM 2771 C CA . THR B 1 139 ? -3.219 1.386 2.908 1 91.81 139 THR B CA 1
ATOM 2772 C C . THR B 1 139 ? -3.75 -0.005 3.242 1 91.81 139 THR B C 1
ATOM 2774 O O . THR B 1 139 ? -4.961 -0.242 3.191 1 91.81 139 THR B O 1
ATOM 2777 N N . MET B 1 140 ? -2.832 -0.895 3.549 1 90.88 140 MET B N 1
ATOM 2778 C CA . MET B 1 140 ? -3.244 -2.246 3.92 1 90.88 140 MET B CA 1
ATOM 2779 C C . MET B 1 140 ? -4.094 -2.227 5.184 1 90.88 140 MET B C 1
ATOM 2781 O O . MET B 1 140 ? -5.066 -2.979 5.297 1 90.88 140 MET B O 1
ATOM 2785 N N . THR B 1 141 ? -3.73 -1.423 6.105 1 87.06 141 THR B N 1
ATOM 2786 C CA . THR B 1 141 ? -4.516 -1.283 7.328 1 87.06 141 THR B CA 1
ATOM 2787 C C . THR B 1 141 ? -5.93 -0.814 7.012 1 87.06 141 THR B C 1
ATOM 2789 O O . THR B 1 141 ? -6.895 -1.27 7.633 1 87.06 141 THR B O 1
ATOM 2792 N N . ARG B 1 142 ? -6.047 0.035 6.043 1 85.25 142 ARG B N 1
ATOM 2793 C CA . ARG B 1 142 ? -7.363 0.505 5.621 1 85.25 142 ARG B CA 1
ATOM 2794 C C . ARG B 1 142 ? -8.203 -0.642 5.07 1 85.25 142 ARG B C 1
ATOM 2796 O O . ARG B 1 142 ? -9.391 -0.758 5.395 1 85.25 142 ARG B O 1
ATOM 2803 N N . ILE B 1 143 ? -7.613 -1.496 4.328 1 82.69 143 ILE B N 1
ATOM 2804 C CA . ILE B 1 143 ? -8.305 -2.658 3.783 1 82.69 143 ILE B CA 1
ATOM 2805 C C . ILE B 1 143 ? -8.75 -3.576 4.922 1 82.69 143 ILE B C 1
ATOM 2807 O O . ILE B 1 143 ? -9.891 -4.027 4.953 1 82.69 143 ILE B O 1
ATOM 2811 N N . GLU B 1 144 ? -7.816 -3.795 5.77 1 83.69 144 GLU B N 1
ATOM 2812 C CA . GLU B 1 144 ? -8.102 -4.68 6.898 1 83.69 144 GLU B CA 1
ATOM 2813 C C . GLU B 1 144 ? -9.234 -4.125 7.758 1 83.69 144 GLU B C 1
ATOM 2815 O O . GLU B 1 144 ? -10.07 -4.883 8.266 1 83.69 144 GLU B O 1
ATOM 2820 N N . ASP B 1 145 ? -9.25 -2.826 7.93 1 80.62 145 ASP B N 1
ATOM 2821 C CA . ASP B 1 145 ? -10.312 -2.17 8.68 1 80.62 145 ASP B CA 1
ATOM 2822 C C . ASP B 1 145 ? -11.68 -2.449 8.047 1 80.62 145 ASP B C 1
ATOM 2824 O O . ASP B 1 145 ? -12.641 -2.758 8.75 1 80.62 145 ASP B O 1
ATOM 2828 N N . PHE B 1 146 ? -11.727 -2.385 6.75 1 74.12 146 PHE B N 1
ATOM 2829 C CA . PHE B 1 146 ? -12.992 -2.547 6.047 1 74.12 146 PHE B CA 1
ATOM 2830 C C . PHE B 1 146 ? -13.422 -4.008 6.039 1 74.12 146 PHE B C 1
ATOM 2832 O O . PHE B 1 146 ? -14.617 -4.309 6.133 1 74.12 146 PHE B O 1
ATOM 2839 N N . ILE B 1 147 ? -12.484 -4.895 6.082 1 74.19 147 ILE B N 1
ATOM 2840 C CA . ILE B 1 147 ? -12.812 -6.297 5.855 1 74.19 147 ILE B CA 1
ATOM 2841 C C . ILE B 1 147 ? -12.898 -7.027 7.195 1 74.19 147 ILE B C 1
ATOM 2843 O O . ILE B 1 147 ? -13.758 -7.895 7.379 1 74.19 147 ILE B O 1
ATOM 2847 N N . LEU B 1 148 ? -12.102 -6.637 8.133 1 76.25 148 LEU B N 1
ATOM 2848 C CA . LEU B 1 148 ? -11.906 -7.504 9.289 1 76.25 148 LEU B CA 1
ATOM 2849 C C . LEU B 1 148 ? -12.477 -6.863 10.547 1 76.25 148 LEU B C 1
ATOM 2851 O O . LEU B 1 148 ? -12.742 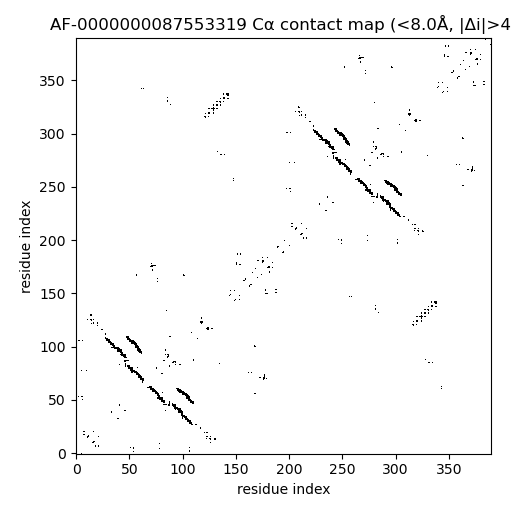-7.555 11.531 1 76.25 148 LEU B O 1
ATOM 2855 N N . LYS B 1 149 ? -12.656 -5.594 10.523 1 81.06 149 LYS B N 1
ATOM 2856 C CA . LYS B 1 149 ? -12.906 -4.938 11.805 1 81.06 149 LYS B CA 1
ATOM 2857 C C . LYS B 1 149 ? -14.32 -4.371 11.867 1 81.06 149 LYS B C 1
ATOM 2859 O O . LYS B 1 149 ? -14.875 -3.959 10.844 1 81.06 149 LYS B O 1
ATOM 2864 N N . SER B 1 150 ? -14.844 -4.402 13.055 1 83.81 150 SER B N 1
ATOM 2865 C CA . SER B 1 150 ? -16.109 -3.736 13.328 1 83.81 150 SER B CA 1
ATOM 2866 C C . SER B 1 150 ? -15.945 -2.221 13.375 1 83.81 150 SER B C 1
ATOM 2868 O O . SER B 1 150 ? -14.82 -1.721 13.5 1 83.81 150 SER B O 1
ATOM 2870 N N . PRO B 1 151 ? -17.078 -1.552 13.266 1 86 151 PRO B N 1
ATOM 2871 C CA . PRO B 1 151 ? -17 -0.094 13.383 1 86 151 PRO B CA 1
ATOM 2872 C C . PRO B 1 151 ? -16.312 0.363 14.672 1 86 151 PRO B C 1
ATOM 2874 O O . PRO B 1 151 ? -15.539 1.319 14.656 1 86 151 PRO B O 1
ATOM 2877 N N . GLU B 1 152 ? -16.547 -0.282 15.711 1 88.88 152 GLU B N 1
ATOM 2878 C CA . GLU B 1 152 ? -15.953 0.087 16.984 1 88.88 152 GLU B CA 1
ATOM 2879 C C . GLU B 1 152 ? -14.445 -0.128 16.969 1 88.88 152 GLU B C 1
ATOM 2881 O O . GLU B 1 152 ? -13.688 0.71 17.469 1 88.88 152 GLU B O 1
ATOM 2886 N N . GLU B 1 153 ? -14.031 -1.184 16.453 1 87.81 153 GLU B N 1
ATOM 2887 C CA . GLU B 1 153 ? -12.602 -1.473 16.344 1 87.81 153 GLU B CA 1
ATOM 2888 C C . GLU B 1 153 ? -11.898 -0.45 15.461 1 87.81 153 GLU B C 1
ATOM 2890 O O . GLU B 1 153 ? -10.789 -0.013 15.766 1 87.81 153 GLU B O 1
ATOM 2895 N N . ARG B 1 154 ? -12.578 -0.1 14.344 1 88.19 154 ARG B N 1
ATOM 2896 C CA . ARG B 1 154 ? -12.023 0.908 13.453 1 88.19 154 ARG B CA 1
ATOM 2897 C C . ARG B 1 154 ? -11.883 2.252 14.156 1 88.19 154 ARG B C 1
ATOM 2899 O O . ARG B 1 154 ? -10.898 2.965 13.953 1 88.19 154 ARG B O 1
ATOM 2906 N N . TYR B 1 155 ? -12.844 2.566 14.961 1 89.38 155 TYR B N 1
ATOM 2907 C CA . TYR B 1 155 ? -12.836 3.809 15.727 1 89.38 155 TYR B CA 1
ATOM 2908 C C . TYR B 1 155 ? -11.648 3.85 16.688 1 89.38 155 TYR B C 1
ATOM 2910 O O . TYR B 1 155 ? -10.945 4.855 16.766 1 89.38 155 TYR B O 1
ATOM 2918 N N . LEU B 1 156 ? -11.406 2.801 17.328 1 88.62 156 LEU B N 1
ATOM 2919 C CA . LEU B 1 156 ? -10.312 2.727 18.297 1 88.62 156 LEU B CA 1
ATOM 2920 C C . LEU B 1 156 ? -8.969 2.854 17.594 1 88.62 156 LEU B C 1
ATOM 2922 O O . LEU B 1 156 ? -8.055 3.514 18.109 1 88.62 156 LEU B O 1
ATOM 2926 N N . ASP B 1 157 ? -8.859 2.227 16.469 1 85.5 157 ASP B N 1
ATOM 2927 C CA . ASP B 1 157 ? -7.633 2.342 15.68 1 85.5 157 ASP B CA 1
ATOM 2928 C C . ASP B 1 157 ? -7.391 3.787 15.242 1 85.5 157 ASP B C 1
ATOM 2930 O O . ASP B 1 157 ? -6.258 4.27 15.273 1 85.5 157 ASP B O 1
ATOM 2934 N N . LEU B 1 158 ? -8.438 4.434 14.781 1 85.44 158 LEU B N 1
ATOM 2935 C CA . LEU B 1 158 ? -8.352 5.824 14.344 1 85.44 158 LEU B CA 1
ATOM 2936 C C . LEU B 1 158 ? -7.84 6.715 15.469 1 85.44 158 LEU B C 1
ATOM 2938 O O . LEU B 1 158 ? -6.938 7.535 15.25 1 85.44 158 LEU B O 1
ATOM 2942 N N . ILE B 1 159 ? -8.328 6.516 16.641 1 86.19 159 ILE B N 1
ATOM 2943 C CA . ILE B 1 159 ? -7.949 7.344 17.781 1 86.19 159 ILE B CA 1
ATOM 2944 C C . ILE B 1 159 ? -6.492 7.082 18.141 1 86.19 159 ILE B C 1
ATOM 2946 O O . ILE B 1 159 ? -5.77 8 18.547 1 86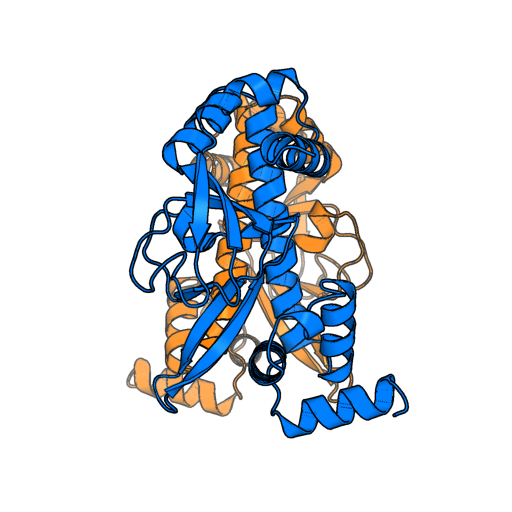.19 159 ILE B O 1
ATOM 2950 N N . LYS B 1 160 ? -6.117 5.863 18.016 1 83.44 160 LYS B N 1
ATOM 2951 C CA . LYS B 1 160 ? -4.73 5.508 18.312 1 83.44 160 LYS B CA 1
ATOM 2952 C C . LYS B 1 160 ? -3.777 6.16 17.312 1 83.44 160 LYS B C 1
ATOM 2954 O O . LYS B 1 160 ? -2.713 6.648 17.688 1 83.44 160 LYS B O 1
ATOM 2959 N N . GLN B 1 161 ? -4.141 6.203 16.109 1 78.69 161 GLN B N 1
ATOM 2960 C CA . GLN B 1 161 ? -3.301 6.738 15.039 1 78.69 161 GLN B CA 1
ATOM 2961 C C . GLN B 1 161 ? -3.34 8.266 15.023 1 78.69 161 GLN B C 1
ATOM 2963 O O . GLN B 1 161 ? -2.344 8.914 14.695 1 78.69 161 GLN B O 1
ATOM 2968 N N . HIS B 1 162 ? -4.477 8.742 15.281 1 80.75 162 HIS B N 1
ATOM 2969 C CA . HIS B 1 162 ? -4.699 10.188 15.258 1 80.75 162 HIS B CA 1
ATOM 2970 C C . HIS B 1 162 ? -5.363 10.664 16.547 1 80.75 162 HIS B C 1
ATOM 2972 O O . HIS B 1 162 ? -6.516 11.102 16.531 1 80.75 162 HIS B O 1
ATOM 2978 N N . PRO B 1 163 ? -4.586 10.742 17.562 1 81.25 163 PRO B N 1
ATOM 2979 C CA . PRO B 1 163 ? -5.172 11.023 18.859 1 81.25 163 PRO B CA 1
ATOM 2980 C C . PRO B 1 163 ? -5.855 12.391 18.922 1 81.25 163 PRO B C 1
ATOM 2982 O O . PRO B 1 163 ? -6.797 12.578 19.703 1 81.25 163 PRO B O 1
ATOM 2985 N N . ASP B 1 164 ? -5.434 13.336 18.125 1 81.19 164 ASP B N 1
ATOM 2986 C CA . ASP B 1 164 ? -5.988 14.68 18.203 1 81.19 164 ASP B CA 1
ATOM 2987 C C . ASP B 1 164 ? -6.949 14.953 17.047 1 81.19 164 ASP B C 1
ATOM 2989 O O . ASP B 1 164 ? -7.25 16.109 16.75 1 81.19 164 ASP B O 1
ATOM 2993 N N . ILE B 1 165 ? -7.422 13.914 16.484 1 81.62 165 ILE B N 1
ATOM 2994 C CA . ILE B 1 165 ? -8.188 14.07 15.258 1 81.62 165 ILE B CA 1
ATOM 2995 C C . ILE B 1 165 ? -9.5 14.781 15.547 1 81.62 165 ILE B C 1
ATOM 2997 O O . ILE B 1 165 ? -9.977 15.586 14.742 1 81.62 165 ILE B O 1
ATOM 3001 N N . PHE B 1 166 ? -10.055 14.539 16.672 1 82.5 166 PHE B N 1
ATOM 3002 C CA . PHE B 1 166 ? -11.375 15.07 17 1 82.5 166 PHE B CA 1
ATOM 3003 C C . PHE B 1 166 ? -11.297 16.562 17.297 1 82.5 166 PHE B C 1
ATOM 3005 O O . PHE B 1 166 ? -12.32 17.25 17.312 1 82.5 166 PHE B O 1
ATOM 3012 N N . ASN B 1 167 ? -10.094 17.016 17.453 1 82.56 167 ASN B N 1
ATOM 3013 C CA . ASN B 1 167 ? -9.922 18.438 17.719 1 82.56 167 ASN B CA 1
ATOM 3014 C C . ASN B 1 167 ? -10 19.25 16.438 1 82.56 167 ASN B C 1
ATOM 3016 O O . ASN B 1 167 ? -10.32 20.438 16.469 1 82.56 167 ASN B O 1
ATOM 3020 N N . TYR B 1 168 ? -9.844 18.625 15.367 1 80.25 168 TYR B N 1
ATOM 3021 C CA . TYR B 1 168 ? -9.633 19.438 14.18 1 80.25 168 TYR B CA 1
ATOM 3022 C C . TYR B 1 168 ? -10.508 18.953 13.023 1 80.25 168 TYR B C 1
ATOM 3024 O O . TYR B 1 168 ? -10.688 19.672 12.031 1 80.25 168 TYR B O 1
ATOM 3032 N N . VAL B 1 169 ? -11.078 17.75 13.211 1 85.62 169 VAL B N 1
ATOM 3033 C CA . VAL B 1 169 ? -11.836 17.188 12.102 1 85.62 169 VAL B CA 1
ATOM 3034 C C . VAL B 1 169 ? -13.305 17.062 12.492 1 85.62 169 VAL B C 1
ATOM 3036 O O . VAL B 1 169 ? -13.633 16.453 13.516 1 85.62 169 VAL B O 1
ATOM 3039 N N . PRO B 1 170 ? -14.141 17.625 11.75 1 87.5 170 PRO B N 1
ATOM 3040 C CA . PRO B 1 170 ? -15.578 17.469 12.023 1 87.5 170 PRO B CA 1
ATOM 3041 C C . PRO B 1 170 ? -16.016 16.016 12.07 1 87.5 170 PRO B C 1
ATOM 3043 O O . PRO B 1 170 ? -15.469 15.18 11.336 1 87.5 170 PRO B O 1
ATOM 3046 N N . LEU B 1 171 ? -17.062 15.797 12.836 1 86.31 171 LEU B N 1
ATOM 3047 C CA . LEU B 1 171 ? -17.531 14.438 13.094 1 86.31 171 LEU B CA 1
ATOM 3048 C C . LEU B 1 171 ? -18 13.766 11.812 1 86.31 171 LEU B C 1
ATOM 3050 O O . LEU B 1 171 ? -17.828 12.555 11.641 1 86.31 171 LEU B O 1
ATOM 3054 N N . TYR B 1 172 ? -18.484 14.609 10.945 1 88.38 172 TYR B N 1
ATOM 3055 C CA . TYR B 1 172 ? -19 14.031 9.711 1 88.38 172 TYR B CA 1
ATOM 3056 C C . TYR B 1 172 ? -17.875 13.453 8.867 1 88.38 172 TYR B C 1
ATOM 3058 O O . TYR B 1 172 ? -18.047 12.43 8.203 1 88.38 172 TYR B O 1
ATOM 3066 N N . HIS B 1 173 ? -16.734 14.055 8.844 1 89.38 173 HIS B N 1
ATOM 3067 C CA . HIS B 1 173 ? -15.594 13.523 8.109 1 89.38 173 HIS B CA 1
ATOM 3068 C C . HIS B 1 173 ? -15.078 12.234 8.75 1 89.38 173 HIS B C 1
ATOM 3070 O O . HIS B 1 173 ? -14.648 11.32 8.055 1 89.38 173 HIS B O 1
ATOM 3076 N N . ILE B 1 174 ? -15.203 12.211 10.023 1 88.44 174 ILE B N 1
ATOM 3077 C CA . ILE B 1 174 ? -14.742 11.039 10.758 1 88.44 174 ILE B CA 1
ATOM 3078 C C . ILE B 1 174 ? -15.68 9.859 10.492 1 88.44 174 ILE B C 1
ATOM 3080 O O . ILE B 1 174 ? -15.227 8.742 10.242 1 88.44 174 ILE B O 1
ATOM 3084 N N . SER B 1 175 ? -17 10.125 10.555 1 89.06 175 SER B N 1
ATOM 3085 C CA . SER B 1 175 ? -17.969 9.062 10.273 1 89.06 175 SER B CA 1
ATOM 3086 C C . SER B 1 175 ? -17.797 8.531 8.852 1 89.06 175 SER B C 1
ATOM 3088 O O . SER B 1 175 ? -17.844 7.32 8.625 1 89.06 175 SER B O 1
ATOM 3090 N N . SER B 1 176 ? -17.578 9.445 7.953 1 86.62 176 SER B N 1
ATOM 3091 C CA . SER B 1 176 ? -17.328 9.062 6.566 1 86.62 176 SER B CA 1
ATOM 3092 C C . SER B 1 176 ? -16.078 8.188 6.453 1 86.62 176 SER B C 1
ATOM 3094 O O . SER B 1 176 ? -16.094 7.164 5.773 1 86.62 176 SER B O 1
ATOM 3096 N N . TYR B 1 177 ? -15.055 8.594 7.113 1 86.5 177 TYR B N 1
ATOM 3097 C CA . TYR B 1 177 ? -13.789 7.859 7.109 1 86.5 177 TYR B CA 1
ATOM 3098 C C . TYR B 1 177 ? -13.977 6.457 7.68 1 86.5 177 TYR B C 1
ATOM 3100 O O . TYR B 1 177 ? -13.414 5.488 7.16 1 86.5 177 TYR B O 1
ATOM 3108 N N . LEU B 1 178 ? -14.797 6.371 8.641 1 85.88 178 LEU B N 1
ATOM 3109 C CA . LEU B 1 178 ? -15.023 5.098 9.32 1 85.88 178 LEU B CA 1
ATOM 3110 C C . LEU B 1 178 ? -16.031 4.25 8.562 1 85.88 178 LEU B C 1
ATOM 3112 O O . LEU B 1 178 ? -16.188 3.059 8.844 1 85.88 178 LEU B O 1
ATOM 3116 N N . GLY B 1 179 ? -16.656 4.844 7.602 1 81.56 179 GLY B N 1
ATOM 3117 C CA . GLY B 1 179 ? -17.641 4.137 6.812 1 81.56 179 GLY B CA 1
ATOM 3118 C C . GLY B 1 179 ? -18.938 3.902 7.559 1 81.56 179 GLY B C 1
ATOM 3119 O O . GLY B 1 179 ? -19.578 2.852 7.406 1 81.56 179 GLY B O 1
ATOM 3120 N N . ILE B 1 180 ? -19.234 4.754 8.445 1 84.88 180 ILE B N 1
ATOM 3121 C CA . ILE B 1 180 ?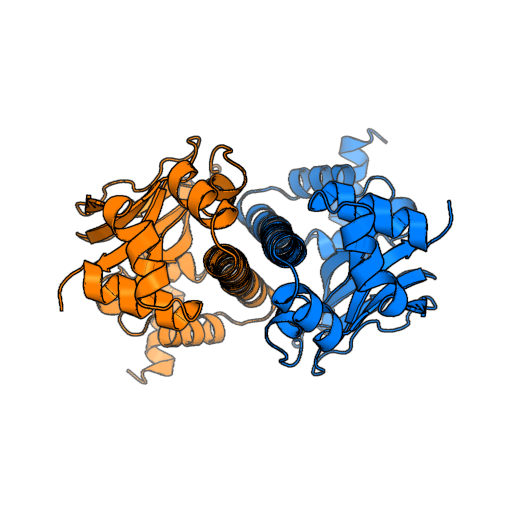 -20.469 4.625 9.211 1 84.88 180 ILE B CA 1
ATOM 3122 C C . ILE B 1 180 ? -21.266 5.918 9.117 1 84.88 180 ILE B C 1
ATOM 3124 O O . ILE B 1 180 ? -20.781 6.918 8.586 1 84.88 180 ILE B O 1
ATOM 3128 N N . GLN B 1 181 ? -22.484 5.77 9.617 1 83.25 181 GLN B N 1
ATOM 3129 C CA . GLN B 1 181 ? -23.344 6.949 9.641 1 83.25 181 GLN B CA 1
ATOM 3130 C C . GLN B 1 181 ? -23.094 7.793 10.883 1 83.25 181 GLN B C 1
ATOM 3132 O O . GLN B 1 181 ? -22.641 7.277 11.906 1 83.25 181 GLN B O 1
ATOM 3137 N N . GLY B 1 182 ? -23.438 9.07 10.742 1 85.38 182 GLY B N 1
ATOM 3138 C CA . GLY B 1 182 ? -23.234 10.008 11.836 1 85.38 182 GLY B CA 1
ATOM 3139 C C . GLY B 1 182 ? -23.75 9.5 13.164 1 85.38 182 GLY B C 1
ATOM 3140 O O . GLY B 1 182 ? -23 9.406 14.141 1 85.38 182 GLY B O 1
ATOM 3141 N N . PRO B 1 183 ? -24.953 9.062 13.211 1 86.12 183 PRO B N 1
ATOM 3142 C CA . PRO B 1 183 ? -25.531 8.609 14.469 1 86.12 183 PRO B CA 1
ATOM 3143 C C . PRO B 1 183 ? -24.812 7.391 15.047 1 86.12 183 PRO B C 1
ATOM 3145 O O . PRO B 1 183 ? -24.75 7.219 16.266 1 86.12 183 PRO B O 1
ATOM 3148 N N . SER B 1 184 ? -24.281 6.559 14.281 1 87.31 184 SER B N 1
ATOM 3149 C CA . SER B 1 184 ? -23.531 5.391 14.734 1 87.31 184 SER B CA 1
ATOM 3150 C C . SER B 1 184 ? -22.25 5.801 15.438 1 87.31 184 SER B C 1
ATOM 3152 O O . SER B 1 184 ? -21.859 5.188 16.438 1 87.31 184 SER B O 1
ATOM 3154 N N . LEU B 1 185 ? -21.594 6.797 14.922 1 89 185 LEU B N 1
ATOM 3155 C CA . LEU B 1 185 ? -20.375 7.289 15.547 1 89 185 LEU B CA 1
ATOM 3156 C C . LEU B 1 185 ? -20.656 7.832 16.938 1 89 185 LEU B C 1
ATOM 3158 O O . LEU B 1 185 ? -19.906 7.551 17.875 1 89 185 LEU B O 1
ATOM 3162 N N . SER B 1 186 ? -21.703 8.555 17.031 1 86.94 186 SER B N 1
ATOM 3163 C CA . SER B 1 186 ? -22.078 9.117 18.312 1 86.94 186 SER B CA 1
ATOM 3164 C C . SER B 1 186 ? -22.312 8.023 19.359 1 86.94 186 SER B C 1
ATOM 3166 O O . SER B 1 186 ? -21.875 8.141 20.5 1 86.94 186 SER B O 1
ATOM 3168 N N . ARG B 1 187 ? -22.891 7.012 18.922 1 88.19 187 ARG B N 1
ATOM 3169 C CA . ARG B 1 187 ? -23.156 5.891 19.812 1 88.19 187 ARG B CA 1
ATOM 3170 C C . ARG B 1 187 ? -21.875 5.215 20.266 1 88.19 187 ARG B C 1
ATOM 3172 O O . ARG B 1 187 ? -21.703 4.883 21.438 1 88.19 187 ARG B O 1
ATOM 3179 N N . ILE B 1 188 ? -21 5.012 19.312 1 90.06 188 ILE B N 1
ATOM 3180 C CA . ILE B 1 188 ? -19.719 4.367 19.609 1 90.06 188 ILE B CA 1
ATOM 3181 C C . ILE B 1 188 ? -18.922 5.215 20.594 1 90.06 188 ILE B C 1
ATOM 3183 O O . ILE B 1 188 ? -18.359 4.691 21.562 1 90.06 188 ILE B O 1
ATOM 3187 N N . ARG B 1 189 ? -18.922 6.512 20.359 1 87.38 189 ARG B N 1
ATOM 3188 C CA . ARG B 1 189 ? -18.188 7.426 21.234 1 87.38 189 ARG B CA 1
ATOM 3189 C C . ARG B 1 189 ? -18.766 7.414 22.641 1 87.38 189 ARG B C 1
ATOM 3191 O O . ARG B 1 189 ? -18.016 7.434 23.625 1 87.38 189 ARG B O 1
ATOM 3198 N N . LYS B 1 190 ? -20.062 7.34 22.703 1 87.06 190 LYS B N 1
ATOM 3199 C CA . LYS B 1 190 ? -20.734 7.297 24 1 87.06 190 LYS B CA 1
ATOM 3200 C C . LYS B 1 190 ? -20.406 6.016 24.75 1 87.06 190 LYS B C 1
ATOM 3202 O O . LYS B 1 190 ? -20.188 6.039 25.953 1 87.06 190 LYS B O 1
ATOM 3207 N N . ARG B 1 191 ? -20.359 4.965 24.047 1 85.69 191 ARG B N 1
ATOM 3208 C CA . ARG B 1 191 ? -20.078 3.668 24.656 1 85.69 191 ARG B CA 1
ATOM 3209 C C . ARG B 1 191 ? -18.641 3.609 25.188 1 85.69 191 ARG B C 1
ATOM 3211 O O . ARG B 1 191 ? -18.406 3.053 26.25 1 85.69 191 ARG B O 1
ATOM 3218 N N . ILE B 1 192 ? -17.781 4.109 24.438 1 82.38 192 ILE B N 1
ATOM 3219 C CA . ILE B 1 192 ? -16.375 4 24.797 1 82.38 192 ILE B CA 1
ATOM 3220 C C . ILE B 1 192 ? -16.016 5.055 25.844 1 82.38 192 ILE B C 1
ATOM 3222 O O . ILE B 1 192 ? -15.273 4.773 26.781 1 82.38 192 ILE B O 1
ATOM 3226 N N . SER B 1 193 ? -16.438 6.262 25.547 1 73.25 193 SER B N 1
ATOM 3227 C CA . SER B 1 193 ? -16.109 7.332 26.484 1 73.25 193 SER B CA 1
ATOM 3228 C C . SER B 1 193 ? -16.938 7.215 27.766 1 73.25 193 SER B C 1
ATOM 3230 O O . SER B 1 193 ? -16.578 7.805 28.781 1 73.25 193 SER B O 1
ATOM 3232 N N . GLY B 1 194 ? -17.906 6.18 27.781 1 61.69 194 GLY B N 1
ATOM 3233 C CA . GLY B 1 194 ? -18.766 6.102 28.938 1 61.69 194 GLY B CA 1
ATOM 3234 C C . GLY B 1 194 ? -19.688 7.305 29.078 1 61.69 194 GLY B C 1
ATOM 3235 O O . GLY B 1 194 ? -20.312 7.5 30.125 1 61.69 194 GLY B O 1
ATOM 3236 N N . LYS B 1 195 ? -19.641 8.336 28.219 1 49.88 195 LYS B N 1
ATOM 3237 C CA . LYS B 1 195 ? -20.5 9.492 28.5 1 49.88 195 LYS B CA 1
ATOM 3238 C C . LYS B 1 195 ? -21.75 9.477 27.641 1 49.88 195 LYS B C 1
ATOM 3240 O O . LYS B 1 195 ? -21.734 8.961 26.516 1 49.88 195 LYS B O 1
#

Secondary structure (DSSP, 8-state):
--HHHHHHHHHHHHH---HHHHHTTGGG-EEEEE-TT-EEE-TTSB--EEEEEEE--EEEEEE-TTT--EEEEEEE-TTSEE--HHHHHHT-B-SSEEEESS-EEEEEEEHHHHHHHHHH-HHHHHHHHHHHHHHHHHHHHHHHHHHH--HHHHHHHHHHH-TTHHHHS-HHHHHHHHTS-HHHHHHHHHHHH--/--HHHHHHHHHHHHH---HHHHHTTGGG-EEEEE-TT-EEE-TTSB--EEEEEEE--EEEEEE-TTT--EEEEEEE-TTSEE--HHHHHHT-B-SSEEEESS-EEEEEEEHHHHHHHHHH-HHHHHHHHHHHHHHHHHHHHHHHHHHH--HHHHHHHHHHH-TTHHHHS-HHHHHHHHTS-HHHHHHHHHHHH--

Nearest PDB structures (foldseek):
  5l0n-assembly1_A  TM=7.881E-01  e=2.034E-08  Homo sapiens
  5kjz-assembly1_A  TM=7.926E-01  e=2.890E-08  Homo sapiens
  6bq8-assembly1_A  TM=7.615E-01  e=4.895E-08  Homo sapiens
  5kjx-assembly1_A  TM=8.244E-01  e=2.523E-07  Homo sapiens
  5j3u-assembly1_A  TM=8.201E-01  e=7.675E-07  Toxoplasma gondii

Foldseek 3Di:
DPQLVLVVVLLCVQQVQDPVLVVLCVVQKDKDKDAAFDWQADAQAAWFKKKAWQAFKKWKWAADPVPRDIATADMDGHSDIDTPVVSLVVVGGHHIIMGTNHITMIIIGTSVSLVVSCVPDPSSVSSVVSVVVVVVVVNVVSVCLVPPHDLLRLVVVCCVVPVCCPVRPDLCNVCSNSVHDSVVVVVSCCVVVVD/DPQLVLVVVLLCVQQVQDPVLVVLCVVQKDKDKDAAFDWQADAQAAWFKKKAWQAFKKWKWAADPVPRDIATADMDGHSDIDTPVVSLVVVGGHHIIMGTNHITMIIMGTSVSLVVSCVPDPSSVSSVVSVVVVVVVVNVVSVCLVPPHDLLRLVVVCCVVPVCCPVRPDLCNVCSNSVHDSVVVVVSCCVVVVD